Protein AF-A0A212KGJ6-F1 (afdb_monomer_lite)

Structure (mmCIF, N/CA/C/O backbone):
data_AF-A0A212KGJ6-F1
#
_entry.id   AF-A0A212KGJ6-F1
#
loop_
_atom_site.group_PDB
_atom_site.id
_atom_site.type_symbol
_atom_site.label_atom_id
_atom_site.label_alt_id
_atom_site.label_comp_id
_atom_site.label_asym_id
_atom_site.label_entity_id
_atom_site.label_seq_id
_atom_site.pdbx_PDB_ins_code
_atom_site.Cartn_x
_atom_site.Cartn_y
_atom_site.Cartn_z
_atom_site.occupancy
_atom_site.B_iso_or_equiv
_atom_site.auth_seq_id
_atom_site.auth_comp_id
_atom_site.auth_asym_id
_atom_site.auth_atom_id
_atom_site.pdbx_PDB_model_num
ATOM 1 N N . MET A 1 1 ? 4.578 -22.010 63.919 1.00 72.44 1 MET A N 1
ATOM 2 C CA . MET A 1 1 ? 5.027 -20.712 63.367 1.00 72.44 1 MET A CA 1
ATOM 3 C C . MET A 1 1 ? 4.227 -20.322 62.121 1.00 72.44 1 MET A C 1
ATOM 5 O O . MET A 1 1 ? 3.592 -19.282 62.159 1.00 72.44 1 MET A O 1
ATOM 9 N N . ALA A 1 2 ? 4.134 -21.179 61.093 1.00 79.31 2 ALA A N 1
ATOM 10 C CA . ALA A 1 2 ? 3.374 -20.897 59.861 1.00 79.31 2 ALA A CA 1
ATOM 11 C C . ALA A 1 2 ? 1.880 -20.549 60.066 1.00 79.31 2 ALA A C 1
ATOM 13 O O . ALA A 1 2 ? 1.383 -19.627 59.434 1.00 79.31 2 ALA A O 1
ATOM 14 N N . LYS A 1 3 ? 1.172 -21.231 60.982 1.00 86.31 3 LYS A N 1
ATOM 15 C CA . LYS A 1 3 ? -0.253 -20.956 61.263 1.00 86.31 3 LYS A CA 1
ATOM 16 C C . LYS A 1 3 ? -0.496 -19.544 61.818 1.00 86.31 3 LYS A C 1
ATOM 18 O O . LYS A 1 3 ? -1.375 -18.852 61.332 1.00 86.31 3 LYS A O 1
ATOM 23 N N . LYS A 1 4 ? 0.332 -19.110 62.775 1.00 87.81 4 LYS A N 1
ATOM 24 C CA . LYS A 1 4 ? 0.257 -17.764 63.360 1.00 87.81 4 LYS A CA 1
ATOM 25 C C . LYS A 1 4 ? 0.563 -16.685 62.316 1.00 87.81 4 LYS A C 1
ATOM 27 O O . LYS A 1 4 ? -0.165 -15.714 62.218 1.00 87.81 4 LYS A O 1
ATOM 32 N N . TRP A 1 5 ? 1.585 -16.901 61.485 1.00 88.50 5 TRP A N 1
ATOM 33 C CA . TRP A 1 5 ? 1.921 -15.972 60.402 1.00 88.50 5 TRP A CA 1
ATOM 34 C C . TRP A 1 5 ? 0.786 -15.827 59.372 1.00 88.50 5 TRP A C 1
ATOM 36 O O . TRP A 1 5 ? 0.492 -14.720 58.939 1.00 88.50 5 TRP A O 1
ATOM 46 N N . LEU A 1 6 ? 0.100 -16.925 59.029 1.00 85.38 6 LEU A N 1
ATOM 47 C CA . LEU A 1 6 ? -1.084 -16.892 58.160 1.00 85.38 6 LEU A CA 1
ATOM 48 C C . LEU A 1 6 ? -2.267 -16.137 58.790 1.00 85.38 6 LEU A C 1
ATOM 50 O O . LEU A 1 6 ? -2.989 -15.442 58.079 1.00 85.38 6 LEU A O 1
ATOM 54 N N . GLU A 1 7 ? -2.476 -16.273 60.101 1.00 89.19 7 GLU A N 1
ATOM 55 C CA . GLU A 1 7 ? -3.525 -15.556 60.841 1.00 89.19 7 GLU A CA 1
ATOM 56 C C . GLU A 1 7 ? -3.228 -14.049 60.936 1.00 89.19 7 GLU A C 1
ATOM 58 O O . GLU A 1 7 ? -4.113 -13.228 60.672 1.00 89.19 7 GLU A O 1
ATOM 63 N N . ASP A 1 8 ? -1.977 -13.689 61.240 1.00 90.56 8 ASP A N 1
ATOM 64 C CA . ASP A 1 8 ? -1.516 -12.299 61.316 1.00 90.56 8 ASP A CA 1
ATOM 65 C C . ASP A 1 8 ? -1.645 -11.616 59.940 1.00 90.56 8 ASP A C 1
ATOM 67 O O . ASP A 1 8 ? -2.279 -10.565 59.820 1.00 90.56 8 ASP A O 1
ATOM 71 N N . TRP A 1 9 ? -1.154 -12.265 58.875 1.00 93.88 9 TRP A N 1
ATOM 72 C CA . TRP A 1 9 ? -1.258 -11.753 57.504 1.00 93.88 9 TRP A CA 1
ATOM 73 C C . TRP A 1 9 ? -2.711 -11.649 57.025 1.00 93.88 9 TRP A C 1
ATOM 75 O O . TRP A 1 9 ? -3.093 -10.673 56.384 1.00 93.88 9 TRP A O 1
ATOM 85 N N . GLY A 1 10 ? -3.556 -12.627 57.369 1.00 94.38 10 GLY A N 1
ATOM 86 C CA . GLY A 1 10 ? -4.976 -12.593 57.023 1.00 94.38 10 GLY A CA 1
ATOM 87 C C . GLY A 1 10 ? -5.728 -11.433 57.683 1.00 94.38 10 GLY A C 1
ATOM 88 O O . GLY A 1 10 ? -6.619 -10.848 57.067 1.00 94.38 10 GLY A O 1
ATOM 89 N N . THR A 1 11 ? -5.350 -11.073 58.912 1.00 96.06 11 THR A N 1
ATOM 90 C CA . THR A 1 11 ? -5.931 -9.932 59.634 1.00 96.06 11 THR A CA 1
ATOM 91 C C . THR A 1 11 ? -5.501 -8.609 59.012 1.00 96.06 11 THR A C 1
ATOM 93 O O . THR A 1 11 ? -6.347 -7.756 58.749 1.00 96.06 11 THR A O 1
ATOM 96 N N . GLU A 1 12 ? -4.207 -8.448 58.729 1.00 96.69 12 GLU A N 1
ATOM 97 C CA . GLU A 1 12 ? -3.682 -7.259 58.053 1.00 96.69 12 GLU A CA 1
ATOM 98 C C . GLU A 1 12 ? -4.347 -7.064 56.685 1.00 96.69 12 GLU A C 1
ATOM 100 O O . GLU A 1 12 ? -4.893 -5.996 56.408 1.00 96.69 12 GLU A O 1
ATOM 105 N N . PHE A 1 13 ? -4.407 -8.123 55.874 1.00 96.56 13 PHE A N 1
ATOM 106 C CA . PHE A 1 13 ? -5.030 -8.077 54.556 1.00 96.56 13 PHE A CA 1
ATOM 107 C C . PHE A 1 13 ? -6.529 -7.745 54.624 1.00 96.56 13 PHE A C 1
ATOM 109 O O . PHE A 1 13 ? -7.025 -6.951 53.825 1.00 96.56 13 PHE A O 1
ATOM 116 N N . ALA A 1 14 ? -7.260 -8.300 55.599 1.00 97.75 14 ALA A N 1
ATOM 117 C CA . ALA A 1 14 ? -8.664 -7.954 55.820 1.00 97.75 14 ALA A CA 1
ATOM 118 C C . ALA A 1 14 ? -8.845 -6.468 56.171 1.00 97.75 14 ALA A C 1
ATOM 120 O O . ALA A 1 14 ? -9.732 -5.825 55.612 1.00 97.75 14 ALA A O 1
ATOM 121 N N . ASN A 1 15 ? -7.985 -5.912 57.032 1.00 97.88 15 ASN A N 1
ATOM 122 C CA . ASN A 1 15 ? -8.014 -4.490 57.383 1.00 97.88 15 ASN A CA 1
ATOM 123 C C . ASN A 1 15 ? -7.715 -3.604 56.161 1.00 97.88 15 ASN A C 1
ATOM 125 O O . ASN A 1 15 ? -8.337 -2.558 55.986 1.00 97.88 15 ASN A O 1
ATOM 129 N N . THR A 1 16 ? -6.801 -4.021 55.278 1.00 97.69 16 THR A N 1
ATOM 130 C CA . THR A 1 16 ? -6.549 -3.315 54.013 1.00 97.69 16 THR A CA 1
ATOM 131 C C . THR A 1 16 ? -7.785 -3.318 53.112 1.00 97.69 16 THR A C 1
ATOM 133 O O . THR A 1 16 ? -8.146 -2.273 52.573 1.00 97.69 16 THR A O 1
ATOM 136 N N . LEU A 1 17 ? -8.474 -4.456 52.968 1.00 97.81 17 LEU A N 1
ATOM 137 C CA . LEU A 1 17 ? -9.710 -4.526 52.180 1.00 97.81 17 LEU A CA 1
ATOM 138 C C . LEU A 1 17 ? -10.834 -3.673 52.781 1.00 97.81 17 LEU A C 1
ATOM 140 O O . LEU A 1 17 ? -11.559 -3.020 52.036 1.00 97.81 17 LEU A O 1
ATOM 144 N N . GLU A 1 18 ? -10.954 -3.616 54.106 1.00 98.25 18 GLU A N 1
ATOM 145 C CA . GLU A 1 18 ? -11.905 -2.735 54.794 1.00 98.25 18 GLU A CA 1
ATOM 146 C C . GLU A 1 18 ? -11.631 -1.250 54.502 1.00 98.25 18 GLU A C 1
ATOM 148 O O . GLU A 1 18 ? -12.553 -0.477 54.218 1.00 98.25 18 GLU A O 1
ATOM 153 N N . GLN A 1 19 ? -10.358 -0.845 54.512 1.00 97.81 19 GLN A N 1
ATOM 154 C CA . GLN A 1 19 ? -9.954 0.519 54.160 1.00 97.81 19 GLN A CA 1
ATOM 155 C C . GLN A 1 19 ? -10.243 0.834 52.690 1.00 97.81 19 GLN A C 1
ATOM 157 O O . GLN A 1 19 ? -10.782 1.898 52.388 1.00 97.81 19 GLN A O 1
ATOM 162 N N . ILE A 1 20 ? -9.938 -0.096 51.780 1.00 96.94 20 ILE A N 1
ATOM 163 C CA . ILE A 1 20 ? -10.257 0.040 50.354 1.00 96.94 20 ILE A CA 1
ATOM 164 C C . ILE A 1 20 ? -11.770 0.175 50.155 1.00 96.94 20 ILE A C 1
ATOM 166 O O . ILE A 1 20 ? -12.216 1.068 49.435 1.00 96.94 20 ILE A O 1
ATOM 170 N N . TYR A 1 21 ? -12.565 -0.661 50.824 1.00 96.81 21 TYR A N 1
ATOM 171 C CA . TYR A 1 21 ? -14.020 -0.584 50.772 1.00 96.81 21 TYR A CA 1
ATOM 172 C C . TYR A 1 21 ? -14.527 0.774 51.278 1.00 96.81 21 TYR A C 1
ATOM 174 O O . TYR A 1 21 ? -15.307 1.438 50.595 1.00 96.81 21 TYR A O 1
ATOM 182 N N . SER A 1 22 ? -14.008 1.256 52.406 1.00 96.88 22 SER A N 1
ATOM 183 C CA . SER A 1 22 ? -14.347 2.578 52.950 1.00 96.88 22 SER A CA 1
ATOM 184 C C . SER A 1 22 ? -13.990 3.720 51.987 1.00 96.88 22 SER A C 1
ATOM 186 O O . SER A 1 22 ? -14.776 4.652 51.797 1.00 96.88 22 SER A O 1
ATOM 188 N N . LEU A 1 23 ? -12.827 3.643 51.329 1.00 96.75 23 LEU A N 1
ATOM 189 C CA . LEU A 1 23 ? -12.420 4.607 50.304 1.00 96.75 23 LEU A CA 1
ATOM 190 C C . LEU A 1 23 ? -13.341 4.558 49.080 1.00 96.75 23 LEU A C 1
ATOM 192 O O . LEU A 1 23 ? -13.681 5.618 48.549 1.00 96.75 23 LEU A O 1
ATOM 196 N N . SER A 1 24 ? -13.790 3.366 48.680 1.00 94.31 24 SER A N 1
ATOM 197 C CA . SER A 1 24 ? -14.739 3.200 47.577 1.00 94.31 24 SER A CA 1
ATOM 198 C C . SER A 1 24 ? -16.082 3.874 47.867 1.00 94.31 24 SER A C 1
ATOM 200 O O . SER A 1 24 ? -16.524 4.704 47.076 1.00 94.31 24 SER A O 1
ATOM 202 N N . LEU A 1 25 ? -16.646 3.661 49.064 1.00 94.38 25 LEU A N 1
ATOM 203 C CA . LEU A 1 25 ? -17.890 4.305 49.499 1.00 94.38 25 LEU A CA 1
ATOM 204 C C . LEU A 1 25 ? -17.788 5.834 49.552 1.00 94.38 25 LEU A C 1
ATOM 206 O O . LEU A 1 25 ? -18.778 6.529 49.341 1.00 94.38 25 LEU A O 1
ATOM 210 N N . SER A 1 26 ? -16.594 6.370 49.824 1.00 95.44 26 SER A N 1
ATOM 211 C CA . SER A 1 26 ? -16.363 7.818 49.855 1.00 95.44 26 SER A CA 1
ATOM 212 C C . SER A 1 26 ? -16.281 8.474 48.470 1.00 95.44 26 SER A C 1
ATOM 214 O O . SER A 1 26 ? -16.174 9.696 48.392 1.00 95.44 26 SER A O 1
ATOM 216 N N . GLY A 1 27 ? -16.281 7.689 47.383 1.00 92.25 27 GLY A N 1
ATOM 217 C CA . GLY A 1 27 ? -16.140 8.192 46.012 1.00 92.25 27 GLY A CA 1
ATOM 218 C C . GLY A 1 27 ? -14.756 8.769 45.690 1.00 92.25 27 GLY A C 1
ATOM 219 O O . GLY A 1 27 ? -14.593 9.446 44.681 1.00 92.25 27 GLY A O 1
ATOM 220 N N . LYS A 1 28 ? -13.751 8.530 46.546 1.00 94.88 28 LYS A N 1
ATOM 221 C CA . LYS A 1 28 ? -12.374 9.029 46.361 1.00 94.88 28 LYS A CA 1
ATOM 222 C C . LYS A 1 28 ? -11.557 8.216 45.357 1.00 94.88 28 LYS A C 1
ATOM 224 O O . LYS A 1 28 ? -10.499 8.672 44.932 1.00 94.88 28 LYS A O 1
ATOM 229 N N . LEU A 1 29 ? -12.005 7.010 45.019 1.00 95.19 29 LEU A N 1
ATOM 230 C CA . LEU A 1 29 ? -11.352 6.143 44.042 1.00 95.19 29 LEU A CA 1
ATOM 231 C C . LEU A 1 29 ? -11.985 6.367 42.666 1.00 95.19 29 LEU A C 1
ATOM 233 O O . LEU A 1 29 ? -13.208 6.334 42.542 1.00 95.19 29 LEU A O 1
ATOM 237 N N . SER A 1 30 ? -11.161 6.577 41.636 1.00 96.12 30 SER A N 1
ATOM 238 C CA . SER A 1 30 ? -11.650 6.668 40.255 1.00 96.12 30 SER A CA 1
ATOM 239 C C . SER A 1 30 ? -12.266 5.342 39.805 1.00 96.12 30 SER A C 1
ATOM 241 O O . SER A 1 30 ? -11.939 4.273 40.331 1.00 96.12 30 SER A O 1
ATOM 243 N N . SER A 1 31 ? -13.130 5.387 38.790 1.00 95.69 31 SER A N 1
ATOM 244 C CA . SER A 1 31 ? -13.738 4.187 38.203 1.00 95.69 31 SER A CA 1
ATOM 245 C C . SER A 1 31 ? -12.692 3.209 37.668 1.00 95.69 31 SER A C 1
ATOM 247 O O . SER A 1 31 ? -12.862 1.991 37.772 1.00 95.69 31 SER A O 1
ATOM 249 N N . VAL A 1 32 ? -11.589 3.741 37.134 1.00 95.38 32 VAL A N 1
ATOM 250 C CA . VAL A 1 32 ? -10.441 2.958 36.668 1.00 95.38 32 VAL A CA 1
ATOM 251 C C . VAL A 1 32 ? -9.743 2.249 37.833 1.00 95.38 32 VAL A C 1
ATOM 253 O O . VAL A 1 32 ? -9.533 1.038 37.780 1.00 95.38 32 VAL A O 1
ATOM 256 N N . THR A 1 33 ? -9.464 2.959 38.931 1.00 95.06 33 THR A N 1
ATOM 257 C CA . THR A 1 33 ? -8.862 2.360 40.132 1.00 95.06 33 THR A CA 1
ATOM 258 C C . THR A 1 33 ? -9.782 1.313 40.753 1.00 95.06 33 THR A C 1
ATOM 260 O O . THR A 1 33 ? -9.333 0.223 41.101 1.00 95.06 33 THR A O 1
ATOM 263 N N . MET A 1 34 ? -11.085 1.597 40.836 1.00 95.19 34 MET A N 1
ATOM 264 C CA . MET A 1 34 ? -12.087 0.639 41.309 1.00 95.19 34 MET A CA 1
ATOM 265 C C . MET A 1 34 ? -12.120 -0.623 40.447 1.00 95.19 34 MET A C 1
ATOM 267 O O . MET A 1 34 ? -12.190 -1.729 40.976 1.00 95.19 34 MET A O 1
ATOM 271 N N . THR A 1 35 ? -12.008 -0.469 39.130 1.00 93.00 35 THR A N 1
ATOM 272 C CA . THR A 1 35 ? -11.911 -1.591 38.193 1.00 93.00 35 THR A CA 1
ATOM 273 C C . THR A 1 35 ? -10.681 -2.455 38.473 1.00 93.00 35 THR A C 1
ATOM 275 O O . THR A 1 35 ? -10.811 -3.674 38.598 1.00 93.00 35 THR A O 1
ATOM 278 N N . ALA A 1 36 ? -9.503 -1.843 38.610 1.00 92.38 36 ALA A N 1
ATOM 279 C CA . ALA A 1 36 ? -8.259 -2.558 38.891 1.00 92.38 36 ALA A CA 1
ATOM 280 C C . ALA A 1 36 ? -8.317 -3.294 40.242 1.00 92.38 36 ALA A C 1
ATOM 282 O O . ALA A 1 36 ? -7.990 -4.478 40.327 1.00 92.38 36 ALA A O 1
ATOM 283 N N . ILE A 1 37 ? -8.826 -2.632 41.288 1.00 93.44 37 ILE A N 1
ATOM 284 C CA . ILE A 1 37 ? -9.068 -3.250 42.599 1.00 93.44 37 ILE A CA 1
ATOM 285 C C . ILE A 1 37 ? -10.005 -4.448 42.452 1.00 93.44 37 ILE A C 1
ATOM 287 O O . ILE A 1 37 ? -9.700 -5.521 42.971 1.00 93.44 37 ILE A O 1
ATOM 291 N N . GLY A 1 38 ? -11.109 -4.292 41.717 1.00 92.19 38 GLY A N 1
ATOM 292 C CA . GLY A 1 38 ? -12.071 -5.358 41.450 1.00 92.19 38 GLY A CA 1
ATOM 293 C C . GLY A 1 38 ? -11.417 -6.610 40.871 1.00 92.19 38 GLY A C 1
ATOM 294 O O . GLY A 1 38 ? -11.684 -7.716 41.341 1.00 92.19 38 GLY A O 1
ATOM 295 N N . GLN A 1 39 ? -10.502 -6.450 39.910 1.00 90.00 39 GLN A N 1
ATOM 296 C CA . GLN A 1 39 ? -9.758 -7.570 39.326 1.00 90.00 39 GLN A CA 1
ATOM 297 C C . GLN A 1 39 ? -8.910 -8.315 40.368 1.00 90.00 39 GLN A C 1
ATOM 299 O O . GLN A 1 39 ? -8.906 -9.548 40.388 1.00 90.00 39 GLN A O 1
ATOM 304 N N . ILE A 1 40 ? -8.240 -7.579 41.259 1.00 91.69 40 ILE A N 1
ATOM 305 C CA . ILE A 1 40 ? -7.380 -8.141 42.310 1.00 91.69 40 ILE A CA 1
ATOM 306 C C . ILE A 1 40 ? -8.220 -8.873 43.365 1.00 91.69 40 ILE A C 1
ATOM 308 O O . ILE A 1 40 ? -7.944 -10.027 43.706 1.00 91.69 40 ILE A O 1
ATOM 312 N N . VAL A 1 41 ? -9.282 -8.237 43.871 1.00 93.81 41 VAL A N 1
ATOM 313 C CA . VAL A 1 41 ? -10.084 -8.793 44.975 1.00 93.81 41 VAL A CA 1
ATOM 314 C C . VAL A 1 41 ? -11.010 -9.925 44.532 1.00 93.81 41 VAL A C 1
ATOM 316 O O . VAL A 1 41 ? -11.480 -10.698 45.369 1.00 93.81 41 VAL A O 1
ATOM 319 N N . ARG A 1 42 ? -11.230 -10.100 43.221 1.00 90.38 42 ARG A N 1
ATOM 320 C CA . ARG A 1 42 ? -12.123 -11.128 42.662 1.00 90.38 42 ARG A CA 1
ATOM 321 C C . ARG A 1 42 ? -11.827 -12.535 43.172 1.00 90.38 42 ARG A C 1
ATOM 323 O O . ARG A 1 42 ? -12.736 -13.258 43.579 1.00 90.38 42 ARG A O 1
ATOM 330 N N . ARG A 1 43 ? -10.552 -12.940 43.169 1.00 90.50 43 ARG A N 1
ATOM 331 C CA . ARG A 1 43 ? -10.142 -14.275 43.641 1.00 90.50 43 ARG A CA 1
ATOM 332 C C . ARG A 1 43 ? -10.441 -14.450 45.132 1.00 90.50 43 ARG A C 1
ATOM 334 O O . ARG A 1 43 ? -10.849 -15.532 45.552 1.00 90.50 43 ARG A O 1
ATOM 341 N N . HIS A 1 44 ? -10.288 -13.384 45.912 1.00 93.62 44 HIS A N 1
ATOM 342 C CA . HIS A 1 44 ? -10.534 -13.383 47.350 1.00 93.62 44 HIS A CA 1
ATOM 343 C C . HIS A 1 44 ? -12.022 -13.481 47.690 1.00 93.62 44 HIS A C 1
ATOM 345 O O . HIS A 1 44 ? -12.395 -14.288 48.541 1.00 93.62 44 HIS A O 1
ATOM 351 N N . ALA A 1 45 ? -12.881 -12.768 46.960 1.00 93.38 45 ALA A N 1
ATOM 352 C CA . ALA A 1 45 ? -14.332 -12.877 47.114 1.00 93.38 45 ALA A CA 1
ATOM 353 C C . ALA A 1 45 ? -14.844 -14.309 46.874 1.00 93.38 45 ALA A C 1
ATOM 355 O O . ALA A 1 45 ? -15.833 -14.736 47.466 1.00 93.38 45 ALA A O 1
ATOM 356 N N . ARG A 1 46 ? -14.159 -15.090 46.028 1.00 89.56 46 ARG A N 1
ATOM 357 C CA . ARG A 1 46 ? -14.548 -16.473 45.725 1.00 89.56 46 ARG A CA 1
ATOM 358 C C . ARG A 1 46 ? -13.929 -17.499 46.674 1.00 89.56 46 ARG A C 1
ATOM 360 O O . ARG A 1 46 ? -14.645 -18.363 47.179 1.00 89.56 46 ARG A O 1
ATOM 367 N N . TYR A 1 47 ? -12.618 -17.410 46.894 1.00 91.75 47 TYR A N 1
ATOM 368 C CA . TYR A 1 47 ? -11.822 -18.497 47.477 1.00 91.75 47 TYR A CA 1
ATOM 369 C C . TYR A 1 47 ? -11.294 -18.234 48.886 1.00 91.75 47 TYR A C 1
ATOM 371 O O . TYR A 1 47 ? -10.804 -19.162 49.527 1.00 91.75 47 TYR A O 1
ATOM 379 N N . SER A 1 48 ? -11.347 -16.996 49.379 1.00 94.12 48 SER A N 1
ATOM 380 C CA . SER A 1 48 ? -10.979 -16.709 50.769 1.00 94.12 48 SER A CA 1
ATOM 381 C C . SER A 1 48 ? -12.130 -17.039 51.725 1.00 94.12 48 SER A C 1
ATOM 383 O O . SER A 1 48 ? -13.212 -17.438 51.303 1.00 94.12 48 SER A O 1
ATOM 385 N N . ASN A 1 49 ? -11.898 -16.875 53.026 1.00 94.50 49 ASN A N 1
ATOM 386 C CA . ASN A 1 49 ? -12.888 -17.094 54.081 1.00 94.50 49 ASN A CA 1
ATOM 387 C C . ASN A 1 49 ? -12.929 -15.889 55.033 1.00 94.50 49 ASN A C 1
ATOM 389 O O . ASN A 1 49 ? -12.033 -15.042 55.009 1.00 94.50 49 ASN A O 1
ATOM 393 N N . GLY A 1 50 ? -13.959 -15.825 55.882 1.00 95.88 50 GLY A N 1
ATOM 394 C CA . GLY A 1 50 ? -14.109 -14.777 56.898 1.00 95.88 50 GLY A CA 1
ATOM 395 C C . GLY A 1 50 ? -14.127 -13.362 56.307 1.00 95.88 50 GLY A C 1
ATOM 396 O O . GLY A 1 50 ? -14.632 -13.150 55.204 1.00 95.88 50 GLY A O 1
ATOM 397 N N . LYS A 1 51 ? -13.526 -12.409 57.031 1.00 97.25 51 LYS A N 1
ATOM 398 C CA . LYS A 1 51 ? -13.531 -10.977 56.684 1.00 97.25 51 LYS A CA 1
ATOM 399 C C . LYS A 1 51 ? -12.928 -10.657 55.315 1.00 97.25 51 LYS A C 1
ATOM 401 O O . LYS A 1 51 ? -13.395 -9.748 54.642 1.00 97.25 51 LYS A O 1
ATOM 406 N N . ILE A 1 52 ? -11.916 -11.410 54.873 1.00 97.25 52 ILE A N 1
ATOM 407 C CA . ILE A 1 52 ? -11.307 -11.203 53.548 1.00 97.25 52 ILE A CA 1
ATOM 408 C C . ILE A 1 52 ? -12.352 -11.425 52.450 1.00 97.25 52 ILE A C 1
ATOM 410 O O . ILE A 1 52 ? -12.485 -10.605 51.545 1.00 97.25 52 ILE A O 1
ATOM 414 N N . LYS A 1 53 ? -13.109 -12.529 52.539 1.00 96.44 53 LYS A N 1
ATOM 415 C CA . LYS A 1 53 ? -14.171 -12.847 51.578 1.00 96.44 53 LYS A CA 1
ATOM 416 C C . LYS A 1 53 ? -15.285 -11.807 51.629 1.00 96.44 53 LYS A C 1
ATOM 418 O O . LYS A 1 53 ? -15.749 -11.369 50.582 1.00 96.44 53 LYS A O 1
ATOM 423 N N . GLU A 1 54 ? -15.692 -11.430 52.837 1.00 97.19 54 GLU A N 1
ATOM 424 C CA . GLU A 1 54 ? -16.734 -10.435 53.086 1.00 97.19 54 GLU A CA 1
ATOM 425 C C . GLU A 1 54 ? -16.398 -9.094 52.423 1.00 97.19 54 GLU A C 1
ATOM 427 O O . GLU A 1 54 ? -17.120 -8.667 51.524 1.00 97.19 54 GLU A O 1
ATOM 432 N N . PHE A 1 55 ? -15.262 -8.478 52.764 1.00 97.81 55 PHE A N 1
ATOM 433 C CA . PHE A 1 55 ? -14.889 -7.179 52.199 1.00 97.81 55 PHE A CA 1
ATOM 434 C C . PHE A 1 55 ? -14.588 -7.244 50.702 1.00 97.81 55 PHE A C 1
ATOM 436 O O . PHE A 1 55 ? -14.981 -6.342 49.967 1.00 97.81 55 PHE A O 1
ATOM 443 N N . ALA A 1 56 ? -13.958 -8.318 50.217 1.00 96.06 56 ALA A N 1
ATOM 444 C CA . ALA A 1 56 ? -13.773 -8.503 48.780 1.00 96.06 56 ALA A CA 1
ATOM 445 C C . ALA A 1 56 ? -15.119 -8.578 48.035 1.00 96.06 56 ALA A C 1
ATOM 447 O O . ALA A 1 56 ? -15.248 -8.002 46.958 1.00 96.06 56 ALA A O 1
ATOM 448 N N . THR A 1 57 ? -16.129 -9.241 48.612 1.00 95.06 57 THR A N 1
ATOM 449 C CA . THR A 1 57 ? -17.485 -9.317 48.039 1.00 95.06 57 THR A CA 1
ATOM 450 C C . THR A 1 57 ? -18.154 -7.946 48.035 1.00 95.06 57 THR A C 1
ATOM 452 O O . THR A 1 57 ? -18.638 -7.521 46.991 1.00 95.06 57 THR A O 1
ATOM 455 N N . LEU A 1 58 ? -18.095 -7.214 49.152 1.00 95.75 58 LEU A N 1
ATOM 456 C CA . LEU A 1 58 ? -18.664 -5.866 49.265 1.00 95.75 58 LEU A CA 1
ATOM 457 C C . LEU A 1 58 ? -18.048 -4.880 48.262 1.00 95.75 58 LEU A C 1
ATOM 459 O O . LEU A 1 58 ? -18.763 -4.084 47.655 1.00 95.75 58 LEU A O 1
ATOM 463 N N . ILE A 1 59 ? -16.731 -4.950 48.039 1.00 94.25 59 ILE A N 1
ATOM 464 C CA . ILE A 1 59 ? -16.054 -4.140 47.016 1.00 94.25 59 ILE A CA 1
ATOM 465 C C . ILE A 1 59 ? -16.608 -4.465 45.622 1.00 94.25 59 ILE A C 1
ATOM 467 O O . ILE A 1 59 ? -16.938 -3.546 44.875 1.00 94.25 59 ILE A O 1
ATOM 471 N N . LEU A 1 60 ? -16.740 -5.748 45.265 1.00 92.50 60 LEU A N 1
ATOM 472 C CA . LEU A 1 60 ? -17.287 -6.150 43.962 1.00 92.50 60 LEU A CA 1
ATOM 473 C C . LEU A 1 60 ? -18.747 -5.724 43.785 1.00 92.50 60 LEU A C 1
ATOM 475 O O . LEU A 1 60 ? -19.110 -5.219 42.726 1.00 92.50 60 LEU A O 1
ATOM 479 N N . GLU A 1 61 ? -19.578 -5.891 44.813 1.00 92.25 61 GLU A N 1
ATOM 480 C CA . GLU A 1 61 ? -20.972 -5.443 44.791 1.00 92.25 61 GLU A CA 1
ATOM 481 C C . GLU A 1 61 ? -21.060 -3.931 44.590 1.00 92.25 61 GLU A C 1
ATOM 483 O O . GLU A 1 61 ? -21.848 -3.464 43.769 1.00 92.25 61 GLU A O 1
ATOM 488 N N . HIS A 1 62 ? -20.209 -3.161 45.274 1.00 90.75 62 HIS A N 1
ATOM 489 C CA . HIS A 1 62 ? -20.172 -1.714 45.116 1.00 90.75 62 HIS A CA 1
ATOM 490 C C . HIS A 1 62 ? -19.803 -1.302 43.685 1.00 90.75 62 HIS A C 1
ATOM 492 O O . HIS A 1 62 ? -20.477 -0.451 43.098 1.00 90.75 62 HIS A O 1
ATOM 498 N N . ILE A 1 63 ? -18.800 -1.952 43.086 1.00 88.00 63 ILE A N 1
ATOM 499 C CA . ILE A 1 63 ? -18.418 -1.748 41.682 1.00 88.00 63 ILE A CA 1
ATOM 500 C C . ILE A 1 63 ? -19.624 -1.972 40.744 1.00 88.00 63 ILE A C 1
ATOM 502 O O . ILE A 1 63 ? -19.827 -1.194 39.810 1.00 88.00 63 ILE A O 1
ATOM 506 N N . GLU A 1 64 ? -20.459 -2.982 41.009 1.00 88.94 64 GLU A N 1
ATOM 507 C CA . GLU A 1 64 ? -21.646 -3.305 40.199 1.00 88.94 64 GLU A CA 1
ATOM 508 C C . GLU A 1 64 ? -22.799 -2.284 40.339 1.00 88.94 64 GLU A C 1
ATOM 510 O O . GLU A 1 64 ? -23.691 -2.229 39.484 1.00 88.94 64 GLU A O 1
ATOM 515 N N . THR A 1 65 ? -22.798 -1.428 41.370 1.00 91.19 65 THR A N 1
ATOM 516 C CA . THR A 1 65 ? -23.858 -0.413 41.553 1.00 91.19 65 THR A CA 1
ATOM 517 C C . THR A 1 65 ? -23.723 0.791 40.617 1.00 91.19 65 THR A C 1
ATOM 519 O O . THR A 1 65 ? -24.725 1.406 40.238 1.00 91.19 65 THR A O 1
ATOM 522 N N . SER A 1 66 ? -22.499 1.126 40.205 1.00 93.81 66 SER A N 1
ATOM 523 C CA . SER A 1 66 ? -22.216 2.297 39.377 1.00 93.81 66 SER A CA 1
ATOM 524 C C . SER A 1 66 ? -22.216 1.928 37.896 1.00 93.81 66 SER A C 1
ATOM 526 O O . SER A 1 66 ? -21.377 1.162 37.426 1.00 93.81 66 SER A O 1
ATOM 528 N N . VAL A 1 67 ? -23.133 2.520 37.122 1.00 96.00 67 VAL A N 1
ATOM 529 C CA . VAL A 1 67 ? -23.176 2.334 35.657 1.00 96.00 67 VAL A CA 1
ATOM 530 C C . VAL A 1 67 ? -21.876 2.802 35.007 1.00 96.00 67 VAL A C 1
ATOM 532 O O . VAL A 1 67 ? -21.401 2.182 34.057 1.00 96.00 67 VAL A O 1
ATOM 535 N N . HIS A 1 68 ? -21.286 3.877 35.530 1.00 96.69 68 HIS A N 1
ATOM 536 C CA . HIS A 1 68 ? -20.049 4.416 34.993 1.00 96.69 68 HIS A CA 1
ATOM 537 C C . HIS A 1 68 ? -18.858 3.511 35.293 1.00 96.69 68 HIS A C 1
ATOM 539 O O . HIS A 1 68 ? -18.146 3.135 34.364 1.00 96.69 68 HIS A O 1
ATOM 545 N N . THR A 1 69 ? -18.737 3.026 36.532 1.00 94.62 69 THR A N 1
ATOM 546 C CA . THR A 1 69 ? -17.723 2.028 36.880 1.00 94.62 69 THR A CA 1
ATOM 547 C C . THR A 1 69 ? -17.891 0.794 36.004 1.00 94.62 69 THR A C 1
ATOM 549 O O . THR A 1 69 ? -16.931 0.431 35.342 1.00 94.62 69 THR A O 1
ATOM 552 N N . ARG A 1 70 ? -19.116 0.255 35.866 1.00 94.56 70 ARG A N 1
ATOM 553 C CA . ARG A 1 70 ? -19.462 -0.861 34.957 1.00 94.56 70 ARG A CA 1
ATOM 554 C C . ARG A 1 70 ? -19.115 -0.624 33.489 1.00 94.56 70 ARG A C 1
ATOM 556 O O . ARG A 1 70 ? -18.793 -1.561 32.768 1.00 94.56 70 ARG A O 1
ATOM 563 N N . THR A 1 71 ? -19.191 0.616 33.022 1.00 96.44 71 THR A N 1
ATOM 564 C CA . THR A 1 71 ? -18.753 0.966 31.665 1.00 96.44 71 THR A CA 1
ATOM 565 C C . THR A 1 71 ? -17.236 0.875 31.567 1.00 96.44 71 THR A C 1
ATOM 567 O O . THR A 1 71 ? -16.718 0.281 30.627 1.00 96.44 71 THR A O 1
ATOM 570 N N . ILE A 1 72 ? -16.521 1.416 32.555 1.00 95.75 72 ILE A N 1
ATOM 571 C CA . ILE A 1 72 ? -15.061 1.504 32.535 1.00 95.75 72 ILE A CA 1
ATOM 572 C C . ILE A 1 72 ? -14.405 0.123 32.478 1.00 95.75 72 ILE A C 1
ATOM 574 O O . ILE A 1 72 ? -13.615 -0.095 31.567 1.00 95.75 72 ILE A O 1
ATOM 578 N N . ALA A 1 73 ? -14.761 -0.861 33.311 1.00 92.88 73 ALA A N 1
ATOM 579 C CA . ALA A 1 73 ? -14.191 -2.205 33.093 1.00 92.88 73 ALA A CA 1
ATOM 580 C C . ALA A 1 73 ? -14.745 -2.928 31.864 1.00 92.88 73 ALA A C 1
ATOM 582 O O . ALA A 1 73 ? -14.063 -3.803 31.349 1.00 92.88 73 ALA A O 1
ATOM 583 N N . ALA A 1 74 ? -15.908 -2.556 31.320 1.00 93.81 74 ALA A N 1
ATOM 584 C CA . ALA A 1 74 ? -16.410 -3.154 30.090 1.00 93.81 74 ALA A CA 1
ATOM 585 C C . ALA A 1 74 ? -15.520 -2.722 28.926 1.00 93.81 74 ALA A C 1
ATOM 587 O O . ALA A 1 74 ? -15.283 -3.505 28.015 1.00 93.81 74 ALA A O 1
ATOM 588 N N . LEU A 1 75 ? -14.966 -1.512 29.019 1.00 94.56 75 LEU A N 1
ATOM 589 C CA . LEU A 1 75 ? -13.956 -0.993 28.112 1.00 94.56 75 LEU A CA 1
ATOM 590 C C . LEU A 1 75 ? -12.538 -1.493 28.437 1.00 94.56 75 LEU A C 1
ATOM 592 O O . LEU A 1 75 ? -11.782 -1.764 27.512 1.00 94.56 75 LEU A O 1
ATOM 596 N N . ILE A 1 76 ? -12.170 -1.652 29.716 1.00 93.06 76 ILE A N 1
ATOM 597 C CA . ILE A 1 76 ? -10.848 -2.174 30.097 1.00 93.06 76 ILE A CA 1
ATOM 598 C C . ILE A 1 76 ? -10.766 -3.659 29.777 1.00 93.06 76 ILE A C 1
ATOM 600 O O . ILE A 1 76 ? -10.099 -4.023 28.837 1.00 93.06 76 ILE A O 1
ATOM 604 N N . ASN A 1 77 ? -11.466 -4.538 30.479 1.00 87.12 77 ASN A N 1
ATOM 605 C CA . ASN A 1 77 ? -11.224 -5.979 30.380 1.00 87.12 77 ASN A CA 1
ATOM 606 C C . ASN A 1 77 ? -12.394 -6.745 29.744 1.00 87.12 77 ASN A C 1
ATOM 608 O O . ASN A 1 77 ? -12.564 -7.937 30.015 1.00 87.12 77 ASN A O 1
ATOM 612 N N . GLY A 1 78 ? -13.246 -6.065 28.964 1.00 84.00 78 GLY A N 1
ATOM 613 C CA . GLY A 1 78 ? -14.506 -6.639 28.490 1.00 84.00 78 GLY A CA 1
ATOM 614 C C . GLY A 1 78 ? -15.415 -7.035 29.658 1.00 84.00 78 GLY A C 1
ATOM 615 O O . GLY A 1 78 ? -16.051 -8.072 29.597 1.00 84.00 78 GLY A O 1
ATOM 616 N N . TRP A 1 79 ? -15.359 -6.312 30.786 1.00 64.94 79 TRP A N 1
ATOM 617 C CA . TRP A 1 79 ? -15.935 -6.637 32.106 1.00 64.94 79 TRP A CA 1
ATOM 618 C C . TRP A 1 79 ? -15.677 -8.094 32.539 1.00 64.94 79 TRP A C 1
ATOM 620 O O . TRP A 1 79 ? -16.531 -8.754 33.128 1.00 64.94 79 TRP A O 1
ATOM 630 N N . SER A 1 80 ? -14.492 -8.614 32.198 1.00 59.91 80 SER A N 1
ATOM 631 C CA . SER A 1 80 ? -13.947 -9.938 32.519 1.00 59.91 80 SER A CA 1
ATOM 632 C C . SER A 1 80 ? -14.970 -11.083 32.541 1.00 59.91 80 SER A C 1
ATOM 634 O O . SER A 1 80 ? -15.217 -11.714 33.568 1.00 59.91 80 SER A O 1
ATOM 636 N N . VAL A 1 81 ? -15.567 -11.333 31.376 1.00 50.59 81 VAL A N 1
ATOM 637 C CA . VAL A 1 81 ? -15.486 -12.614 30.652 1.00 50.59 81 VAL A CA 1
ATOM 638 C C . VAL A 1 81 ? -15.104 -13.813 31.540 1.00 50.59 81 VAL A C 1
ATOM 640 O O . VAL A 1 81 ? -13.942 -14.008 31.895 1.00 50.59 81 VAL A O 1
ATOM 643 N N . VAL A 1 82 ? -16.128 -14.619 31.839 1.00 47.78 82 VAL A N 1
ATOM 644 C CA . VAL A 1 82 ? -16.070 -15.998 32.342 1.00 47.78 82 VAL A CA 1
ATOM 645 C C . VAL A 1 82 ? -15.425 -16.129 33.727 1.00 47.78 82 VAL A C 1
ATOM 647 O O . VAL A 1 82 ? -14.237 -16.405 33.891 1.00 47.78 82 VAL A O 1
ATOM 650 N N . TRP A 1 83 ? -16.264 -16.016 34.765 1.00 51.41 83 TRP A N 1
ATOM 651 C CA . TRP A 1 83 ? -16.095 -16.785 36.005 1.00 51.41 83 TRP A CA 1
ATOM 652 C C . TRP A 1 83 ? -15.527 -18.156 35.657 1.00 51.41 83 TRP A C 1
ATOM 654 O O . TRP A 1 83 ? -15.981 -18.702 34.664 1.00 51.41 83 TRP A O 1
ATOM 664 N N . GLU A 1 84 ? -14.592 -18.706 36.440 1.00 56.09 84 GLU A N 1
ATOM 665 C CA . GLU A 1 84 ? -14.096 -20.090 36.317 1.00 56.09 84 GLU A CA 1
ATOM 666 C C . GLU A 1 84 ? -15.268 -21.092 36.382 1.00 56.09 84 GLU A C 1
ATOM 668 O O . GLU A 1 84 ? -15.561 -21.701 37.412 1.00 56.09 84 GLU A O 1
ATOM 673 N N . MET A 1 85 ? -16.027 -21.142 35.303 1.00 56.34 85 MET A N 1
ATOM 674 C CA . MET A 1 85 ? -17.099 -22.032 34.965 1.00 56.34 85 MET A CA 1
ATOM 675 C C . MET A 1 85 ? -16.411 -23.018 34.053 1.00 56.34 85 MET A C 1
ATOM 677 O O . MET A 1 85 ? -15.750 -22.646 33.083 1.00 56.34 85 MET A O 1
ATOM 681 N N . SER A 1 86 ? -16.552 -24.289 34.384 1.00 71.12 86 SER A N 1
ATOM 682 C CA . SER A 1 86 ? -16.095 -25.374 33.529 1.00 71.12 86 SER A CA 1
ATOM 683 C C . SER A 1 86 ? -16.758 -25.340 32.142 1.00 71.12 86 SER A C 1
ATOM 685 O O . SER A 1 86 ? -16.236 -25.957 31.219 1.00 71.12 86 SER A O 1
ATOM 687 N N . ASP A 1 87 ? -17.868 -24.605 31.978 1.00 86.88 87 ASP A N 1
ATOM 688 C CA . ASP A 1 87 ? -18.590 -24.431 30.718 1.00 86.88 87 ASP A CA 1
ATOM 689 C C . ASP A 1 87 ? -18.409 -23.021 30.122 1.00 86.88 87 ASP A C 1
ATOM 691 O O . ASP A 1 87 ? -19.036 -22.045 30.542 1.00 86.88 87 ASP A O 1
ATOM 695 N N . HIS A 1 88 ? -17.576 -22.940 29.081 1.00 83.62 88 HIS A N 1
ATOM 696 C CA . HIS A 1 88 ? -17.327 -21.722 28.309 1.00 83.62 88 HIS A CA 1
ATOM 697 C C . HIS A 1 88 ? -18.601 -21.142 27.673 1.00 83.62 88 HIS A C 1
ATOM 699 O O . HIS A 1 88 ? -18.770 -19.925 27.645 1.00 83.62 88 HIS A O 1
ATOM 705 N N . LYS A 1 89 ? -19.516 -21.984 27.169 1.00 86.56 89 LYS A N 1
ATOM 706 C CA . LYS A 1 89 ? -20.714 -21.513 26.451 1.00 86.56 89 LYS A CA 1
ATOM 707 C C . LYS A 1 89 ? -21.703 -20.845 27.395 1.00 86.56 89 LYS A C 1
ATOM 709 O O . LYS A 1 89 ? -22.257 -19.797 27.068 1.00 86.56 89 LYS A O 1
ATOM 714 N N . ALA A 1 90 ? -21.923 -21.444 28.565 1.00 86.94 90 ALA A N 1
ATOM 715 C CA . ALA A 1 90 ? -22.790 -20.862 29.585 1.00 86.94 90 ALA A CA 1
ATOM 716 C C . ALA A 1 90 ? -22.271 -19.486 30.025 1.00 86.94 90 ALA A C 1
ATOM 718 O O . ALA A 1 90 ? -23.039 -18.526 30.121 1.00 86.94 90 ALA A O 1
ATOM 719 N N . ALA A 1 91 ? -20.958 -19.380 30.217 1.00 83.31 91 ALA A N 1
ATOM 720 C CA . ALA A 1 91 ? -20.328 -18.148 30.645 1.00 83.31 91 ALA A CA 1
ATOM 721 C C . ALA A 1 91 ? -20.338 -17.055 29.562 1.00 83.31 91 ALA A C 1
ATOM 723 O O . ALA A 1 91 ? -20.580 -15.890 29.875 1.00 83.31 91 ALA A O 1
ATOM 724 N N . GLU A 1 92 ? -20.150 -17.418 28.292 1.00 85.38 92 GLU A N 1
ATOM 725 C CA . GLU A 1 92 ? -20.309 -16.509 27.151 1.00 85.38 92 GLU A CA 1
ATOM 726 C C . GLU A 1 92 ? -21.752 -15.980 27.040 1.00 85.38 92 GLU A C 1
ATOM 728 O O . GLU A 1 92 ? -21.969 -14.779 26.866 1.00 85.38 92 GLU A O 1
ATOM 733 N N . ALA A 1 93 ? -22.755 -16.847 27.222 1.00 88.75 93 ALA A N 1
ATOM 734 C CA . ALA A 1 93 ? -24.162 -16.451 27.194 1.00 88.75 93 ALA A CA 1
ATOM 735 C C . ALA A 1 93 ? -24.543 -15.527 28.365 1.00 88.75 93 ALA A C 1
ATOM 737 O O . ALA A 1 93 ? -25.276 -14.552 28.177 1.00 88.75 93 ALA A O 1
ATOM 738 N N . GLU A 1 94 ? -24.063 -15.811 29.580 1.00 87.50 94 GLU A N 1
ATOM 739 C CA . GLU A 1 94 ? -24.274 -14.938 30.740 1.00 87.50 94 GLU A CA 1
ATOM 740 C C . GLU A 1 94 ? -23.597 -13.579 30.540 1.00 87.50 94 GLU A C 1
ATOM 742 O O . GLU A 1 94 ? -24.198 -12.533 30.799 1.00 87.50 94 GLU A O 1
ATOM 747 N N . TYR A 1 95 ? -22.369 -13.590 30.027 1.00 87.00 95 TYR A N 1
ATOM 748 C CA . TYR A 1 95 ? -21.629 -12.384 29.697 1.00 87.00 95 TYR A CA 1
ATOM 749 C C . TYR A 1 95 ? -22.388 -11.504 28.693 1.00 87.00 95 TYR A C 1
ATOM 751 O O . TYR A 1 95 ? -22.618 -10.322 28.963 1.00 87.00 95 TYR A O 1
ATOM 759 N N . GLY A 1 96 ? -22.872 -12.092 27.594 1.00 90.56 96 GLY A N 1
ATOM 760 C CA . GLY A 1 96 ? -23.682 -11.387 26.599 1.00 90.56 96 GLY A CA 1
ATOM 761 C C . GLY A 1 96 ? -24.911 -10.710 27.215 1.00 90.56 96 GLY A C 1
ATOM 762 O O . GLY A 1 96 ? -25.151 -9.531 26.964 1.00 90.56 96 GLY A O 1
ATOM 763 N N . LYS A 1 97 ? -25.630 -11.402 28.114 1.00 92.81 97 LYS A N 1
ATOM 764 C CA . LYS A 1 97 ? -26.779 -10.826 28.840 1.00 92.81 97 LYS A CA 1
ATOM 765 C C . LYS A 1 97 ? -26.392 -9.619 29.696 1.00 92.81 97 LYS A C 1
ATOM 767 O O . LYS A 1 97 ? -27.138 -8.642 29.741 1.00 92.81 97 LYS A O 1
ATOM 772 N N . ARG A 1 98 ? -25.247 -9.670 30.385 1.00 91.69 98 ARG A N 1
ATOM 773 C CA . ARG A 1 98 ? -24.772 -8.568 31.241 1.00 91.69 98 ARG A CA 1
ATOM 774 C C . ARG A 1 98 ? -24.387 -7.337 30.425 1.00 91.69 98 ARG A C 1
ATOM 776 O O . ARG A 1 98 ? -24.766 -6.229 30.809 1.00 91.69 98 ARG A O 1
ATOM 783 N N . ILE A 1 99 ? -23.678 -7.527 29.309 1.00 94.56 99 ILE A N 1
ATOM 784 C CA . ILE A 1 99 ? -23.349 -6.435 28.383 1.00 94.56 99 ILE A CA 1
ATOM 785 C C . ILE A 1 99 ? -24.626 -5.858 27.777 1.00 94.56 99 ILE A C 1
ATOM 787 O O . ILE A 1 99 ? -24.800 -4.644 27.785 1.00 94.56 99 ILE A O 1
ATOM 791 N N . ASP A 1 100 ? -25.562 -6.700 27.335 1.00 95.88 100 ASP A N 1
ATOM 792 C CA . ASP A 1 100 ? -26.832 -6.226 26.787 1.00 95.88 100 ASP A CA 1
ATOM 793 C C . ASP A 1 100 ? -27.612 -5.392 27.810 1.00 95.88 100 ASP A C 1
ATOM 795 O O . ASP A 1 100 ? -28.074 -4.305 27.470 1.00 95.88 100 ASP A O 1
ATOM 799 N N . ALA A 1 101 ? -27.689 -5.838 29.068 1.00 95.81 101 ALA A N 1
ATOM 800 C CA . ALA A 1 101 ? -28.327 -5.087 30.147 1.00 95.81 101 ALA A CA 1
ATOM 801 C C . ALA A 1 101 ? -27.612 -3.758 30.456 1.00 95.81 101 ALA A C 1
ATOM 803 O O . ALA A 1 101 ? -28.270 -2.753 30.734 1.00 95.81 101 ALA A O 1
ATOM 804 N N . LEU A 1 102 ? -26.274 -3.730 30.403 1.00 96.31 102 LEU A N 1
ATOM 805 C CA . LEU A 1 102 ? -25.504 -2.492 30.535 1.00 96.31 102 LEU A CA 1
ATOM 806 C C . LEU A 1 102 ? -25.828 -1.525 29.390 1.00 96.31 102 LEU A C 1
ATOM 808 O O . LEU A 1 102 ? -26.064 -0.349 29.649 1.00 96.31 102 LEU A O 1
ATOM 812 N N . ILE A 1 103 ? -25.906 -2.014 28.151 1.00 97.75 103 ILE A N 1
ATOM 813 C CA . ILE A 1 103 ? -26.251 -1.198 26.982 1.00 97.75 103 ILE A CA 1
ATOM 814 C C . ILE A 1 103 ? -27.658 -0.605 27.119 1.00 97.75 103 ILE A C 1
ATOM 816 O O . ILE A 1 103 ? -27.818 0.600 26.934 1.00 97.75 103 ILE A O 1
ATOM 820 N N . GLU A 1 104 ? -28.662 -1.394 27.518 1.00 97.94 104 GLU A N 1
ATOM 821 C CA . GLU A 1 104 ? -30.016 -0.869 27.766 1.00 97.94 104 GLU A CA 1
ATOM 822 C C . GLU A 1 104 ? -30.001 0.231 28.836 1.00 97.94 104 GLU A C 1
ATOM 824 O O . GLU A 1 104 ? -30.635 1.282 28.695 1.00 97.94 104 GLU A O 1
ATOM 829 N N . ARG A 1 105 ? -29.218 0.033 29.905 1.00 97.69 105 ARG A N 1
ATOM 830 C CA . ARG A 1 105 ? -29.063 1.039 30.956 1.00 97.69 105 ARG A CA 1
ATOM 831 C C . ARG A 1 105 ? -28.388 2.305 30.431 1.00 97.69 105 ARG A C 1
ATOM 833 O O . ARG A 1 105 ? -28.864 3.398 30.741 1.00 97.69 105 ARG A O 1
ATOM 840 N N . LEU A 1 106 ? -27.343 2.179 29.618 1.00 98.06 106 LEU A N 1
ATOM 841 C CA . LEU A 1 106 ? -26.662 3.305 28.982 1.00 98.06 106 LEU A CA 1
ATOM 842 C C . LEU A 1 106 ? -27.609 4.085 28.063 1.00 98.06 106 LEU A C 1
ATOM 844 O O . LEU A 1 106 ? -27.692 5.307 28.184 1.00 98.06 106 LEU A O 1
ATOM 848 N N . TYR A 1 107 ? -28.409 3.413 27.233 1.00 98.19 107 TYR A N 1
ATOM 849 C CA . TYR A 1 107 ? -29.429 4.080 26.416 1.00 98.19 107 TYR A CA 1
ATOM 850 C C . TYR A 1 107 ? -30.511 4.756 27.258 1.00 98.19 107 TYR A C 1
ATOM 852 O O . TYR A 1 107 ? -30.946 5.866 26.939 1.00 98.19 107 TYR A O 1
ATOM 860 N N . SER A 1 108 ? -30.897 4.156 28.387 1.00 97.69 108 SER A N 1
ATOM 861 C CA . SER A 1 108 ? -31.843 4.781 29.313 1.00 97.69 108 SER A CA 1
ATOM 862 C C . SER A 1 108 ? -31.310 6.090 29.916 1.00 97.69 108 SER A C 1
ATOM 864 O O . SER A 1 108 ? -32.115 6.964 30.235 1.00 97.69 108 SER A O 1
ATOM 866 N N . ILE A 1 109 ? -29.987 6.255 30.036 1.00 98.25 109 ILE A N 1
ATOM 867 C CA . ILE A 1 109 ? -29.335 7.451 30.591 1.00 98.25 109 ILE A CA 1
ATOM 868 C C . ILE A 1 109 ? -29.030 8.468 29.486 1.00 98.25 109 ILE A C 1
ATOM 870 O O . ILE A 1 109 ? -29.449 9.621 29.577 1.00 98.25 109 ILE A O 1
ATOM 874 N N . HIS A 1 110 ? -28.345 8.047 28.421 1.00 97.50 110 HIS A N 1
ATOM 875 C CA . HIS A 1 110 ? -27.830 8.944 27.385 1.00 97.50 110 HIS A CA 1
ATOM 876 C C . HIS A 1 110 ? -28.848 9.267 26.284 1.00 97.50 110 HIS A C 1
ATOM 878 O O . HIS A 1 110 ? -28.649 10.240 25.564 1.00 97.50 110 HIS A O 1
ATOM 884 N N . LYS A 1 111 ? -29.975 8.544 26.202 1.00 97.50 111 LYS A N 1
ATOM 885 C CA . LYS A 1 111 ? -31.156 8.773 25.334 1.00 97.50 111 LYS A CA 1
ATOM 886 C C . LYS A 1 111 ? -30.925 8.781 23.815 1.00 97.50 111 LYS A C 1
ATOM 888 O O . LYS A 1 111 ? -31.866 8.498 23.085 1.00 97.50 111 LYS A O 1
ATOM 893 N N . THR A 1 112 ? -29.734 9.119 23.328 1.00 98.12 112 THR A N 1
ATOM 894 C CA . THR A 1 112 ? -29.383 9.197 21.906 1.00 98.12 112 THR A CA 1
ATOM 895 C C . THR A 1 112 ? -27.999 8.604 21.658 1.00 98.12 112 THR A C 1
ATOM 897 O O . THR A 1 112 ? -27.123 8.674 22.523 1.00 98.12 112 THR A O 1
ATOM 900 N N . ASP A 1 113 ? -27.774 8.075 20.452 1.00 98.31 113 ASP A N 1
ATOM 901 C CA . ASP A 1 113 ? -26.475 7.509 20.062 1.00 98.31 113 ASP A CA 1
ATOM 902 C C . ASP A 1 113 ? -25.344 8.540 20.118 1.00 98.31 113 ASP A C 1
ATOM 904 O O . ASP A 1 113 ? -24.229 8.204 20.498 1.00 98.31 113 ASP A O 1
ATOM 908 N N . LYS A 1 114 ? -25.632 9.810 19.800 1.00 98.25 114 LYS A N 1
ATOM 909 C CA . LYS A 1 114 ? -24.643 10.895 19.876 1.00 98.25 114 LYS A CA 1
ATOM 910 C C . LYS A 1 114 ? -24.138 11.105 21.305 1.00 98.25 114 LYS A C 1
ATOM 912 O O . LYS A 1 114 ? -22.934 11.115 21.528 1.00 98.25 114 LYS A O 1
ATOM 917 N N . LYS A 1 115 ? -25.054 11.229 22.271 1.00 98.19 115 LYS A N 1
ATOM 918 C CA . LYS A 1 115 ? -24.693 11.399 23.687 1.00 98.19 115 LYS A CA 1
ATOM 919 C C . LYS A 1 115 ? -24.000 10.159 24.243 1.00 98.19 115 LYS A C 1
ATOM 921 O O . LYS A 1 115 ? -23.109 10.283 25.078 1.00 98.19 115 LYS A O 1
ATOM 926 N N . LEU A 1 116 ? -24.411 8.971 23.792 1.00 98.44 116 LEU A N 1
ATOM 927 C CA . LEU A 1 116 ? -23.745 7.727 24.162 1.00 98.44 116 LEU A CA 1
ATOM 928 C C . LEU A 1 116 ? -22.313 7.686 23.615 1.00 98.44 116 LEU A C 1
ATOM 930 O O . LEU A 1 116 ? -21.399 7.356 24.360 1.00 98.44 116 LEU A O 1
ATOM 934 N N . LEU A 1 117 ? -22.098 8.067 22.353 1.00 98.44 117 LEU A N 1
ATOM 935 C CA . LEU A 1 117 ? -20.766 8.130 21.747 1.00 98.44 117 LEU A CA 1
ATOM 936 C C . LEU A 1 117 ? -19.859 9.121 22.487 1.00 98.44 117 LEU A C 1
ATOM 938 O O . LEU A 1 117 ? -18.738 8.763 22.833 1.00 98.44 117 LEU A O 1
ATOM 942 N N . GLU A 1 118 ? -20.349 10.328 22.784 1.00 98.38 118 GLU A N 1
ATOM 943 C CA . GLU A 1 118 ? -19.619 11.334 23.574 1.00 98.38 118 GLU A CA 1
ATOM 944 C C . GLU A 1 118 ? -19.209 10.783 24.949 1.00 98.38 118 GLU A C 1
ATOM 946 O O . GLU A 1 118 ? -18.063 10.933 25.371 1.00 98.38 118 GLU A O 1
ATOM 951 N N . TYR A 1 119 ? -20.120 10.076 25.621 1.00 98.44 119 TYR A N 1
ATOM 952 C CA . TYR A 1 119 ? -19.842 9.439 26.904 1.00 98.44 119 TYR A CA 1
ATOM 953 C C . TYR A 1 119 ? -18.800 8.310 26.807 1.00 98.44 119 TYR A C 1
ATOM 955 O O . TYR A 1 119 ? -17.899 8.228 27.647 1.00 98.44 119 TYR A O 1
ATOM 963 N N . ILE A 1 120 ? -18.875 7.463 25.775 1.00 98.38 120 ILE A N 1
ATOM 964 C CA . ILE A 1 120 ? -17.869 6.421 25.530 1.00 98.38 120 ILE A CA 1
ATOM 965 C C . ILE A 1 120 ? -16.503 7.058 25.253 1.00 98.38 120 ILE A C 1
ATOM 967 O O . ILE A 1 120 ? -15.526 6.652 25.874 1.00 98.38 120 ILE A O 1
ATOM 971 N N . LYS A 1 121 ? -16.425 8.102 24.415 1.00 98.00 121 LYS A N 1
ATOM 972 C CA . LYS A 1 121 ? -15.176 8.844 24.163 1.00 98.00 121 LYS A CA 1
ATOM 973 C C . LYS A 1 121 ? -14.564 9.369 25.460 1.00 98.00 121 LYS A C 1
ATOM 975 O O . LYS A 1 121 ? -13.379 9.157 25.697 1.00 98.00 121 LYS A O 1
ATOM 980 N N . GLN A 1 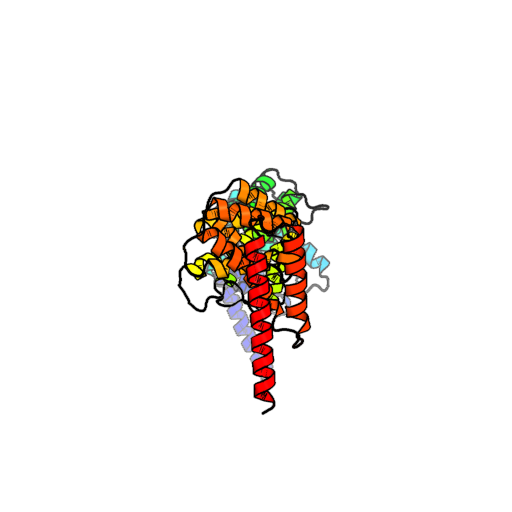122 ? -15.369 9.991 26.321 1.00 98.06 122 GLN A N 1
ATOM 981 C CA . GLN A 1 122 ? -14.893 10.500 27.608 1.00 98.06 122 GLN A CA 1
ATOM 982 C C . GLN A 1 122 ? -14.383 9.381 28.528 1.00 98.06 122 GLN A C 1
ATOM 984 O O . GLN A 1 122 ? -13.368 9.555 29.199 1.00 98.06 122 GLN A O 1
ATOM 989 N N . SER A 1 123 ? -15.054 8.227 28.522 1.00 97.38 123 SER A N 1
ATOM 990 C CA . SER A 1 123 ? -14.643 7.052 29.297 1.00 97.38 123 SER A CA 1
ATOM 991 C C . SER A 1 123 ? -13.309 6.479 28.799 1.00 97.38 123 SER A C 1
ATOM 993 O O . SER A 1 123 ? -12.457 6.113 29.601 1.00 97.38 123 SER A O 1
ATOM 995 N N . LEU A 1 124 ? -13.091 6.439 27.480 1.00 96.56 124 LEU A N 1
ATOM 996 C CA . LEU A 1 124 ? -11.817 6.009 26.890 1.00 96.56 124 LEU A CA 1
ATOM 997 C C . LEU A 1 124 ? -10.682 6.988 27.236 1.00 96.56 124 LEU A C 1
ATOM 999 O O . LEU A 1 124 ? -9.591 6.543 27.570 1.00 96.56 124 LEU A O 1
ATOM 1003 N N . ILE A 1 125 ? -10.948 8.302 27.235 1.00 96.19 125 ILE A N 1
ATOM 1004 C CA . ILE A 1 125 ? -9.978 9.328 27.662 1.00 96.19 125 ILE A CA 1
ATOM 1005 C C . ILE A 1 125 ? -9.576 9.130 29.129 1.00 96.19 125 ILE A C 1
ATOM 1007 O O . ILE A 1 125 ? -8.390 9.194 29.449 1.00 96.19 125 ILE A O 1
ATOM 1011 N N . GLU A 1 126 ? -10.539 8.862 30.016 1.00 96.06 126 GLU A N 1
ATOM 1012 C CA . GLU A 1 126 ? -10.262 8.566 31.429 1.00 96.06 126 GLU A CA 1
ATOM 1013 C C . GLU A 1 126 ? -9.369 7.326 31.584 1.00 96.06 126 GLU A C 1
ATOM 1015 O O . GLU A 1 126 ? -8.407 7.353 32.350 1.00 96.06 126 GLU A O 1
ATOM 1020 N N . ILE A 1 127 ? -9.648 6.260 30.827 1.00 95.06 127 ILE A N 1
ATOM 1021 C CA . ILE A 1 127 ? -8.844 5.031 30.838 1.00 95.06 127 ILE A CA 1
ATOM 1022 C C . ILE A 1 127 ? -7.423 5.302 30.336 1.00 95.06 127 ILE A C 1
ATOM 1024 O O . ILE A 1 127 ? -6.460 4.882 30.977 1.00 95.06 127 ILE A O 1
ATOM 1028 N N . SER A 1 128 ? -7.272 6.027 29.224 1.00 93.69 128 SER A N 1
ATOM 1029 C CA . SER A 1 128 ? -5.957 6.379 28.679 1.00 93.69 128 SER A CA 1
ATOM 1030 C C . SER A 1 128 ? -5.137 7.237 29.645 1.00 93.69 128 SER A C 1
ATOM 1032 O O . SER A 1 128 ? -3.930 7.042 29.749 1.00 93.69 128 SER A O 1
ATOM 1034 N N . ALA A 1 129 ? -5.778 8.141 30.394 1.00 95.69 129 ALA A N 1
ATOM 1035 C CA . ALA A 1 129 ? -5.110 8.976 31.394 1.00 95.69 129 ALA A CA 1
ATOM 1036 C C . ALA A 1 129 ? -4.567 8.182 32.598 1.00 95.69 129 ALA A C 1
ATOM 1038 O O . ALA A 1 129 ? -3.719 8.689 33.327 1.00 95.69 129 ALA A O 1
ATOM 1039 N N . ALA A 1 130 ? -5.041 6.952 32.811 1.00 94.94 130 ALA A N 1
ATOM 1040 C CA . ALA A 1 130 ? -4.568 6.068 33.871 1.00 94.94 130 ALA A CA 1
ATOM 1041 C C . ALA A 1 130 ? -3.374 5.186 33.458 1.00 94.94 130 ALA A C 1
ATOM 1043 O O . ALA A 1 130 ? -2.958 4.341 34.247 1.00 94.94 130 ALA A O 1
ATOM 1044 N N . GLU A 1 131 ? -2.849 5.353 32.236 1.00 93.44 131 GLU A N 1
ATOM 1045 C CA . GLU A 1 131 ? -1.671 4.637 31.716 1.00 93.44 131 GLU A CA 1
ATOM 1046 C C . GLU A 1 131 ? -1.782 3.101 31.790 1.00 93.44 131 GLU A C 1
ATOM 1048 O O . GLU A 1 131 ? -0.788 2.389 31.945 1.00 93.44 131 GLU A O 1
ATOM 1053 N N . ILE A 1 132 ? -3.002 2.565 31.660 1.00 87.81 132 ILE A N 1
ATOM 1054 C CA . ILE A 1 132 ? -3.219 1.114 31.639 1.00 87.81 132 ILE A CA 1
ATOM 1055 C C . ILE A 1 132 ? -2.518 0.512 30.407 1.00 87.81 132 ILE A C 1
ATOM 1057 O O . ILE A 1 132 ? -2.702 1.023 29.296 1.00 87.81 132 ILE A O 1
ATOM 1061 N N . PRO A 1 133 ? -1.755 -0.589 30.560 1.00 85.44 133 PRO A N 1
ATOM 1062 C CA . PRO A 1 133 ? -1.139 -1.289 29.439 1.00 85.44 133 PRO A CA 1
ATOM 1063 C C . PRO A 1 133 ? -2.150 -1.651 28.343 1.00 85.44 133 PRO A C 1
ATOM 1065 O O . PRO A 1 133 ? -3.215 -2.212 28.601 1.00 85.44 133 PRO A O 1
ATOM 1068 N N . SER A 1 134 ? -1.803 -1.376 27.085 1.00 80.06 134 SER A N 1
ATOM 1069 C CA . SER A 1 134 ? -2.714 -1.558 25.945 1.00 80.06 134 SER A CA 1
ATOM 1070 C C . SER A 1 134 ? -3.162 -3.007 25.718 1.00 80.06 134 SER A C 1
ATOM 1072 O O . SER A 1 134 ? -4.205 -3.237 25.115 1.00 80.06 134 SER A O 1
ATOM 1074 N N . ASN A 1 135 ? -2.410 -3.997 26.207 1.00 79.75 135 ASN A N 1
ATOM 1075 C CA . ASN A 1 135 ? -2.763 -5.417 26.123 1.00 79.75 135 ASN A CA 1
ATOM 1076 C C . ASN A 1 135 ? -3.883 -5.830 27.093 1.00 79.75 135 ASN A C 1
ATOM 1078 O O . ASN A 1 135 ? -4.492 -6.882 26.895 1.00 79.75 135 ASN A O 1
ATOM 1082 N N . GLU A 1 136 ? -4.157 -5.031 28.122 1.00 78.94 136 GLU A N 1
ATOM 1083 C CA . GLU A 1 136 ? -5.266 -5.260 29.051 1.00 78.94 136 GLU A CA 1
ATOM 1084 C C . GLU A 1 136 ? -6.564 -4.606 28.583 1.00 78.94 136 GLU A C 1
ATOM 1086 O O . GLU A 1 136 ? -7.611 -4.914 29.139 1.00 78.94 136 GLU A O 1
ATOM 1091 N N . PHE A 1 137 ? -6.494 -3.751 27.558 1.00 86.12 137 PHE A N 1
ATOM 1092 C CA . PHE A 1 137 ? -7.587 -2.935 27.048 1.00 86.12 137 PHE A CA 1
ATOM 1093 C C . PHE A 1 137 ? -8.385 -3.664 25.954 1.00 86.12 137 PHE A C 1
ATOM 1095 O O . PHE A 1 137 ? -7.850 -4.040 24.911 1.00 86.12 137 PHE A O 1
ATOM 1102 N N . ARG A 1 138 ? -9.681 -3.877 26.196 1.00 88.50 138 ARG A N 1
ATOM 1103 C CA . ARG A 1 138 ? -10.622 -4.659 25.375 1.00 88.50 138 ARG A CA 1
ATOM 1104 C C . ARG A 1 138 ? -11.939 -3.907 25.121 1.00 88.50 138 ARG A C 1
ATOM 1106 O O . ARG A 1 138 ? -13.023 -4.446 25.375 1.00 88.50 138 ARG A O 1
ATOM 1113 N N . PRO A 1 139 ? -11.882 -2.664 24.605 1.00 93.56 139 PRO A N 1
ATOM 1114 C CA . PRO A 1 139 ? -13.076 -1.865 24.327 1.00 93.56 139 PRO A CA 1
ATOM 1115 C C . PRO A 1 139 ? -13.939 -2.452 23.205 1.00 93.56 139 PRO A C 1
ATOM 1117 O O . PRO A 1 139 ? -15.125 -2.131 23.101 1.00 93.56 139 PRO A O 1
ATOM 1120 N N . ASP A 1 140 ? -13.367 -3.348 22.394 1.00 93.69 140 ASP A N 1
ATOM 1121 C CA . ASP A 1 140 ? -14.012 -4.025 21.271 1.00 93.69 140 ASP A CA 1
ATOM 1122 C C . ASP A 1 140 ? -15.299 -4.751 21.672 1.00 93.69 140 ASP A C 1
ATOM 1124 O O . ASP A 1 140 ? -16.264 -4.755 20.909 1.00 93.69 140 ASP A O 1
ATOM 1128 N N . MET A 1 141 ? -15.351 -5.290 22.890 1.00 92.56 141 MET A N 1
ATOM 1129 C CA . MET A 1 141 ? -16.499 -6.055 23.368 1.00 92.56 141 MET A CA 1
ATOM 1130 C C . MET A 1 141 ? -17.751 -5.190 23.554 1.00 92.56 141 MET A C 1
ATOM 1132 O O . MET A 1 141 ? -18.807 -5.488 22.993 1.00 92.56 141 MET A O 1
ATOM 1136 N N . LEU A 1 142 ? -17.648 -4.112 24.340 1.00 96.25 142 LEU A N 1
ATOM 1137 C CA . LEU A 1 142 ? -18.785 -3.227 24.590 1.00 96.25 142 LEU A CA 1
ATOM 1138 C C . LEU A 1 142 ? -19.122 -2.411 23.339 1.00 96.25 142 LEU A C 1
ATOM 1140 O O . LEU A 1 142 ? -20.285 -2.355 22.943 1.00 96.25 142 LEU A O 1
ATOM 1144 N N . ILE A 1 143 ? -18.116 -1.799 22.705 1.00 97.88 143 ILE A N 1
ATOM 1145 C CA . ILE A 1 143 ? -18.330 -0.926 21.545 1.00 97.88 143 ILE A CA 1
ATOM 1146 C C . ILE A 1 143 ? -18.894 -1.727 20.372 1.00 97.88 143 ILE A C 1
ATOM 1148 O O . ILE A 1 143 ? -19.878 -1.296 19.772 1.00 97.88 143 ILE A O 1
ATOM 1152 N N . GLY A 1 144 ? -18.350 -2.916 20.098 1.00 96.56 144 GLY A N 1
ATOM 1153 C CA . GLY A 1 144 ? -18.856 -3.800 19.051 1.00 96.56 144 GLY A CA 1
ATOM 1154 C C . GLY A 1 144 ? -20.316 -4.188 19.266 1.00 96.56 144 GLY A C 1
ATOM 1155 O O . GLY A 1 144 ? -21.131 -4.084 18.352 1.00 96.56 144 GLY A O 1
ATOM 1156 N N . ARG A 1 145 ? -20.690 -4.530 20.505 1.00 96.50 145 ARG A N 1
ATOM 1157 C CA . ARG A 1 145 ? -22.077 -4.879 20.838 1.00 96.50 145 ARG A CA 1
ATOM 1158 C C . ARG A 1 145 ? -23.039 -3.693 20.695 1.00 96.50 145 ARG A C 1
ATOM 1160 O O . ARG A 1 145 ? -24.183 -3.886 20.284 1.00 96.50 145 ARG A O 1
ATOM 1167 N N . ILE A 1 146 ? -22.594 -2.468 20.995 1.00 98.31 146 ILE A N 1
ATOM 1168 C CA . ILE A 1 146 ? -23.380 -1.247 20.738 1.00 98.31 146 ILE A CA 1
ATOM 1169 C C . ILE A 1 146 ? -23.537 -1.024 19.224 1.00 98.31 146 ILE A C 1
ATOM 1171 O O . ILE A 1 146 ? -24.649 -0.762 18.761 1.00 98.31 146 ILE A O 1
ATOM 1175 N N . GLN A 1 147 ? -22.460 -1.171 18.445 1.00 98.19 147 GLN A N 1
ATOM 1176 C CA . GLN A 1 147 ? -22.483 -1.035 16.982 1.00 98.19 147 GLN A CA 1
ATOM 1177 C C . GLN A 1 147 ? -23.454 -2.032 16.321 1.00 98.19 147 GLN A C 1
ATOM 1179 O O . GLN A 1 147 ? -24.229 -1.658 15.435 1.00 98.19 147 GLN A O 1
ATOM 1184 N N . ASP A 1 148 ? -23.479 -3.282 16.789 1.00 96.56 148 ASP A N 1
ATOM 1185 C CA . ASP A 1 148 ? -24.403 -4.309 16.296 1.00 96.56 148 ASP A CA 1
ATOM 1186 C C . ASP A 1 148 ? -25.872 -3.921 16.515 1.00 96.56 148 ASP A C 1
ATOM 1188 O O . ASP A 1 148 ? -26.705 -4.122 15.621 1.00 96.56 148 ASP A O 1
ATOM 1192 N N . LYS A 1 149 ? -26.180 -3.321 17.674 1.00 97.19 149 LYS A N 1
ATOM 1193 C CA . LYS A 1 149 ? -27.531 -2.877 18.049 1.00 97.19 149 LYS A CA 1
ATOM 1194 C C . LYS A 1 149 ? -27.975 -1.588 17.352 1.00 97.19 149 LYS A C 1
ATOM 1196 O O . LYS A 1 149 ? -29.168 -1.432 17.103 1.00 97.19 149 LYS A O 1
ATOM 1201 N N . SER A 1 150 ? -27.057 -0.672 17.030 1.00 97.94 150 SER A N 1
ATOM 1202 C CA . SER A 1 150 ? -27.395 0.646 16.474 1.00 97.94 150 SER A CA 1
ATOM 1203 C C . SER A 1 150 ? -26.546 1.017 15.253 1.00 97.94 150 SER A C 1
ATOM 1205 O O . SER A 1 150 ? -25.356 1.335 15.342 1.00 97.94 150 SER A O 1
ATOM 1207 N N . ASN A 1 151 ? -27.196 1.060 14.084 1.00 98.00 151 ASN A N 1
ATOM 1208 C CA . ASN A 1 151 ? -26.578 1.559 12.849 1.00 98.00 151 ASN A CA 1
ATOM 1209 C C . ASN A 1 151 ? -26.219 3.044 12.970 1.00 98.00 151 ASN A C 1
ATOM 1211 O O . ASN A 1 151 ? -25.164 3.458 12.502 1.00 98.00 151 ASN A O 1
ATOM 1215 N N . THR A 1 152 ? -27.066 3.832 13.636 1.00 98.12 152 THR A N 1
ATOM 1216 C CA . THR A 1 152 ? -26.826 5.259 13.875 1.00 98.12 152 THR A CA 1
ATOM 1217 C C . THR A 1 152 ? -25.577 5.469 14.726 1.00 98.12 152 THR A C 1
ATOM 1219 O O . THR A 1 152 ? -24.753 6.315 14.386 1.00 98.12 152 THR A O 1
ATOM 1222 N N . PHE A 1 153 ? -25.380 4.671 15.784 1.00 98.50 153 PHE A N 1
ATOM 1223 C CA . PHE A 1 153 ? -24.147 4.707 16.575 1.00 98.50 153 PHE A CA 1
ATOM 1224 C C . PHE A 1 153 ? -22.922 4.361 15.725 1.00 98.50 153 PHE A C 1
ATOM 1226 O O . PHE A 1 153 ? -21.939 5.100 15.737 1.00 98.50 153 PHE A O 1
ATOM 1233 N N . SER A 1 154 ? -23.000 3.280 14.941 1.00 98.44 154 SER A N 1
ATOM 1234 C CA . SER A 1 154 ? -21.920 2.871 14.032 1.00 98.44 154 SER A CA 1
ATOM 1235 C C . SER A 1 154 ? -21.560 3.976 13.037 1.00 98.44 154 SER A C 1
ATOM 1237 O O . SER A 1 154 ? -20.383 4.254 12.822 1.00 98.44 154 SER A O 1
ATOM 1239 N N . TRP A 1 155 ? -22.562 4.644 12.461 1.00 98.38 155 TRP A N 1
ATOM 1240 C CA . TRP A 1 155 ? -22.357 5.748 11.527 1.00 98.38 155 TRP A CA 1
ATOM 1241 C C . TRP A 1 155 ? -21.711 6.966 12.191 1.00 98.38 155 TRP A C 1
ATOM 1243 O O . TRP A 1 155 ? -20.753 7.515 11.654 1.00 98.38 155 TRP A O 1
ATOM 1253 N N . LEU A 1 156 ? -22.195 7.371 13.370 1.00 98.44 156 LEU A N 1
ATOM 1254 C CA . LEU A 1 156 ? -21.618 8.491 14.116 1.00 98.44 156 LEU A CA 1
ATOM 1255 C C . LEU A 1 156 ? -20.164 8.217 14.513 1.00 98.44 156 LEU A C 1
ATOM 1257 O O . LEU A 1 156 ? -19.331 9.106 14.374 1.00 98.44 156 LEU A O 1
ATOM 1261 N N . LEU A 1 157 ? -19.858 6.993 14.950 1.00 98.50 157 LEU A N 1
ATOM 1262 C CA . LEU A 1 157 ? -18.501 6.561 15.286 1.00 98.50 157 LEU A CA 1
ATOM 1263 C C . LEU A 1 157 ? -17.587 6.611 14.056 1.00 98.50 157 LEU A C 1
ATOM 1265 O O . LEU A 1 157 ? -16.505 7.189 14.113 1.00 98.50 157 LEU A O 1
ATOM 1269 N N . LEU A 1 158 ? -18.030 6.042 12.93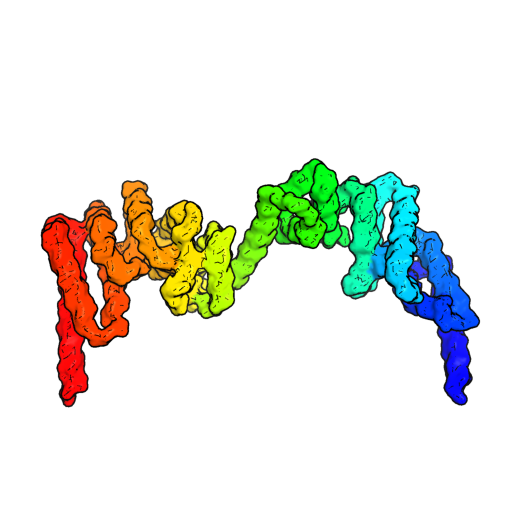2 1.00 98.50 158 LEU A N 1
ATOM 1270 C CA . LEU A 1 158 ? -17.274 6.060 11.680 1.00 98.50 158 LEU A CA 1
ATOM 1271 C C . LEU A 1 158 ? -17.014 7.492 11.196 1.00 98.50 158 LEU A C 1
ATOM 1273 O O . LEU A 1 158 ? -15.903 7.801 10.775 1.00 98.50 158 LEU A O 1
ATOM 1277 N N . LYS A 1 159 ? -18.024 8.363 11.276 1.00 98.31 159 LYS A N 1
ATOM 1278 C CA . LYS A 1 159 ? -17.895 9.769 10.895 1.00 98.31 159 LYS A CA 1
ATOM 1279 C C . LYS A 1 159 ? -16.915 10.514 11.803 1.00 98.31 159 LYS A C 1
ATOM 1281 O O . LYS A 1 159 ? -16.052 11.213 11.294 1.00 98.31 159 LYS A O 1
ATOM 1286 N N . ASP A 1 160 ? -17.014 10.330 13.116 1.00 98.38 160 ASP A N 1
ATOM 1287 C CA . ASP A 1 160 ? -16.105 10.955 14.083 1.00 98.38 160 ASP A CA 1
ATOM 1288 C C . ASP A 1 160 ? -14.644 10.546 13.834 1.00 98.38 160 ASP A C 1
ATOM 1290 O O . ASP A 1 160 ? -13.773 11.404 13.789 1.00 98.38 160 ASP A O 1
ATOM 1294 N N . ALA A 1 161 ? -14.387 9.263 13.560 1.00 97.50 161 ALA A N 1
ATOM 1295 C CA . ALA A 1 161 ? -13.049 8.769 13.228 1.00 97.50 161 ALA A CA 1
ATOM 1296 C C . ALA A 1 161 ? -12.538 9.220 11.846 1.00 97.50 161 ALA A C 1
ATOM 1298 O O . ALA A 1 161 ? -11.329 9.303 11.627 1.00 97.50 161 ALA A O 1
ATOM 1299 N N . TYR A 1 162 ? -13.442 9.474 10.896 1.00 97.38 162 TYR A N 1
ATOM 1300 C CA . TYR A 1 162 ? -13.095 10.052 9.597 1.00 97.38 162 TYR A CA 1
ATOM 1301 C C . TYR A 1 162 ? -12.701 11.529 9.733 1.00 97.38 162 TYR A C 1
ATOM 1303 O O . TYR A 1 162 ? -11.678 11.951 9.181 1.00 97.38 162 TYR A O 1
ATOM 1311 N N . ASP A 1 163 ? -13.494 12.291 10.489 1.00 97.62 163 ASP A N 1
ATOM 1312 C CA . ASP A 1 163 ? -13.291 13.720 10.730 1.00 97.62 163 ASP A CA 1
ATOM 1313 C C . ASP A 1 163 ? -12.048 13.967 11.614 1.00 97.62 163 ASP A C 1
ATOM 1315 O O . ASP A 1 163 ? -11.296 14.907 11.352 1.00 97.62 163 ASP A O 1
ATOM 1319 N N . ASP A 1 164 ? -11.782 13.098 12.597 1.00 97.94 164 ASP A N 1
ATOM 1320 C CA . ASP A 1 164 ? -10.645 13.177 13.522 1.00 97.94 164 ASP A CA 1
ATOM 1321 C C . ASP A 1 164 ? -9.982 11.805 13.751 1.00 97.94 164 ASP A C 1
ATOM 1323 O O . ASP A 1 164 ? -10.437 10.971 14.540 1.00 97.94 164 ASP A O 1
ATOM 1327 N N . THR A 1 165 ? -8.832 11.587 13.107 1.00 97.19 165 THR A N 1
ATOM 1328 C CA . THR A 1 165 ? -8.051 10.348 13.246 1.00 97.19 165 THR A CA 1
ATOM 1329 C C . THR A 1 165 ? -7.349 10.208 14.601 1.00 97.19 165 THR A C 1
ATOM 1331 O O . THR A 1 165 ? -6.765 9.161 14.865 1.00 97.19 165 THR A O 1
ATOM 1334 N N . SER A 1 166 ? -7.359 11.245 15.449 1.00 96.88 166 SER A N 1
ATOM 1335 C CA . SER A 1 166 ? -6.843 11.194 16.826 1.00 96.88 166 SER A CA 1
ATOM 1336 C C . SER A 1 166 ? -7.914 10.829 17.857 1.00 96.88 166 SER A C 1
ATOM 1338 O O . SER A 1 166 ? -7.607 10.657 19.038 1.00 96.88 166 SER A O 1
ATOM 1340 N N . SER A 1 167 ? -9.168 10.680 17.420 1.00 97.56 167 SER A N 1
ATOM 1341 C CA . SER A 1 167 ? -10.283 10.348 18.297 1.00 97.56 167 SER A CA 1
ATOM 1342 C C . SER A 1 167 ? -10.051 9.014 19.026 1.00 97.56 167 SER A C 1
ATOM 1344 O O . SER A 1 167 ? -9.644 8.034 18.395 1.00 97.56 167 SER A O 1
ATOM 1346 N N . PRO A 1 168 ? -10.380 8.902 20.330 1.00 97.06 168 PRO A N 1
ATOM 1347 C CA . PRO A 1 168 ? -10.153 7.681 21.115 1.00 97.06 168 PRO A CA 1
ATOM 1348 C C . PRO A 1 168 ? -10.946 6.457 20.622 1.00 97.06 168 PRO A C 1
ATOM 1350 O O . PRO A 1 168 ? -10.687 5.335 21.039 1.00 97.06 168 PRO A O 1
ATOM 1353 N N . ILE A 1 169 ? -11.927 6.659 19.741 1.00 97.44 169 ILE A N 1
ATOM 1354 C CA . ILE A 1 169 ? -12.749 5.608 19.118 1.00 97.44 169 ILE A CA 1
ATOM 1355 C C . ILE A 1 169 ? -12.236 5.162 17.739 1.00 97.44 169 ILE A C 1
ATOM 1357 O O . ILE A 1 169 ? -12.842 4.277 17.132 1.00 97.44 169 ILE A O 1
ATOM 1361 N N . TYR A 1 170 ? -11.162 5.769 17.221 1.00 97.62 170 TYR A N 1
ATOM 1362 C CA . TYR A 1 170 ? -10.683 5.560 15.851 1.00 97.62 170 TYR A CA 1
ATOM 1363 C C . TYR A 1 170 ? -10.442 4.076 15.518 1.00 97.62 170 TYR A C 1
ATOM 1365 O O . TYR A 1 170 ? -10.872 3.600 14.463 1.00 97.62 170 TYR A O 1
ATOM 1373 N N . ASP A 1 171 ? -9.863 3.306 16.443 1.00 96.06 171 ASP A N 1
ATOM 1374 C CA . ASP A 1 171 ? -9.560 1.882 16.234 1.00 96.06 171 ASP A CA 1
ATOM 1375 C C . ASP A 1 171 ? -10.813 1.012 15.996 1.00 96.06 171 ASP A C 1
ATOM 1377 O O . ASP A 1 171 ? -10.729 -0.081 15.424 1.00 96.06 171 ASP A O 1
ATOM 1381 N N . HIS A 1 172 ? -12.002 1.517 16.346 1.00 97.56 172 HIS A N 1
ATOM 1382 C CA . HIS A 1 172 ? -13.292 0.847 16.154 1.00 97.56 172 HIS A CA 1
ATOM 1383 C C . HIS A 1 172 ? -14.006 1.228 14.850 1.00 97.56 172 HIS A C 1
ATOM 1385 O O . HIS A 1 172 ? -15.042 0.640 14.515 1.00 97.56 172 HIS A O 1
ATOM 1391 N N . ALA A 1 173 ? -13.468 2.180 14.083 1.00 98.19 173 ALA A N 1
ATOM 1392 C CA . ALA A 1 173 ? -14.092 2.673 12.856 1.00 98.19 173 ALA A CA 1
ATOM 1393 C C . ALA A 1 173 ? -14.166 1.603 11.757 1.00 98.19 173 ALA A C 1
ATOM 1395 O O . ALA A 1 173 ? -15.159 1.518 11.035 1.00 98.19 173 ALA A O 1
ATOM 1396 N N . GLY A 1 174 ? -13.153 0.735 11.659 1.00 97.94 174 GLY A N 1
ATOM 1397 C CA . GLY A 1 174 ? -13.170 -0.382 10.711 1.00 97.94 174 GLY A CA 1
ATOM 1398 C C . GLY A 1 174 ? -14.320 -1.355 10.980 1.00 97.94 174 GLY A C 1
ATOM 1399 O O . GLY A 1 174 ? -15.024 -1.759 10.057 1.00 97.94 174 GLY A O 1
ATOM 1400 N N . GLN A 1 175 ? -14.567 -1.680 12.252 1.00 98.12 175 GLN A N 1
ATOM 1401 C CA . GLN A 1 175 ? -15.697 -2.523 12.648 1.00 98.12 175 GLN A CA 1
ATOM 1402 C C . GLN A 1 175 ? -17.042 -1.850 12.340 1.00 98.12 175 GLN A C 1
ATOM 1404 O O . GLN A 1 175 ? -17.916 -2.502 11.769 1.00 98.12 175 GLN A O 1
ATOM 1409 N N . ALA A 1 176 ? -17.187 -0.548 12.625 1.00 98.50 176 ALA A N 1
ATOM 1410 C CA . ALA A 1 176 ? -18.385 0.209 12.251 1.00 98.50 176 ALA A CA 1
ATOM 1411 C C . ALA A 1 176 ? -18.659 0.130 10.745 1.00 98.50 176 ALA A C 1
ATOM 1413 O O . ALA A 1 176 ? -19.779 -0.180 10.341 1.00 98.50 176 ALA A O 1
ATOM 1414 N N . LEU A 1 177 ? -17.643 0.373 9.911 1.00 98.56 177 LEU A N 1
ATOM 1415 C CA . LEU A 1 177 ? -17.789 0.296 8.459 1.00 98.56 177 LEU A CA 1
ATOM 1416 C C . LEU A 1 177 ? -18.185 -1.119 8.009 1.00 98.56 177 LEU A C 1
ATOM 1418 O O . LEU A 1 177 ? -19.108 -1.256 7.212 1.00 98.56 177 LEU A O 1
ATOM 1422 N N . ALA A 1 178 ? -17.560 -2.169 8.552 1.00 98.25 178 ALA A N 1
ATOM 1423 C CA . ALA A 1 178 ? -17.905 -3.556 8.230 1.00 98.25 178 ALA A CA 1
ATOM 1424 C C . ALA A 1 178 ? -19.369 -3.900 8.563 1.00 98.25 178 ALA A C 1
ATOM 1426 O O . ALA A 1 178 ? -20.070 -4.501 7.743 1.00 98.25 178 ALA A O 1
ATOM 1427 N N . ILE A 1 179 ? -19.850 -3.491 9.743 1.00 97.94 179 ILE A N 1
ATOM 1428 C CA . ILE A 1 179 ? -21.245 -3.684 10.167 1.00 97.94 179 ILE A CA 1
ATOM 1429 C C . ILE A 1 179 ? -22.199 -2.940 9.227 1.00 97.94 179 ILE A C 1
ATOM 1431 O O . ILE A 1 179 ? -23.197 -3.506 8.775 1.00 97.94 179 ILE A O 1
ATOM 1435 N N . LEU A 1 180 ? -21.896 -1.681 8.906 1.00 98.25 180 LEU A N 1
ATOM 1436 C CA . LEU A 1 180 ? -22.743 -0.859 8.045 1.00 98.25 180 LEU A CA 1
ATOM 1437 C C . LEU A 1 180 ? -22.797 -1.376 6.599 1.00 98.25 180 LEU A C 1
ATOM 1439 O O . LEU A 1 180 ? -23.878 -1.380 6.008 1.00 98.25 180 LEU A O 1
ATOM 1443 N N . LEU A 1 181 ? -21.675 -1.858 6.050 1.00 97.69 181 LEU A N 1
ATOM 1444 C CA . LEU A 1 181 ? -21.627 -2.505 4.732 1.00 97.69 181 LEU A CA 1
ATOM 1445 C C . LEU A 1 181 ? -22.446 -3.800 4.720 1.00 97.69 181 LEU A C 1
ATOM 1447 O O . LEU A 1 181 ? -23.277 -3.993 3.834 1.00 97.69 181 LEU A O 1
ATOM 1451 N N . SER A 1 182 ? -22.304 -4.638 5.752 1.00 97.00 182 SER A N 1
ATOM 1452 C CA . SER A 1 182 ? -23.077 -5.886 5.895 1.00 97.00 182 SER A CA 1
ATOM 1453 C C . SER A 1 182 ? -24.587 -5.637 5.927 1.00 97.00 182 SER A C 1
ATOM 1455 O O . SER A 1 182 ? -25.374 -6.437 5.426 1.00 97.00 182 SER A O 1
ATOM 1457 N N . LYS A 1 183 ? -24.999 -4.497 6.489 1.00 96.75 183 LYS A N 1
ATOM 1458 C CA . LYS A 1 183 ? -26.398 -4.059 6.568 1.00 96.75 183 LYS A CA 1
ATOM 1459 C C . LYS A 1 183 ? -26.846 -3.210 5.368 1.00 96.75 183 LYS A C 1
ATOM 1461 O O . LYS A 1 183 ? -27.966 -2.704 5.390 1.00 96.75 183 LYS A O 1
ATOM 1466 N N . LYS A 1 184 ? -26.003 -3.044 4.339 1.00 95.56 184 LYS A N 1
ATOM 1467 C CA . LYS A 1 184 ? -26.268 -2.232 3.134 1.00 95.56 184 LYS A CA 1
ATOM 1468 C C . LYS A 1 184 ? -26.708 -0.799 3.466 1.00 95.56 184 LYS A C 1
ATOM 1470 O O . LYS A 1 184 ? -27.636 -0.255 2.868 1.00 95.56 184 LYS A O 1
ATOM 1475 N N . HIS A 1 185 ? -26.074 -0.189 4.467 1.00 95.19 185 HIS A N 1
ATOM 1476 C CA . HIS A 1 185 ? -26.371 1.187 4.848 1.00 95.19 185 HIS A CA 1
ATOM 1477 C C . HIS A 1 185 ? -25.913 2.147 3.743 1.00 95.19 185 HIS A C 1
ATOM 1479 O O . HIS A 1 185 ? -24.724 2.207 3.434 1.00 95.19 185 HIS A O 1
ATOM 1485 N N . LYS A 1 186 ? -26.835 2.944 3.190 1.00 92.62 186 LYS A N 1
ATOM 1486 C CA . LYS A 1 186 ? -26.581 3.814 2.026 1.00 92.62 186 LYS A CA 1
ATOM 1487 C C . LYS A 1 186 ? -25.342 4.704 2.188 1.00 92.62 186 LYS A C 1
ATOM 1489 O O . LYS A 1 186 ? -24.516 4.796 1.288 1.00 92.62 186 LYS A O 1
ATOM 1494 N N . ASP A 1 187 ? -25.179 5.330 3.352 1.00 96.19 187 ASP A N 1
ATOM 1495 C CA . ASP A 1 187 ? -24.055 6.250 3.567 1.00 96.19 187 ASP A CA 1
ATOM 1496 C C . ASP A 1 187 ? -22.705 5.541 3.756 1.00 96.19 187 ASP A C 1
ATOM 1498 O O . ASP A 1 187 ? -21.653 6.162 3.607 1.00 96.19 187 ASP A O 1
ATOM 1502 N N . ALA A 1 188 ? -22.709 4.235 4.040 1.00 96.75 188 ALA A N 1
ATOM 1503 C CA . ALA A 1 188 ? -21.480 3.469 4.207 1.00 96.75 188 ALA A CA 1
ATOM 1504 C C . ALA A 1 188 ? -20.759 3.248 2.878 1.00 96.75 188 ALA A C 1
ATOM 1506 O O . ALA A 1 188 ? -19.533 3.278 2.846 1.00 96.75 188 ALA A O 1
ATOM 1507 N N . GLU A 1 189 ? -21.499 3.102 1.777 1.00 96.00 189 GLU A N 1
ATOM 1508 C CA . GLU A 1 189 ? -20.915 3.029 0.434 1.00 96.00 189 GLU A CA 1
ATOM 1509 C C . GLU A 1 189 ? -20.238 4.352 0.058 1.00 96.00 189 GLU A C 1
ATOM 1511 O O . GLU A 1 189 ? -19.096 4.359 -0.404 1.00 96.00 189 GLU A O 1
ATOM 1516 N N . ASN A 1 190 ? -20.899 5.480 0.343 1.00 96.44 190 ASN A N 1
ATOM 1517 C CA . ASN A 1 190 ? -20.326 6.812 0.138 1.00 96.44 190 ASN A CA 1
ATOM 1518 C C . ASN A 1 190 ? -19.053 7.003 0.969 1.00 96.44 190 ASN A C 1
ATOM 1520 O O . ASN A 1 190 ? -18.041 7.472 0.450 1.00 96.44 190 ASN A O 1
ATOM 1524 N N . MET A 1 191 ? -19.078 6.595 2.241 1.00 97.88 191 MET A N 1
ATOM 1525 C CA . MET A 1 191 ? -17.916 6.681 3.122 1.00 97.88 191 MET A CA 1
ATOM 1526 C C . MET A 1 191 ? -16.782 5.753 2.674 1.00 97.88 191 MET A C 1
ATOM 1528 O O . MET A 1 191 ? -15.633 6.179 2.636 1.00 97.88 191 MET A O 1
ATOM 1532 N N . ARG A 1 192 ? -17.077 4.512 2.263 1.00 97.50 192 ARG A N 1
ATOM 1533 C CA . ARG A 1 192 ? -16.086 3.596 1.674 1.00 97.50 192 ARG A CA 1
ATOM 1534 C C . ARG A 1 192 ? -15.411 4.247 0.468 1.00 97.50 192 ARG A C 1
ATOM 1536 O O . ARG A 1 192 ? -14.186 4.216 0.365 1.00 97.50 192 ARG A O 1
ATOM 1543 N N . ASN A 1 193 ? -16.190 4.850 -0.427 1.00 96.06 193 ASN A N 1
ATOM 1544 C CA . ASN A 1 193 ? -15.661 5.509 -1.618 1.00 96.06 193 ASN A CA 1
ATOM 1545 C C . ASN A 1 193 ? -14.807 6.733 -1.249 1.00 96.06 193 ASN A C 1
ATOM 1547 O O . ASN A 1 193 ? -13.726 6.903 -1.811 1.00 96.06 193 ASN A O 1
ATOM 1551 N N . ALA A 1 194 ? -15.236 7.540 -0.273 1.00 96.88 194 ALA A N 1
ATOM 1552 C CA . ALA A 1 194 ? -14.452 8.661 0.244 1.00 96.88 194 ALA A CA 1
ATOM 1553 C C . ALA A 1 194 ? -13.111 8.185 0.827 1.00 96.88 194 ALA A C 1
ATOM 1555 O O . ALA A 1 194 ? -12.057 8.617 0.372 1.00 96.88 194 ALA A O 1
ATOM 1556 N N . LEU A 1 195 ? -13.139 7.204 1.734 1.00 96.81 195 LEU A N 1
ATOM 1557 C CA . LEU A 1 195 ? -11.951 6.595 2.341 1.00 96.81 195 LEU A CA 1
ATOM 1558 C C . LEU A 1 195 ? -11.004 5.956 1.310 1.00 96.81 195 LEU A C 1
ATOM 1560 O O . LEU A 1 195 ? -9.793 5.932 1.513 1.00 96.81 195 LEU A O 1
ATOM 1564 N N . SER A 1 196 ? -11.544 5.412 0.213 1.00 95.31 196 SER A N 1
ATOM 1565 C CA . SER A 1 196 ? -10.744 4.754 -0.832 1.00 95.31 196 SER A CA 1
ATOM 1566 C C . SER A 1 196 ? -9.934 5.761 -1.638 1.00 95.31 196 SER A C 1
ATOM 1568 O O . SER A 1 196 ? -8.824 5.451 -2.068 1.00 95.31 196 SER A O 1
ATOM 1570 N N . ASN A 1 197 ? -10.503 6.949 -1.839 1.00 94.81 197 ASN A N 1
ATOM 1571 C CA . ASN A 1 197 ? -9.903 8.034 -2.606 1.00 94.81 197 ASN A CA 1
ATOM 1572 C C . ASN A 1 197 ? -9.152 9.047 -1.728 1.00 94.81 197 ASN A C 1
ATOM 1574 O O . ASN A 1 197 ? -8.452 9.900 -2.267 1.00 94.81 197 ASN A O 1
ATOM 1578 N N . ASP A 1 198 ? -9.279 8.961 -0.403 1.00 94.88 198 ASP A N 1
ATOM 1579 C CA . ASP A 1 198 ? -8.449 9.725 0.527 1.00 94.88 198 ASP A CA 1
ATOM 1580 C C . ASP A 1 198 ? -6.973 9.329 0.345 1.00 94.88 198 ASP A C 1
ATOM 1582 O O . ASP A 1 198 ? -6.674 8.213 -0.073 1.00 94.88 198 ASP A O 1
ATOM 1586 N N . GLU A 1 199 ? -6.026 10.218 0.626 1.00 91.94 199 GLU A N 1
ATOM 1587 C CA . GLU A 1 199 ? -4.592 9.896 0.604 1.00 91.94 199 GLU A CA 1
ATOM 1588 C C . GLU A 1 199 ? -4.020 9.657 2.006 1.00 91.94 199 GLU A C 1
ATOM 1590 O O . GLU A 1 199 ? -2.944 9.065 2.139 1.00 91.94 199 GLU A O 1
ATOM 1595 N N . ASP A 1 200 ? -4.762 10.021 3.055 1.00 94.00 200 ASP A N 1
ATOM 1596 C CA . ASP A 1 200 ? -4.391 9.779 4.439 1.00 94.00 200 ASP A CA 1
ATOM 1597 C C . ASP A 1 200 ? -4.323 8.271 4.737 1.00 94.00 200 ASP A C 1
ATOM 1599 O O . ASP A 1 200 ? -5.256 7.482 4.528 1.00 94.00 200 ASP A O 1
ATOM 1603 N N . ARG A 1 201 ? -3.164 7.849 5.249 1.00 92.94 201 ARG A N 1
ATOM 1604 C CA . ARG A 1 201 ? -2.878 6.449 5.560 1.00 92.94 201 ARG A CA 1
ATOM 1605 C C . ARG A 1 201 ? -3.752 5.906 6.691 1.00 92.94 201 ARG A C 1
ATOM 1607 O O . ARG A 1 201 ? -4.109 4.728 6.631 1.00 92.94 201 ARG A O 1
ATOM 1614 N N . LEU A 1 202 ? -4.035 6.704 7.718 1.00 93.69 202 LEU A N 1
ATOM 1615 C CA . LEU A 1 202 ? -4.886 6.306 8.837 1.00 93.69 202 LEU A CA 1
ATOM 1616 C C . LEU A 1 202 ? -6.299 6.052 8.311 1.00 93.69 202 LEU A C 1
ATOM 1618 O O . LEU A 1 202 ? -6.820 4.947 8.441 1.00 93.69 202 LEU A O 1
ATOM 1622 N N . ARG A 1 203 ? -6.858 6.979 7.534 1.00 95.56 203 ARG A N 1
ATOM 1623 C CA . ARG A 1 203 ? -8.175 6.768 6.911 1.00 95.56 203 ARG A CA 1
ATOM 1624 C C . ARG A 1 203 ? -8.223 5.518 6.022 1.00 95.56 203 ARG A C 1
ATOM 1626 O O . ARG A 1 203 ? -9.140 4.710 6.159 1.00 95.56 203 ARG A O 1
ATOM 1633 N N . LYS A 1 204 ? -7.191 5.231 5.218 1.00 94.38 204 LYS A N 1
ATOM 1634 C CA . LYS A 1 204 ? -7.092 3.937 4.493 1.00 94.38 204 LYS A CA 1
ATOM 1635 C C . LYS A 1 204 ? -7.030 2.717 5.421 1.00 94.38 204 LYS A C 1
ATOM 1637 O O . LYS A 1 204 ? -7.477 1.629 5.051 1.00 94.38 204 LYS A O 1
ATOM 1642 N N . GLY A 1 205 ? -6.486 2.878 6.624 1.00 94.44 205 GLY A N 1
ATOM 1643 C CA . GLY A 1 205 ? -6.491 1.871 7.683 1.00 94.44 205 GLY A CA 1
ATOM 1644 C C . GLY A 1 205 ? -7.899 1.441 8.104 1.00 94.44 205 GLY A C 1
ATOM 1645 O O . GLY A 1 205 ? -8.100 0.257 8.377 1.00 94.44 205 GLY A O 1
ATOM 1646 N N . ILE A 1 206 ? -8.884 2.348 8.058 1.00 97.81 206 ILE A N 1
ATOM 1647 C CA .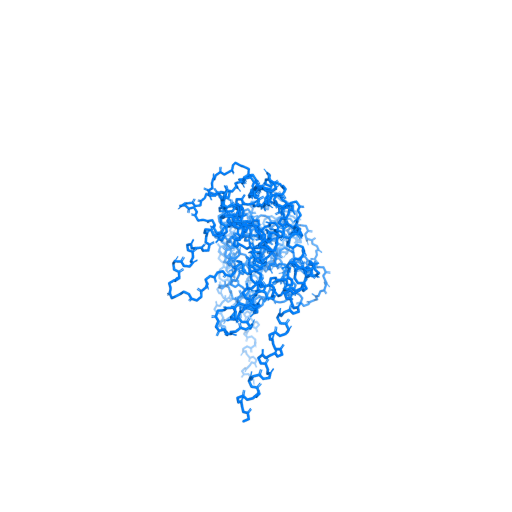 ILE A 1 206 ? -10.295 2.035 8.336 1.00 97.81 206 ILE A CA 1
ATOM 1648 C C . ILE A 1 206 ? -10.817 0.993 7.340 1.00 97.81 206 ILE A C 1
ATOM 1650 O O . ILE A 1 206 ? -11.381 -0.014 7.764 1.00 97.81 206 ILE A O 1
ATOM 1654 N N . ILE A 1 207 ? -10.562 1.169 6.035 1.00 97.69 207 ILE A N 1
ATOM 1655 C CA . ILE A 1 207 ? -10.939 0.189 4.997 1.00 97.69 207 ILE A CA 1
ATOM 1656 C C . ILE A 1 207 ? -10.273 -1.157 5.273 1.00 97.69 207 ILE A C 1
ATOM 1658 O O . ILE A 1 207 ? -10.947 -2.183 5.304 1.00 97.69 207 ILE A O 1
ATOM 1662 N N . ALA A 1 208 ? -8.959 -1.167 5.508 1.00 95.00 208 ALA A N 1
ATOM 1663 C CA . ALA A 1 208 ? -8.230 -2.407 5.771 1.00 95.00 208 ALA A CA 1
ATOM 1664 C C . ALA A 1 208 ? -8.822 -3.176 6.967 1.00 95.00 208 ALA A C 1
ATOM 1666 O O . ALA A 1 208 ? -9.033 -4.385 6.894 1.00 95.00 208 ALA A O 1
ATOM 1667 N N . SER A 1 209 ? -9.119 -2.457 8.052 1.00 96.31 209 SER A N 1
ATOM 1668 C CA . SER A 1 209 ? -9.722 -3.005 9.268 1.00 96.31 209 SER A CA 1
ATOM 1669 C C . SER A 1 209 ? -11.165 -3.482 9.038 1.00 96.31 209 SER A C 1
ATOM 1671 O O . SER A 1 209 ? -11.567 -4.504 9.599 1.00 96.31 209 SER A O 1
ATOM 1673 N N . ALA A 1 210 ? -11.930 -2.799 8.180 1.00 97.88 210 ALA A N 1
ATOM 1674 C CA . ALA A 1 210 ? -13.287 -3.194 7.811 1.00 97.88 210 ALA A CA 1
ATOM 1675 C C . ALA A 1 210 ? -13.314 -4.498 7.008 1.00 97.88 210 ALA A C 1
ATOM 1677 O O . ALA A 1 210 ? -13.997 -5.441 7.398 1.00 97.88 210 ALA A O 1
ATOM 1678 N N . TYR A 1 211 ? -12.520 -4.608 5.940 1.00 96.69 211 TYR A N 1
ATOM 1679 C CA . TYR A 1 211 ? -12.476 -5.821 5.110 1.00 96.69 211 TYR A CA 1
ATOM 1680 C C . TYR A 1 211 ? -11.826 -7.023 5.801 1.00 96.69 211 TYR A C 1
ATOM 1682 O O . TYR A 1 211 ? -12.049 -8.154 5.384 1.00 96.69 211 TYR A O 1
ATOM 1690 N N . ALA A 1 212 ? -11.087 -6.812 6.892 1.00 93.12 212 ALA A N 1
ATOM 1691 C CA . ALA A 1 212 ? -10.656 -7.902 7.766 1.00 93.12 212 ALA A CA 1
ATOM 1692 C C . ALA A 1 212 ? -11.814 -8.537 8.564 1.00 93.12 212 ALA A C 1
ATOM 1694 O O . ALA A 1 212 ? -11.626 -9.597 9.148 1.00 93.12 212 ALA A O 1
ATOM 1695 N N . ARG A 1 213 ? -12.983 -7.882 8.625 1.00 95.44 213 ARG A N 1
ATOM 1696 C CA . ARG A 1 213 ? -14.176 -8.321 9.375 1.00 95.44 213 ARG A CA 1
ATOM 1697 C C . ARG A 1 213 ? -15.422 -8.481 8.498 1.00 95.44 213 ARG A C 1
ATOM 1699 O O . ARG A 1 213 ? -16.396 -9.088 8.931 1.00 95.44 213 ARG A O 1
ATOM 1706 N N . TYR A 1 214 ? -15.415 -7.910 7.297 1.00 96.25 214 TYR A N 1
ATOM 1707 C CA . TYR A 1 214 ? -16.519 -7.947 6.345 1.00 96.25 214 TYR A CA 1
ATOM 1708 C C . TYR A 1 214 ? -16.378 -9.139 5.388 1.00 96.25 214 TYR A C 1
ATOM 1710 O O . TYR A 1 214 ? -15.460 -9.186 4.564 1.00 96.25 214 TYR A O 1
ATOM 1718 N N . TYR A 1 215 ? -17.322 -10.079 5.492 1.00 94.19 215 TYR A N 1
ATOM 1719 C CA . TYR A 1 215 ? -17.366 -11.323 4.718 1.00 94.19 215 TYR A CA 1
ATOM 1720 C C . TYR A 1 215 ? -18.681 -11.426 3.928 1.00 94.19 215 TYR A C 1
ATOM 1722 O O . TYR A 1 215 ? -19.578 -12.175 4.323 1.00 94.19 215 TYR A O 1
ATOM 1730 N N . PRO A 1 216 ? -18.849 -10.650 2.843 1.00 95.69 216 PRO A N 1
ATOM 1731 C CA . PRO A 1 216 ? -19.994 -10.832 1.964 1.00 95.69 216 PRO A CA 1
ATOM 1732 C C . PRO A 1 216 ? -19.905 -12.181 1.244 1.00 95.69 216 PRO A C 1
ATOM 1734 O O . PRO A 1 216 ? -18.817 -12.715 1.039 1.00 95.69 216 PRO A O 1
ATOM 1737 N N . GLU A 1 217 ? -21.043 -12.699 0.778 1.00 95.06 217 GLU A N 1
ATOM 1738 C CA . GLU A 1 217 ? -21.070 -13.891 -0.088 1.00 95.06 217 GLU A CA 1
ATOM 1739 C C . GLU A 1 217 ? -20.231 -13.691 -1.360 1.00 95.06 217 GLU A C 1
ATOM 1741 O O . GLU A 1 217 ? -19.593 -14.619 -1.855 1.00 95.06 217 GLU A O 1
ATOM 1746 N N . LYS A 1 218 ? -20.220 -12.458 -1.881 1.00 94.81 218 LYS A N 1
ATOM 1747 C CA . LYS A 1 218 ? -19.418 -12.046 -3.028 1.00 94.81 218 LYS A CA 1
ATOM 1748 C C . LYS A 1 218 ? -18.964 -10.600 -2.854 1.00 94.81 218 LYS A C 1
ATOM 1750 O O . LYS A 1 218 ? -19.788 -9.724 -2.604 1.00 94.81 218 LYS A O 1
ATOM 1755 N N . TYR A 1 219 ? -17.669 -10.358 -3.036 1.00 92.94 219 TYR A N 1
ATOM 1756 C CA . TYR A 1 219 ? -17.117 -9.005 -3.116 1.00 92.94 219 TYR A CA 1
ATOM 1757 C C . TYR A 1 219 ? -17.549 -8.321 -4.419 1.00 92.94 219 TYR A C 1
ATOM 1759 O O . TYR A 1 219 ? -17.510 -8.944 -5.485 1.00 92.94 219 TYR A O 1
ATOM 1767 N N . THR A 1 220 ? -17.964 -7.056 -4.331 1.00 95.50 220 THR A N 1
ATOM 1768 C CA . THR A 1 220 ? -18.304 -6.235 -5.504 1.00 95.50 220 THR A CA 1
ATOM 1769 C C . THR A 1 220 ? -17.053 -5.635 -6.151 1.00 95.50 220 THR A C 1
ATOM 1771 O O . THR A 1 220 ? -15.963 -5.662 -5.574 1.00 95.50 220 THR A O 1
ATOM 1774 N N . ASP A 1 221 ? -17.191 -5.058 -7.345 1.00 94.12 221 ASP A N 1
ATOM 1775 C CA . ASP A 1 221 ? -16.074 -4.380 -8.013 1.00 94.12 221 ASP A CA 1
ATOM 1776 C C . ASP A 1 221 ? -15.583 -3.171 -7.205 1.00 94.12 221 ASP A C 1
ATOM 1778 O O . ASP A 1 221 ? -14.384 -2.901 -7.144 1.00 94.12 221 ASP A O 1
ATOM 1782 N N . GLU A 1 222 ? -16.484 -2.480 -6.505 1.00 94.50 222 GLU A N 1
ATOM 1783 C CA . GLU A 1 222 ? -16.127 -1.394 -5.597 1.00 94.50 222 GLU A CA 1
ATOM 1784 C C . GLU A 1 222 ? -15.373 -1.899 -4.362 1.00 94.50 222 GLU A C 1
ATOM 1786 O O . GLU A 1 222 ? -14.449 -1.230 -3.904 1.00 94.50 222 GLU A O 1
ATOM 1791 N N . ASP A 1 223 ? -15.712 -3.084 -3.841 1.00 92.75 223 ASP A N 1
ATOM 1792 C CA . ASP A 1 223 ? -14.955 -3.704 -2.750 1.00 92.75 223 ASP A CA 1
ATOM 1793 C C . ASP A 1 223 ? -13.519 -4.016 -3.184 1.00 92.75 223 ASP A C 1
ATOM 1795 O O . ASP A 1 223 ? -12.551 -3.690 -2.487 1.00 92.75 223 ASP A O 1
ATOM 1799 N N . ILE A 1 224 ? -13.378 -4.611 -4.373 1.00 92.38 224 ILE A N 1
ATOM 1800 C CA . ILE A 1 224 ? -12.081 -4.909 -4.985 1.00 92.38 224 ILE A CA 1
ATOM 1801 C C . ILE A 1 224 ? -11.307 -3.608 -5.223 1.00 92.38 224 ILE A C 1
ATOM 1803 O O . ILE A 1 224 ? -10.114 -3.541 -4.916 1.00 92.38 224 ILE A O 1
ATOM 1807 N N . TYR A 1 225 ? -11.974 -2.555 -5.701 1.00 93.56 225 TYR A N 1
ATOM 1808 C CA . TYR A 1 225 ? -11.376 -1.236 -5.874 1.00 93.56 225 TYR A CA 1
ATOM 1809 C C . TYR A 1 225 ? -10.858 -0.675 -4.543 1.00 93.56 225 TYR A C 1
ATOM 1811 O O . TYR A 1 225 ? -9.683 -0.316 -4.459 1.00 93.56 225 TYR A O 1
ATOM 1819 N N . SER A 1 226 ? -11.667 -0.654 -3.483 1.00 92.50 226 SER A N 1
ATOM 1820 C CA . SER A 1 226 ? -11.264 -0.161 -2.159 1.00 92.50 226 SER A CA 1
ATOM 1821 C C . SER A 1 226 ? -10.057 -0.913 -1.599 1.00 92.50 226 SER A C 1
ATOM 1823 O O . SER A 1 226 ? -9.080 -0.297 -1.161 1.00 92.50 226 SER A O 1
ATOM 1825 N N . LEU A 1 227 ? -10.074 -2.247 -1.676 1.00 91.69 227 LEU A N 1
ATOM 1826 C CA . LEU A 1 227 ? -8.936 -3.082 -1.290 1.00 91.69 227 LEU A CA 1
ATOM 1827 C C . LEU A 1 227 ? -7.697 -2.784 -2.140 1.00 91.69 227 LEU A C 1
ATOM 1829 O O . LEU A 1 227 ? -6.587 -2.684 -1.606 1.00 91.69 227 LEU A O 1
ATOM 1833 N N . SER A 1 228 ? -7.875 -2.570 -3.446 1.00 90.38 228 SER A N 1
ATOM 1834 C CA . SER A 1 228 ? -6.781 -2.196 -4.339 1.00 90.38 228 SER A CA 1
ATOM 1835 C C . SER A 1 228 ? -6.156 -0.859 -3.939 1.00 90.38 228 SER A C 1
ATOM 1837 O O . SER A 1 228 ? -4.934 -0.767 -3.953 1.00 90.38 228 SER A O 1
ATOM 1839 N N . GLN A 1 229 ? -6.933 0.138 -3.486 1.00 92.25 229 GLN A N 1
ATOM 1840 C CA . GLN A 1 229 ? -6.402 1.432 -3.030 1.00 92.25 229 GLN A CA 1
ATOM 1841 C C . GLN A 1 229 ? -5.607 1.321 -1.722 1.00 92.25 229 GLN A C 1
ATOM 1843 O O . GLN A 1 229 ? -4.570 1.975 -1.560 1.00 92.25 229 GLN A O 1
ATOM 1848 N N . VAL A 1 230 ? -6.036 0.455 -0.799 1.00 91.25 230 VAL A N 1
ATOM 1849 C CA . VAL A 1 230 ? -5.268 0.143 0.418 1.00 91.25 230 VAL A CA 1
ATOM 1850 C C . VAL A 1 230 ? -3.939 -0.522 0.066 1.00 91.25 230 VAL A C 1
ATOM 1852 O O . VAL A 1 230 ? -2.893 -0.161 0.608 1.00 91.25 230 VAL A O 1
ATOM 1855 N N . LEU A 1 231 ? -3.951 -1.486 -0.856 1.00 90.31 231 LEU A N 1
ATOM 1856 C CA . LEU A 1 231 ? -2.722 -2.126 -1.324 1.00 90.31 231 LEU A CA 1
ATOM 1857 C C . LEU A 1 231 ? -1.832 -1.126 -2.072 1.00 90.31 231 LEU A C 1
ATOM 1859 O O . LEU A 1 231 ? -0.631 -1.076 -1.815 1.00 90.31 231 LEU A O 1
ATOM 1863 N N . LYS A 1 232 ? -2.426 -0.271 -2.910 1.00 91.31 232 LYS A N 1
ATOM 1864 C CA . LYS A 1 232 ? -1.765 0.798 -3.664 1.00 91.31 232 LYS A CA 1
ATOM 1865 C C . LYS A 1 232 ? -0.970 1.727 -2.747 1.00 91.31 232 LYS A C 1
ATOM 1867 O O . LYS A 1 232 ? 0.198 2.005 -3.015 1.00 91.31 232 LYS A O 1
ATOM 1872 N N . SER A 1 233 ? -1.572 2.191 -1.650 1.00 89.31 233 SER A N 1
ATOM 1873 C CA . SER A 1 233 ? -0.906 3.091 -0.698 1.00 89.31 233 SER A CA 1
ATOM 1874 C C . SER A 1 233 ? 0.230 2.402 0.062 1.00 89.31 233 SER A C 1
ATOM 1876 O O . SER A 1 233 ? 1.304 2.985 0.228 1.00 89.31 233 SER A O 1
ATOM 1878 N N . LYS A 1 234 ? 0.042 1.137 0.465 1.00 90.00 234 LYS A N 1
ATOM 1879 C CA . LYS A 1 234 ? 1.098 0.330 1.095 1.00 90.00 234 LYS A CA 1
ATOM 1880 C C . LYS A 1 234 ? 2.268 0.101 0.145 1.00 90.00 234 LYS A C 1
ATOM 1882 O O . LYS A 1 234 ? 3.413 0.275 0.551 1.00 90.00 234 LYS A O 1
ATOM 1887 N N . VAL A 1 235 ? 1.983 -0.231 -1.111 1.00 92.88 235 VAL A N 1
ATOM 1888 C CA . VAL A 1 235 ? 2.986 -0.385 -2.168 1.00 92.88 235 VAL A CA 1
ATOM 1889 C C . VAL A 1 235 ? 3.763 0.913 -2.368 1.00 92.88 235 VAL A C 1
ATOM 1891 O O . VAL A 1 235 ? 4.987 0.879 -2.296 1.00 92.88 235 VAL A O 1
ATOM 1894 N N . LYS A 1 236 ? 3.087 2.062 -2.524 1.00 93.25 236 LYS A N 1
ATOM 1895 C CA . LYS A 1 236 ? 3.751 3.376 -2.618 1.00 93.25 236 LYS A CA 1
ATOM 1896 C C . LYS A 1 236 ? 4.671 3.635 -1.421 1.00 93.25 236 LYS A C 1
ATOM 1898 O O . LYS A 1 236 ? 5.800 4.078 -1.604 1.00 93.25 236 LYS A O 1
ATOM 1903 N N . ASN A 1 237 ? 4.221 3.319 -0.204 1.00 90.75 237 ASN A N 1
ATOM 1904 C CA . ASN A 1 237 ? 5.030 3.484 1.004 1.00 90.75 237 ASN A CA 1
ATOM 1905 C C . ASN A 1 237 ? 6.285 2.598 0.979 1.00 90.75 237 ASN A C 1
ATOM 1907 O O . ASN A 1 237 ? 7.386 3.098 1.195 1.00 90.75 237 ASN A O 1
ATOM 1911 N N . ILE A 1 238 ? 6.138 1.306 0.677 1.00 91.88 238 ILE A N 1
ATOM 1912 C CA . ILE A 1 238 ? 7.274 0.382 0.576 1.00 91.88 238 ILE A CA 1
ATOM 1913 C C . ILE A 1 238 ? 8.249 0.861 -0.505 1.00 91.88 238 ILE A C 1
ATOM 1915 O O . ILE A 1 238 ? 9.440 0.983 -0.229 1.00 91.88 238 ILE A O 1
ATOM 1919 N N . LEU A 1 239 ? 7.751 1.217 -1.692 1.00 94.88 239 LEU A N 1
ATOM 1920 C CA . LEU A 1 239 ? 8.578 1.731 -2.782 1.00 94.88 239 LEU A CA 1
ATOM 1921 C C . LEU A 1 239 ? 9.318 3.011 -2.386 1.00 94.88 239 LEU A C 1
ATOM 1923 O O . LEU A 1 239 ? 10.510 3.085 -2.634 1.00 94.88 239 LEU A O 1
ATOM 1927 N N . SER A 1 240 ? 8.686 3.954 -1.679 1.00 93.94 240 SER A N 1
ATOM 1928 C CA . SER A 1 240 ? 9.358 5.173 -1.185 1.00 93.94 240 SER A CA 1
ATOM 1929 C C . SER A 1 240 ? 10.496 4.898 -0.192 1.00 93.94 240 SER A C 1
ATOM 1931 O O . SER A 1 240 ? 11.423 5.694 -0.060 1.00 93.94 240 SER A O 1
ATOM 1933 N N . LYS A 1 241 ? 10.451 3.764 0.520 1.00 94.12 241 LYS A N 1
ATOM 1934 C CA . LYS A 1 241 ? 11.545 3.319 1.394 1.00 94.12 241 LYS A CA 1
ATOM 1935 C C . LYS A 1 241 ? 12.664 2.667 0.588 1.00 94.12 241 LYS A C 1
ATOM 1937 O O . LYS A 1 241 ? 13.826 2.971 0.832 1.00 94.12 241 LYS A O 1
ATOM 1942 N N . ILE A 1 242 ? 12.314 1.822 -0.386 1.00 92.62 242 ILE A N 1
ATOM 1943 C CA . ILE A 1 242 ? 13.277 1.202 -1.312 1.00 92.62 242 ILE A CA 1
ATOM 1944 C C . ILE A 1 242 ? 13.951 2.275 -2.181 1.00 92.62 242 ILE A C 1
ATOM 1946 O O . ILE A 1 242 ? 15.125 2.157 -2.503 1.00 92.62 242 ILE A O 1
ATOM 1950 N N . GLU A 1 243 ? 13.247 3.357 -2.517 1.00 92.69 243 GLU A N 1
ATOM 1951 C CA . GLU A 1 243 ? 13.750 4.493 -3.301 1.00 92.69 243 GLU A CA 1
ATOM 1952 C C . GLU A 1 243 ? 15.026 5.095 -2.699 1.00 92.69 243 GLU A C 1
ATOM 1954 O O . GLU A 1 243 ? 15.907 5.508 -3.444 1.00 92.69 243 GLU A O 1
ATOM 1959 N N . LYS A 1 244 ? 15.168 5.041 -1.370 1.00 91.19 244 LYS A N 1
ATOM 1960 C CA . LYS A 1 244 ? 16.331 5.543 -0.623 1.00 91.19 244 LYS A CA 1
ATOM 1961 C C . LYS A 1 244 ? 17.522 4.582 -0.605 1.00 91.19 244 LYS A C 1
ATOM 1963 O O . LYS A 1 244 ? 18.596 4.950 -0.139 1.00 91.19 244 LYS A O 1
ATOM 1968 N N . ILE A 1 245 ? 17.343 3.344 -1.063 1.00 91.12 245 ILE A N 1
ATOM 1969 C CA . ILE A 1 245 ? 18.417 2.352 -1.130 1.00 91.12 245 ILE A CA 1
ATOM 1970 C C . ILE A 1 245 ? 19.281 2.670 -2.355 1.00 91.12 245 ILE A C 1
ATOM 1972 O O . ILE A 1 245 ? 18.768 2.759 -3.475 1.00 91.12 245 ILE A O 1
ATOM 1976 N N . LYS A 1 246 ? 20.590 2.842 -2.137 1.00 90.81 246 LYS A N 1
ATOM 1977 C CA . LYS A 1 246 ? 21.558 3.236 -3.176 1.00 90.81 246 LYS A CA 1
ATOM 1978 C C . LYS A 1 246 ? 21.693 2.203 -4.289 1.00 90.81 246 LYS A C 1
ATOM 1980 O O . LYS A 1 246 ? 21.817 2.573 -5.448 1.00 90.81 246 LYS A O 1
ATOM 1985 N N . GLU A 1 247 ? 21.630 0.927 -3.931 1.00 88.94 247 GLU A N 1
ATOM 1986 C CA . GLU A 1 247 ? 21.825 -0.196 -4.840 1.00 88.94 247 GLU A CA 1
ATOM 1987 C C . GLU A 1 247 ? 20.783 -1.281 -4.569 1.00 88.94 247 GLU A C 1
ATOM 1989 O O . GLU A 1 247 ? 20.550 -1.670 -3.424 1.00 88.94 247 GLU A O 1
ATOM 1994 N N . ILE A 1 248 ? 20.129 -1.753 -5.629 1.00 85.94 248 ILE A N 1
ATOM 1995 C CA . ILE A 1 248 ? 19.108 -2.800 -5.551 1.00 85.94 248 ILE A CA 1
ATOM 1996 C C . ILE A 1 248 ? 19.699 -4.073 -6.153 1.00 85.94 248 ILE A C 1
ATOM 1998 O O . ILE A 1 248 ? 19.511 -4.334 -7.337 1.00 85.94 248 ILE A O 1
ATOM 2002 N N . ALA A 1 249 ? 20.405 -4.844 -5.328 1.00 83.06 249 ALA A N 1
ATOM 2003 C CA . ALA A 1 249 ? 20.946 -6.160 -5.689 1.00 83.06 249 ALA A CA 1
ATOM 2004 C C . ALA A 1 249 ? 20.239 -7.323 -4.955 1.00 83.06 249 ALA A C 1
ATOM 2006 O O . ALA A 1 249 ? 20.503 -8.496 -5.211 1.00 83.06 249 ALA A O 1
ATOM 2007 N N . ASP A 1 250 ? 19.307 -7.020 -4.043 1.00 87.44 250 ASP A N 1
ATOM 2008 C CA . ASP A 1 250 ? 18.627 -8.031 -3.233 1.00 87.44 250 ASP A CA 1
ATOM 2009 C C . ASP A 1 250 ? 17.565 -8.819 -4.031 1.00 87.44 250 ASP A C 1
ATOM 2011 O O . ASP A 1 250 ? 16.701 -8.262 -4.728 1.00 87.44 250 ASP A O 1
ATOM 2015 N N . TYR A 1 251 ? 17.602 -10.146 -3.888 1.00 85.44 251 TYR A N 1
ATOM 2016 C CA . TYR A 1 251 ? 16.695 -11.073 -4.568 1.00 85.44 251 TYR A CA 1
ATOM 2017 C C . TYR A 1 251 ? 15.222 -10.871 -4.175 1.00 85.44 251 TYR A C 1
ATOM 2019 O O . TYR A 1 251 ? 14.336 -10.910 -5.036 1.00 85.44 251 TYR A O 1
ATOM 2027 N N . HIS A 1 252 ? 14.934 -10.631 -2.894 1.00 87.44 252 HIS A N 1
ATOM 2028 C CA . HIS A 1 252 ? 13.568 -10.454 -2.408 1.00 87.44 252 HIS A CA 1
ATOM 2029 C C . HIS A 1 252 ? 12.981 -9.115 -2.848 1.00 87.44 252 HIS A C 1
ATOM 2031 O O . HIS A 1 252 ? 11.815 -9.077 -3.250 1.00 87.44 252 HIS A O 1
ATOM 2037 N N . ILE A 1 253 ? 13.781 -8.043 -2.849 1.00 88.94 253 ILE A N 1
ATOM 2038 C CA . ILE A 1 253 ? 13.366 -6.743 -3.393 1.00 88.94 253 ILE A CA 1
ATOM 2039 C C . ILE A 1 253 ? 13.041 -6.878 -4.881 1.00 88.94 253 ILE A C 1
ATOM 2041 O O . ILE A 1 253 ? 11.979 -6.437 -5.315 1.00 88.94 253 ILE A O 1
ATOM 2045 N N . THR A 1 254 ? 13.887 -7.557 -5.653 1.00 87.06 254 THR A N 1
ATOM 2046 C CA . THR A 1 254 ? 13.643 -7.805 -7.082 1.00 87.06 254 THR A CA 1
ATOM 2047 C C . THR A 1 254 ? 12.345 -8.581 -7.314 1.00 87.06 254 THR A C 1
ATOM 2049 O O . THR A 1 254 ? 11.510 -8.188 -8.131 1.00 87.06 254 THR A O 1
ATOM 2052 N N . LYS A 1 255 ? 12.131 -9.670 -6.562 1.00 86.94 255 LYS A N 1
ATOM 2053 C CA . LYS A 1 255 ? 10.907 -10.478 -6.651 1.00 86.94 255 LYS A CA 1
ATOM 2054 C C . LYS A 1 255 ? 9.661 -9.660 -6.295 1.00 86.94 255 LYS A C 1
ATOM 2056 O O . LYS A 1 255 ? 8.636 -9.778 -6.967 1.00 86.94 255 LYS A O 1
ATOM 2061 N N . PHE A 1 256 ? 9.752 -8.812 -5.270 1.00 90.19 256 PHE A N 1
ATOM 2062 C CA . PHE A 1 256 ? 8.696 -7.871 -4.904 1.00 90.19 256 PHE A CA 1
ATOM 2063 C C . PHE A 1 256 ? 8.423 -6.862 -6.027 1.00 90.19 256 PHE A C 1
ATOM 2065 O O . PHE A 1 256 ? 7.269 -6.693 -6.412 1.00 90.19 256 PHE A O 1
ATOM 2072 N N . LEU A 1 257 ? 9.460 -6.245 -6.602 1.00 91.69 257 LEU A N 1
ATOM 2073 C CA . LEU A 1 257 ? 9.322 -5.284 -7.699 1.00 91.69 257 LEU A CA 1
ATOM 2074 C C . LEU A 1 257 ? 8.653 -5.909 -8.925 1.00 91.69 257 LEU A C 1
ATOM 2076 O O . LEU A 1 257 ? 7.789 -5.263 -9.506 1.00 91.69 257 LEU A O 1
ATOM 2080 N N . ARG A 1 258 ? 8.952 -7.169 -9.271 1.00 89.75 258 ARG A N 1
ATOM 2081 C CA . ARG A 1 258 ? 8.247 -7.886 -10.351 1.00 89.75 258 ARG A CA 1
ATOM 2082 C C . ARG A 1 258 ? 6.769 -8.094 -10.038 1.00 89.75 258 ARG A C 1
ATOM 2084 O O . ARG A 1 258 ? 5.910 -7.803 -10.866 1.00 89.75 258 ARG A O 1
ATOM 2091 N N . TYR A 1 259 ? 6.449 -8.549 -8.828 1.00 90.94 259 TYR A N 1
ATOM 2092 C CA . TYR A 1 259 ? 5.053 -8.707 -8.415 1.00 90.94 259 TYR A CA 1
ATOM 2093 C C . TYR A 1 259 ? 4.283 -7.379 -8.506 1.00 90.94 259 TYR A C 1
ATOM 2095 O O . TYR A 1 259 ? 3.178 -7.322 -9.048 1.00 90.94 259 TYR A O 1
ATOM 2103 N N . VAL A 1 260 ? 4.883 -6.296 -8.008 1.00 93.00 260 VAL A N 1
ATOM 2104 C CA . VAL A 1 260 ? 4.274 -4.964 -8.031 1.00 93.00 260 VAL A CA 1
ATOM 2105 C C . VAL A 1 260 ? 4.208 -4.402 -9.449 1.00 93.00 260 VAL A C 1
ATOM 2107 O O . VAL A 1 260 ? 3.207 -3.786 -9.789 1.00 93.00 260 VAL A O 1
ATOM 2110 N N . ALA A 1 261 ? 5.204 -4.646 -10.299 1.00 93.06 261 ALA A N 1
ATOM 2111 C CA . ALA A 1 261 ? 5.199 -4.277 -11.712 1.00 93.06 261 ALA A CA 1
ATOM 2112 C C . ALA A 1 261 ? 3.967 -4.816 -12.447 1.00 93.06 261 ALA A C 1
ATOM 2114 O O . ALA A 1 261 ? 3.327 -4.056 -13.157 1.00 93.06 261 ALA A O 1
ATOM 2115 N N . HIS A 1 262 ? 3.569 -6.070 -12.213 1.00 91.25 262 HIS A N 1
ATOM 2116 C CA . HIS A 1 262 ? 2.379 -6.636 -12.858 1.00 91.25 262 HIS A CA 1
ATOM 2117 C C . HIS A 1 262 ? 1.049 -6.163 -12.260 1.00 91.25 262 HIS A C 1
ATOM 2119 O O . HIS A 1 262 ? 0.034 -6.162 -12.954 1.00 91.25 262 HIS A O 1
ATOM 2125 N N . LYS A 1 263 ? 1.012 -5.825 -10.965 1.00 91.69 263 LYS A N 1
ATOM 2126 C CA . LYS A 1 263 ? -0.236 -5.465 -10.262 1.00 91.69 263 LYS A CA 1
ATOM 2127 C C . LYS A 1 263 ? -0.484 -3.960 -10.172 1.00 91.69 263 LYS A C 1
ATOM 2129 O O . LYS A 1 263 ? -1.630 -3.534 -10.089 1.00 91.69 263 LYS A O 1
ATOM 2134 N N . PHE A 1 264 ? 0.579 -3.166 -10.170 1.00 94.38 264 PHE A N 1
ATOM 2135 C CA . PHE A 1 264 ? 0.579 -1.722 -9.949 1.00 94.38 264 PHE A CA 1
ATOM 2136 C C . PHE A 1 264 ? 1.544 -1.023 -10.919 1.00 94.38 264 PHE A C 1
ATOM 2138 O O . PHE A 1 264 ? 2.314 -0.150 -10.515 1.00 94.38 264 PHE A O 1
ATOM 2145 N N . THR A 1 265 ? 1.479 -1.393 -12.202 1.00 94.88 265 THR A N 1
ATOM 2146 C CA . THR A 1 265 ? 2.378 -0.969 -13.290 1.00 94.88 265 THR A CA 1
ATOM 2147 C C . THR A 1 265 ? 2.723 0.516 -13.263 1.00 94.88 265 THR A C 1
ATOM 2149 O O . THR A 1 265 ? 3.899 0.870 -13.224 1.00 94.88 265 THR A O 1
ATOM 2152 N N . GLN A 1 266 ? 1.707 1.385 -13.197 1.00 95.44 266 GLN A N 1
ATOM 2153 C CA . GLN A 1 266 ? 1.895 2.838 -13.136 1.00 95.44 266 GLN A CA 1
ATOM 2154 C C . GLN A 1 266 ? 2.831 3.256 -11.997 1.00 95.44 266 GLN A C 1
ATOM 2156 O O . GLN A 1 266 ? 3.771 4.011 -12.206 1.00 95.44 266 GLN A O 1
ATOM 2161 N N . ILE A 1 267 ? 2.587 2.748 -10.787 1.00 95.75 267 ILE A N 1
ATOM 2162 C CA . ILE A 1 267 ? 3.336 3.145 -9.591 1.00 95.75 267 ILE A CA 1
ATOM 2163 C C . ILE A 1 267 ? 4.771 2.657 -9.681 1.00 95.75 267 ILE A C 1
ATOM 2165 O O . ILE A 1 267 ? 5.681 3.368 -9.264 1.00 95.75 267 ILE A O 1
ATOM 2169 N N . THR A 1 268 ? 4.973 1.449 -10.208 1.00 95.62 268 THR A N 1
ATOM 2170 C CA . THR A 1 268 ? 6.310 0.902 -10.421 1.00 95.62 268 THR A CA 1
ATOM 2171 C C . THR A 1 268 ? 7.095 1.757 -11.408 1.00 95.62 268 THR A C 1
ATOM 2173 O O . THR A 1 268 ? 8.245 2.087 -11.138 1.00 95.62 268 THR A O 1
ATOM 2176 N N . ILE A 1 269 ? 6.475 2.175 -12.511 1.00 96.00 269 ILE A N 1
ATOM 2177 C CA . ILE A 1 269 ? 7.114 3.049 -13.501 1.00 96.00 269 ILE A CA 1
ATOM 2178 C C . ILE A 1 269 ? 7.440 4.414 -12.898 1.00 96.00 269 ILE A C 1
ATOM 2180 O O . ILE A 1 269 ? 8.590 4.835 -12.964 1.00 96.00 269 ILE A O 1
ATOM 2184 N N . GLU A 1 270 ? 6.476 5.060 -12.236 1.00 96.44 270 GLU A N 1
ATOM 2185 C CA . GLU A 1 270 ? 6.688 6.337 -11.541 1.00 96.44 270 GLU A CA 1
ATOM 2186 C C . GLU A 1 270 ? 7.791 6.231 -10.474 1.00 96.44 270 GLU A C 1
ATOM 2188 O O . GLU A 1 270 ? 8.554 7.169 -10.261 1.00 96.44 270 GLU A O 1
ATOM 2193 N N . TYR A 1 271 ? 7.893 5.089 -9.789 1.00 95.75 271 TYR A N 1
ATOM 2194 C CA . TYR A 1 271 ? 8.972 4.812 -8.842 1.00 95.75 271 TYR A CA 1
ATOM 2195 C C . TYR A 1 271 ? 10.346 4.799 -9.516 1.00 95.75 271 TYR A C 1
ATOM 2197 O O . TYR A 1 271 ? 11.277 5.429 -9.017 1.00 95.75 271 TYR A O 1
ATOM 2205 N N . PHE A 1 272 ? 10.485 4.131 -10.659 1.00 95.44 272 PHE A N 1
ATOM 2206 C CA . PHE A 1 272 ? 11.749 4.133 -11.390 1.00 95.44 272 PHE A CA 1
ATOM 2207 C C . PHE A 1 272 ? 12.057 5.487 -12.024 1.00 95.44 272 PHE A C 1
ATOM 2209 O O . PHE A 1 272 ? 13.216 5.889 -11.999 1.00 95.44 272 PHE A O 1
ATOM 2216 N N . HIS A 1 273 ? 11.049 6.221 -12.508 1.00 96.19 273 HIS A N 1
ATOM 2217 C CA . HIS A 1 273 ? 11.216 7.607 -12.958 1.00 96.19 273 HIS A CA 1
ATOM 2218 C C . HIS A 1 273 ? 11.827 8.469 -11.852 1.00 96.19 273 HIS A C 1
ATOM 2220 O O . HIS A 1 273 ? 12.877 9.072 -12.069 1.00 96.19 273 HIS A O 1
ATOM 2226 N N . ARG A 1 274 ? 11.262 8.427 -10.636 1.00 95.44 274 ARG A N 1
ATOM 2227 C CA . ARG A 1 274 ? 11.820 9.147 -9.480 1.00 95.44 274 ARG A CA 1
ATOM 2228 C C . ARG A 1 274 ? 13.244 8.717 -9.150 1.00 95.44 274 ARG A C 1
ATOM 2230 O O . ARG A 1 274 ? 14.094 9.568 -8.931 1.00 95.44 274 ARG A O 1
ATOM 2237 N N . ARG A 1 275 ? 13.554 7.415 -9.186 1.00 93.44 275 ARG A N 1
ATOM 2238 C CA . ARG A 1 275 ? 14.937 6.947 -8.971 1.00 93.44 275 ARG A CA 1
ATOM 2239 C C . ARG A 1 275 ? 15.911 7.490 -10.014 1.00 93.44 275 ARG A C 1
ATOM 2241 O O . ARG A 1 275 ? 17.027 7.859 -9.658 1.00 93.44 275 ARG A O 1
ATOM 2248 N N . VAL A 1 276 ? 15.520 7.541 -11.288 1.00 93.19 276 VAL A N 1
ATOM 2249 C CA . VAL A 1 276 ? 16.344 8.166 -12.334 1.00 93.19 276 VAL A CA 1
ATOM 2250 C C . VAL A 1 276 ? 16.547 9.647 -12.033 1.00 93.19 276 VAL A C 1
ATOM 2252 O O . VAL A 1 276 ? 17.675 10.123 -12.091 1.00 93.19 276 VAL A O 1
ATOM 2255 N N . GLU A 1 277 ? 15.487 10.366 -11.673 1.00 93.81 277 GLU A N 1
ATOM 2256 C CA . GLU A 1 277 ? 15.561 11.788 -11.330 1.00 93.81 277 GLU A CA 1
ATOM 2257 C C . GLU A 1 277 ? 16.484 12.049 -10.133 1.00 93.81 277 GLU A C 1
ATOM 2259 O O . GLU A 1 277 ? 17.343 12.925 -10.230 1.00 93.81 277 GLU A O 1
ATOM 2264 N N . SER A 1 278 ? 16.390 11.253 -9.062 1.00 91.75 278 SER A N 1
ATOM 2265 C CA . SER A 1 278 ? 17.295 11.329 -7.906 1.00 91.75 278 SER A CA 1
ATOM 2266 C C . SER A 1 278 ? 18.752 11.054 -8.285 1.00 91.75 278 SER A C 1
ATOM 2268 O O . SER A 1 278 ? 19.648 11.764 -7.838 1.00 91.75 278 SER A O 1
ATOM 2270 N N . SER A 1 279 ? 19.003 10.069 -9.157 1.00 90.62 279 SER A N 1
ATOM 2271 C CA . SER A 1 279 ? 20.352 9.781 -9.666 1.00 90.62 279 SER A CA 1
ATOM 2272 C C . SER A 1 279 ? 20.928 10.966 -10.449 1.00 90.62 279 SER A C 1
ATOM 2274 O O . SER A 1 279 ? 22.079 11.348 -10.254 1.00 90.62 279 SER A O 1
ATOM 2276 N N . LEU A 1 280 ? 20.109 11.595 -11.297 1.00 91.38 280 LEU A N 1
ATOM 2277 C CA . LEU A 1 280 ? 20.509 12.756 -12.095 1.00 91.38 280 LEU A CA 1
ATOM 2278 C C . LEU A 1 280 ? 20.671 14.037 -11.270 1.00 91.38 280 LEU A C 1
ATOM 2280 O O . LEU A 1 280 ? 21.388 14.936 -11.700 1.00 91.38 280 LEU A O 1
ATOM 2284 N N . ALA A 1 281 ? 20.012 14.140 -10.114 1.00 92.31 281 ALA A N 1
ATOM 2285 C CA . ALA A 1 281 ? 20.177 15.264 -9.195 1.00 92.31 281 ALA A CA 1
ATOM 2286 C C . ALA A 1 281 ? 21.563 15.282 -8.519 1.00 92.31 281 ALA A C 1
ATOM 2288 O O . ALA A 1 281 ? 21.927 16.286 -7.912 1.00 92.31 281 ALA A O 1
ATOM 2289 N N . GLY A 1 282 ? 22.356 14.211 -8.660 1.00 80.94 282 GLY A N 1
ATOM 2290 C CA . GLY A 1 282 ? 23.750 14.177 -8.219 1.00 80.94 282 GLY A CA 1
ATOM 2291 C C . GLY A 1 282 ? 23.924 14.101 -6.703 1.00 80.94 282 GLY A C 1
ATOM 2292 O O . GLY A 1 282 ? 25.000 14.420 -6.205 1.00 80.94 282 GLY A O 1
ATOM 2293 N N . GLU A 1 283 ? 22.893 13.679 -5.965 1.00 72.62 283 GLU A N 1
ATOM 2294 C CA . GLU A 1 283 ? 22.968 13.548 -4.504 1.00 72.62 283 GLU A CA 1
ATOM 2295 C C . GLU A 1 283 ? 23.999 12.490 -4.069 1.00 72.62 283 GLU A C 1
ATOM 2297 O O . GLU A 1 283 ? 24.571 12.595 -2.985 1.00 72.62 283 GLU A O 1
ATOM 2302 N N . ASP A 1 284 ? 24.271 11.490 -4.919 1.00 81.69 284 ASP A N 1
ATOM 2303 C CA . ASP A 1 284 ? 25.249 10.437 -4.649 1.00 81.69 284 ASP A CA 1
ATOM 2304 C C . ASP A 1 284 ? 25.772 9.787 -5.952 1.00 81.69 284 ASP A C 1
ATOM 2306 O O . ASP A 1 284 ? 24.985 9.185 -6.690 1.00 81.69 284 ASP A O 1
ATOM 2310 N N . PRO A 1 285 ? 27.089 9.840 -6.245 1.00 76.19 285 PRO A N 1
ATOM 2311 C CA . PRO A 1 285 ? 27.672 9.215 -7.438 1.00 76.19 285 PRO A CA 1
ATOM 2312 C C . PRO A 1 285 ? 27.571 7.680 -7.442 1.00 76.19 285 PRO A C 1
ATOM 2314 O O . PRO A 1 285 ? 27.727 7.061 -8.493 1.00 76.19 285 PRO A O 1
ATOM 2317 N N . TYR A 1 286 ? 27.297 7.059 -6.291 1.00 81.12 286 TYR A N 1
ATOM 2318 C CA . TYR A 1 286 ? 27.103 5.615 -6.153 1.00 81.12 286 TYR A CA 1
ATOM 2319 C C . TYR A 1 286 ? 25.632 5.192 -6.234 1.00 81.12 286 TYR A C 1
ATOM 2321 O O . TYR A 1 286 ? 25.336 4.003 -6.115 1.00 81.12 286 TYR A O 1
ATOM 2329 N N . PHE A 1 287 ? 24.695 6.127 -6.427 1.00 83.88 287 PHE A N 1
ATOM 2330 C CA . PHE A 1 287 ? 23.284 5.782 -6.566 1.00 83.88 287 PHE A CA 1
ATOM 2331 C C . PHE A 1 287 ? 23.041 5.058 -7.894 1.00 83.88 287 PHE A C 1
ATOM 2333 O O . PHE A 1 287 ? 22.952 5.666 -8.966 1.00 83.88 287 PHE A O 1
ATOM 2340 N N . ARG A 1 288 ? 22.902 3.733 -7.821 1.00 83.31 288 ARG A N 1
ATOM 2341 C CA . ARG A 1 288 ? 22.529 2.892 -8.953 1.00 83.31 288 ARG A CA 1
ATOM 2342 C C . ARG A 1 288 ? 21.014 2.829 -9.017 1.00 83.31 288 ARG A C 1
ATOM 2344 O O . ARG A 1 288 ? 20.355 2.239 -8.160 1.00 83.31 288 ARG A O 1
ATOM 2351 N N . VAL A 1 289 ? 20.448 3.422 -10.070 1.00 79.81 289 VAL A N 1
ATOM 2352 C CA . VAL A 1 289 ? 18.998 3.378 -10.317 1.00 79.81 289 VAL A CA 1
ATOM 2353 C C . VAL A 1 289 ? 18.500 1.938 -10.222 1.00 79.81 289 VAL A C 1
ATOM 2355 O O . VAL A 1 289 ? 17.511 1.703 -9.528 1.00 79.81 289 VAL A O 1
ATOM 2358 N N . ILE A 1 290 ? 19.225 0.989 -10.830 1.00 73.50 290 ILE A N 1
ATOM 2359 C CA . ILE A 1 290 ? 19.050 -0.462 -10.685 1.00 73.50 290 ILE A CA 1
ATOM 2360 C C . ILE A 1 290 ? 20.412 -1.127 -10.915 1.00 73.50 290 ILE A C 1
ATOM 2362 O O . ILE A 1 290 ? 21.147 -0.681 -11.802 1.00 73.50 290 ILE A O 1
ATOM 2366 N N . ASP A 1 291 ? 20.757 -2.154 -10.134 1.00 70.94 291 ASP A N 1
ATOM 2367 C CA . ASP A 1 291 ? 21.984 -2.914 -10.374 1.00 70.94 291 ASP A CA 1
ATOM 2368 C C . ASP A 1 291 ? 21.789 -3.933 -11.510 1.00 70.94 291 ASP A C 1
ATOM 2370 O O . ASP A 1 291 ? 20.760 -4.604 -11.611 1.00 70.94 291 ASP A O 1
ATOM 2374 N N . LEU A 1 292 ? 22.756 -3.978 -12.425 1.00 53.69 292 LEU A N 1
ATOM 2375 C CA . LEU A 1 292 ? 22.637 -4.611 -13.750 1.00 53.69 292 LEU A CA 1
ATOM 2376 C C . LEU A 1 292 ? 22.921 -6.105 -13.755 1.00 53.69 292 LEU A C 1
ATOM 2378 O O . LEU A 1 292 ? 22.734 -6.749 -14.783 1.00 53.69 292 LEU A O 1
ATOM 2382 N N . GLU A 1 293 ? 23.321 -6.662 -12.618 1.00 59.19 293 GLU A N 1
ATOM 2383 C CA . GLU A 1 293 ? 23.455 -8.110 -12.445 1.00 59.19 293 GLU A CA 1
ATOM 2384 C C . GLU A 1 293 ? 22.105 -8.801 -12.204 1.00 59.19 293 GLU A C 1
ATOM 2386 O O . GLU A 1 293 ? 22.010 -9.997 -11.899 1.00 59.19 293 GLU A O 1
ATOM 2391 N N . LEU A 1 294 ? 21.011 -8.066 -12.412 1.00 53.81 294 LEU A N 1
ATOM 2392 C CA . LEU A 1 294 ? 19.757 -8.674 -12.798 1.00 53.81 294 LEU A CA 1
ATOM 2393 C C . LEU A 1 294 ? 19.950 -9.373 -14.147 1.00 53.81 294 LEU A C 1
ATOM 2395 O O . LEU A 1 294 ? 19.739 -8.781 -15.201 1.00 53.81 294 LEU A O 1
ATOM 2399 N N . ASP A 1 295 ? 20.370 -10.640 -14.075 1.00 57.16 295 ASP A N 1
ATOM 2400 C CA . ASP A 1 295 ? 20.301 -11.645 -15.137 1.00 57.16 295 ASP A CA 1
ATOM 2401 C C . ASP A 1 295 ? 19.124 -11.341 -16.079 1.00 57.16 295 ASP A C 1
ATOM 2403 O O . ASP A 1 295 ? 18.039 -11.003 -15.612 1.00 57.16 295 ASP A O 1
ATOM 2407 N N . ARG A 1 296 ? 19.317 -11.453 -17.397 1.00 61.84 296 ARG A N 1
ATOM 2408 C CA . ARG A 1 296 ? 18.283 -11.245 -18.430 1.00 61.84 296 ARG A CA 1
ATOM 2409 C C . ARG A 1 296 ? 16.971 -11.984 -18.105 1.00 61.84 296 ARG A C 1
ATOM 2411 O O . ARG A 1 296 ? 15.899 -11.497 -18.458 1.00 61.84 296 ARG A O 1
ATOM 2418 N N . ALA A 1 297 ? 17.044 -13.084 -17.349 1.00 62.28 297 ALA A N 1
ATOM 2419 C CA . ALA A 1 297 ? 15.911 -13.805 -16.755 1.00 62.28 297 ALA A CA 1
ATOM 2420 C C . ALA A 1 297 ? 15.121 -13.034 -15.664 1.00 62.28 297 ALA A C 1
ATOM 2422 O O . ALA A 1 297 ? 14.170 -13.562 -15.076 1.00 62.28 297 ALA A O 1
ATOM 2423 N N . LYS A 1 298 ? 15.519 -11.801 -15.331 1.00 68.56 298 LYS A N 1
ATOM 2424 C CA . LYS A 1 298 ? 15.000 -11.013 -14.211 1.00 68.56 298 LYS A CA 1
ATOM 2425 C C . LYS A 1 298 ? 14.325 -9.696 -14.593 1.00 68.56 298 LYS A C 1
ATOM 2427 O O . LYS A 1 298 ? 14.090 -8.880 -13.699 1.00 68.56 298 LYS A O 1
ATOM 2432 N N . SER A 1 299 ? 13.952 -9.511 -15.861 1.00 84.56 299 SER A N 1
ATOM 2433 C CA . SER A 1 299 ? 13.131 -8.365 -16.268 1.00 84.56 299 SER A CA 1
ATOM 2434 C C . SER A 1 299 ? 11.801 -8.312 -15.491 1.00 84.56 299 SER A C 1
ATOM 2436 O O . SER A 1 299 ? 11.375 -9.270 -14.834 1.00 84.56 299 SER A O 1
ATOM 2438 N N . LEU A 1 300 ? 11.159 -7.143 -15.505 1.00 90.31 300 LEU A N 1
ATOM 2439 C CA . LEU A 1 300 ? 9.834 -6.939 -14.916 1.00 90.31 300 LEU A CA 1
ATOM 2440 C C . LEU A 1 300 ? 8.704 -7.379 -15.853 1.00 90.31 300 LEU A C 1
ATOM 2442 O O . LEU A 1 300 ? 7.543 -7.285 -15.465 1.00 90.31 300 LEU A O 1
ATOM 2446 N N . GLU A 1 301 ? 9.044 -7.819 -17.070 1.00 90.00 301 GLU A N 1
ATOM 2447 C CA . GLU A 1 301 ? 8.115 -8.361 -18.065 1.00 90.00 301 GLU A CA 1
ATOM 2448 C C . GLU A 1 301 ? 6.897 -7.451 -18.325 1.00 90.00 301 GLU A C 1
ATOM 2450 O O . GLU A 1 301 ? 5.790 -7.913 -18.609 1.00 90.00 301 GLU A O 1
ATOM 2455 N N . LEU A 1 302 ? 7.090 -6.126 -18.264 1.00 91.88 302 LEU A N 1
ATOM 2456 C CA . LEU A 1 302 ? 6.005 -5.155 -18.434 1.00 91.88 302 LEU A CA 1
ATOM 2457 C C . LEU A 1 302 ? 5.389 -5.207 -19.829 1.00 91.88 302 LEU A C 1
ATOM 2459 O O . LEU A 1 302 ? 4.243 -4.797 -19.989 1.00 91.88 302 LEU A O 1
ATOM 2463 N N . TYR A 1 303 ? 6.103 -5.745 -20.820 1.00 90.88 303 TYR A N 1
ATOM 2464 C CA . TYR A 1 303 ? 5.574 -5.955 -22.167 1.00 90.88 303 TYR A CA 1
ATOM 2465 C C . TYR A 1 303 ? 4.376 -6.918 -22.208 1.00 90.88 303 TYR A C 1
ATOM 2467 O O . TYR A 1 303 ? 3.578 -6.840 -23.136 1.00 90.88 303 TYR A O 1
ATOM 2475 N N . GLN A 1 304 ? 4.221 -7.794 -21.208 1.00 90.69 304 GLN A N 1
ATOM 2476 C CA . GLN A 1 304 ? 3.082 -8.714 -21.106 1.00 90.69 304 GLN A CA 1
ATOM 2477 C C . GLN A 1 304 ? 1.834 -8.053 -20.500 1.00 90.69 304 GLN A C 1
ATOM 2479 O O . GLN A 1 304 ? 0.753 -8.641 -20.493 1.00 90.69 304 GLN A O 1
ATOM 2484 N N . HIS A 1 305 ? 1.958 -6.843 -19.947 1.00 93.38 305 HIS A N 1
ATOM 2485 C CA . HIS A 1 305 ? 0.836 -6.157 -19.319 1.00 93.38 305 HIS A CA 1
ATOM 2486 C C . HIS A 1 305 ? -0.187 -5.691 -20.380 1.00 93.38 305 HIS A C 1
ATOM 2488 O O . HIS A 1 305 ? 0.220 -5.149 -21.407 1.00 93.38 305 HIS A O 1
ATOM 2494 N N . PRO A 1 306 ? -1.514 -5.783 -20.141 1.00 93.56 306 PRO A N 1
ATOM 2495 C CA . PRO A 1 306 ? -2.526 -5.356 -21.121 1.00 93.56 306 PRO A CA 1
ATOM 2496 C C . PRO A 1 306 ? -2.395 -3.891 -21.564 1.00 93.56 306 PRO A C 1
ATOM 2498 O O . PRO A 1 306 ? -2.697 -3.536 -22.697 1.00 93.56 306 PRO A O 1
ATOM 2501 N N . GLU A 1 307 ? -1.908 -3.031 -20.667 1.00 94.25 307 GLU A N 1
ATOM 2502 C CA . GLU A 1 307 ? -1.621 -1.619 -20.949 1.00 94.25 307 GLU A CA 1
ATOM 2503 C C . GLU A 1 307 ? -0.134 -1.331 -21.256 1.00 94.25 307 GLU A C 1
ATOM 2505 O O . GLU A 1 307 ? 0.292 -0.182 -21.149 1.00 94.25 307 GLU A O 1
ATOM 2510 N N . ALA A 1 308 ? 0.688 -2.332 -21.596 1.00 93.06 308 ALA A N 1
ATOM 2511 C CA . ALA A 1 308 ? 2.133 -2.162 -21.811 1.00 93.06 308 ALA A CA 1
ATOM 2512 C C . ALA A 1 308 ? 2.459 -0.998 -22.758 1.00 93.06 308 ALA A C 1
ATOM 2514 O O . ALA A 1 308 ? 3.294 -0.156 -22.446 1.00 93.06 308 ALA A O 1
ATOM 2515 N N . ARG A 1 309 ? 1.732 -0.899 -23.877 1.00 94.75 309 ARG A N 1
ATOM 2516 C CA . ARG A 1 309 ? 1.897 0.155 -24.888 1.00 94.75 309 ARG A CA 1
ATOM 2517 C C . ARG A 1 309 ? 1.700 1.568 -24.331 1.00 94.75 309 ARG A C 1
ATOM 2519 O O . ARG A 1 309 ? 2.502 2.459 -24.591 1.00 94.75 309 ARG A O 1
ATOM 2526 N N . LYS A 1 310 ? 0.650 1.771 -23.530 1.00 95.75 310 LYS A N 1
ATOM 2527 C CA . LYS A 1 310 ? 0.357 3.054 -22.865 1.00 95.75 310 LYS A CA 1
ATOM 2528 C C . LYS A 1 310 ? 1.516 3.460 -21.955 1.00 95.75 310 LYS A C 1
ATOM 2530 O O . LYS A 1 310 ? 1.977 4.596 -21.996 1.00 95.75 310 LYS A O 1
ATOM 2535 N N . TRP A 1 311 ? 1.996 2.516 -21.156 1.00 95.94 311 TRP A N 1
ATOM 2536 C CA . TRP A 1 311 ? 3.073 2.732 -20.195 1.00 95.94 311 TRP A CA 1
ATOM 2537 C C . TRP A 1 311 ? 4.458 2.879 -20.838 1.00 95.94 311 TRP A C 1
ATOM 2539 O O . TRP A 1 311 ? 5.323 3.587 -20.310 1.00 95.94 311 TRP A O 1
ATOM 2549 N N . PHE A 1 312 ? 4.648 2.263 -22.003 1.00 96.00 312 PHE A N 1
ATOM 2550 C CA . PHE A 1 312 ? 5.812 2.450 -22.854 1.00 96.00 312 PHE A CA 1
ATOM 2551 C C . PHE A 1 312 ? 5.880 3.898 -23.342 1.00 96.00 312 PHE A C 1
ATOM 2553 O O . PHE A 1 312 ? 6.844 4.588 -23.018 1.00 96.00 312 PHE A O 1
ATOM 2560 N N . PHE A 1 313 ? 4.824 4.404 -23.992 1.00 96.31 313 PHE A N 1
ATOM 2561 C CA . PHE A 1 313 ? 4.779 5.800 -24.448 1.00 96.31 313 PHE A CA 1
ATOM 2562 C C . PHE A 1 313 ? 4.872 6.808 -23.306 1.00 96.31 313 PHE A C 1
ATOM 2564 O O . PHE A 1 313 ? 5.618 7.774 -23.427 1.00 96.31 313 PHE A O 1
ATOM 2571 N N . TYR A 1 314 ? 4.224 6.544 -22.167 1.00 97.00 314 TYR A N 1
ATOM 2572 C CA . TYR A 1 314 ? 4.371 7.378 -20.972 1.00 97.00 314 TYR A CA 1
ATOM 2573 C C . TYR A 1 314 ? 5.842 7.533 -20.546 1.00 97.00 314 TYR A C 1
ATOM 2575 O O . TYR A 1 314 ? 6.295 8.642 -20.267 1.00 97.00 314 TYR A O 1
ATOM 2583 N N . SER A 1 315 ? 6.616 6.439 -20.556 1.00 97.00 315 SER A N 1
ATOM 2584 C CA . SER A 1 315 ? 8.056 6.486 -20.266 1.00 97.00 315 SER A CA 1
ATOM 2585 C C . SER A 1 315 ? 8.865 7.222 -21.342 1.00 97.00 315 SER A C 1
ATOM 2587 O O . SER A 1 315 ? 9.815 7.922 -20.997 1.00 97.00 315 SER A O 1
ATOM 2589 N N . LEU A 1 316 ? 8.510 7.090 -22.626 1.00 96.81 316 LEU A N 1
ATOM 2590 C CA . LEU A 1 316 ? 9.193 7.812 -23.707 1.00 96.81 316 LEU A CA 1
ATOM 2591 C C . LEU A 1 316 ? 8.941 9.322 -23.630 1.00 96.81 316 LEU A C 1
ATOM 2593 O O . LEU A 1 316 ? 9.881 10.105 -23.751 1.00 96.81 316 LEU A O 1
ATOM 2597 N N . ASP A 1 317 ? 7.694 9.731 -23.395 1.00 97.06 317 ASP A N 1
ATOM 2598 C CA . ASP A 1 317 ? 7.315 11.139 -23.280 1.00 97.06 317 ASP A CA 1
ATOM 2599 C C . ASP A 1 317 ? 7.989 11.786 -22.067 1.00 97.06 317 ASP A C 1
ATOM 2601 O O . ASP A 1 317 ? 8.603 12.846 -22.205 1.00 97.06 317 ASP A O 1
ATOM 2605 N N . TRP A 1 318 ? 7.982 11.120 -20.907 1.00 97.44 318 TRP A N 1
ATOM 2606 C CA . TRP A 1 318 ? 8.731 11.564 -19.725 1.00 97.44 318 TRP A CA 1
ATOM 2607 C C . TRP A 1 318 ? 10.230 11.754 -20.027 1.00 97.44 318 TRP A C 1
ATOM 2609 O O . TRP A 1 318 ? 10.809 12.788 -19.685 1.00 97.44 318 TRP A O 1
ATOM 2619 N N . ALA A 1 319 ? 10.849 10.818 -20.754 1.00 97.12 319 ALA A N 1
ATOM 2620 C CA . ALA A 1 319 ? 12.266 10.877 -21.108 1.00 97.12 319 ALA A CA 1
ATOM 2621 C C . ALA A 1 319 ? 12.641 12.091 -21.976 1.00 97.12 319 ALA A C 1
ATOM 2623 O O . ALA A 1 319 ? 13.777 12.570 -21.903 1.00 97.12 319 ALA A O 1
ATOM 2624 N N . THR A 1 320 ? 11.706 12.634 -22.767 1.00 96.88 320 THR A N 1
ATOM 2625 C CA . THR A 1 320 ? 11.968 13.835 -23.584 1.00 96.88 320 THR A CA 1
ATOM 2626 C C . THR A 1 320 ? 12.302 15.066 -22.735 1.00 96.88 320 THR A C 1
ATOM 2628 O O . THR A 1 320 ? 13.099 15.906 -23.161 1.00 96.88 320 THR A O 1
ATOM 2631 N N . GLY A 1 321 ? 11.758 15.147 -21.513 1.00 96.56 321 GLY A N 1
ATOM 2632 C CA . GLY A 1 321 ? 12.024 16.221 -20.551 1.00 96.56 321 GLY A CA 1
ATOM 2633 C C . GLY A 1 321 ? 13.408 16.150 -19.897 1.00 96.56 321 GLY A C 1
ATOM 2634 O O . GLY A 1 321 ? 13.831 17.105 -19.248 1.00 96.56 321 GLY A O 1
ATOM 2635 N N . LEU A 1 322 ? 14.130 15.041 -20.078 1.00 96.06 322 LEU A N 1
ATOM 2636 C CA . LEU A 1 322 ? 15.445 14.794 -19.480 1.00 96.06 322 LEU A CA 1
ATOM 2637 C C . LEU A 1 322 ? 16.589 14.808 -20.508 1.00 96.06 322 LEU A C 1
ATOM 2639 O O . LEU A 1 322 ? 17.752 14.617 -20.144 1.00 96.06 322 LEU A O 1
ATOM 2643 N N . ILE A 1 323 ? 16.291 15.065 -21.787 1.00 94.75 323 ILE A N 1
ATOM 2644 C CA . ILE A 1 323 ? 17.309 15.213 -22.833 1.00 94.75 323 ILE A CA 1
ATOM 2645 C C . ILE A 1 323 ? 18.272 16.357 -22.490 1.00 94.75 323 ILE A C 1
ATOM 2647 O O . ILE A 1 323 ? 17.859 17.447 -22.106 1.00 94.75 323 ILE A O 1
ATOM 2651 N N . GLY A 1 324 ? 19.570 16.097 -22.662 1.00 91.69 324 GLY A N 1
ATOM 2652 C CA . GLY A 1 324 ? 20.648 17.044 -22.366 1.00 91.69 324 GLY A CA 1
ATOM 2653 C C . GLY A 1 324 ? 21.249 16.892 -20.969 1.00 91.69 324 GLY A C 1
ATOM 2654 O O . GLY A 1 324 ? 22.302 17.463 -20.717 1.00 91.69 324 GLY A O 1
ATOM 2655 N N . LYS A 1 325 ? 20.639 16.095 -20.081 1.00 91.81 325 LYS A N 1
ATOM 2656 C CA . LYS A 1 325 ? 21.263 15.736 -18.803 1.00 91.81 325 LYS A CA 1
ATOM 2657 C C . LYS A 1 325 ? 22.348 14.684 -19.020 1.00 91.81 325 LYS A C 1
ATOM 2659 O O . LYS A 1 325 ? 22.108 13.652 -19.660 1.00 91.81 325 LYS A O 1
ATOM 2664 N N . ASP A 1 326 ? 23.527 14.934 -18.460 1.00 81.38 326 ASP A N 1
ATOM 2665 C CA . ASP A 1 326 ? 24.619 13.965 -18.454 1.00 81.38 326 ASP A CA 1
ATOM 2666 C C . ASP A 1 326 ? 24.184 12.667 -17.758 1.00 81.38 326 ASP A C 1
ATOM 2668 O O . ASP A 1 326 ? 23.289 12.658 -16.917 1.00 81.38 326 ASP A O 1
ATOM 2672 N N . PHE A 1 327 ? 24.768 11.537 -18.162 1.00 84.88 327 PHE A N 1
ATOM 2673 C CA . PHE A 1 327 ? 24.437 10.174 -17.702 1.00 84.88 327 PHE A CA 1
ATOM 2674 C C . PHE A 1 327 ? 23.028 9.642 -18.018 1.00 84.88 327 PHE A C 1
ATOM 2676 O O . PHE A 1 327 ? 22.873 8.420 -18.118 1.00 84.88 327 PHE A O 1
ATOM 2683 N N . PHE A 1 328 ? 22.033 10.495 -18.288 1.00 90.81 328 PHE A N 1
ATOM 2684 C CA . PHE A 1 328 ? 20.656 10.066 -18.574 1.00 90.81 328 PHE A CA 1
ATOM 2685 C C . PHE A 1 328 ? 20.584 9.035 -19.704 1.00 90.81 328 PHE A C 1
ATOM 2687 O O . PHE A 1 328 ? 19.919 8.010 -19.568 1.00 90.81 328 PHE A O 1
ATOM 2694 N N . LYS A 1 329 ? 21.357 9.244 -20.776 1.00 88.38 329 LYS A N 1
ATOM 2695 C CA . LYS A 1 329 ? 21.438 8.325 -21.923 1.00 88.38 329 LYS A CA 1
ATOM 2696 C C . LYS A 1 329 ? 21.778 6.880 -21.548 1.00 88.38 329 LYS A C 1
ATOM 2698 O O . LYS A 1 329 ? 21.301 5.954 -22.193 1.00 88.38 329 LYS A O 1
ATOM 2703 N N . HIS A 1 330 ? 22.599 6.680 -20.517 1.00 86.19 330 HIS A N 1
ATOM 2704 C CA . HIS A 1 330 ? 22.999 5.348 -20.061 1.00 86.19 330 HIS A CA 1
ATOM 2705 C C . HIS A 1 330 ? 21.968 4.749 -19.107 1.00 86.19 330 HIS A C 1
ATOM 2707 O O . HIS A 1 330 ? 21.683 3.556 -19.175 1.00 86.19 330 HIS A O 1
ATOM 2713 N N . ILE A 1 331 ? 21.404 5.577 -18.231 1.00 90.50 331 ILE A N 1
ATOM 2714 C CA . ILE A 1 331 ? 20.433 5.157 -17.221 1.00 90.50 331 ILE A CA 1
ATOM 2715 C C . ILE A 1 331 ? 19.098 4.775 -17.874 1.00 90.50 331 ILE A C 1
ATOM 2717 O O . ILE A 1 331 ? 18.531 3.730 -17.558 1.00 90.50 331 ILE A O 1
ATOM 2721 N N . PHE A 1 332 ? 18.615 5.590 -18.813 1.00 92.69 332 PHE A N 1
ATOM 2722 C CA . PHE A 1 332 ? 17.314 5.395 -19.446 1.00 92.69 332 PHE A CA 1
ATOM 2723 C C . PHE A 1 332 ? 17.232 4.084 -20.227 1.00 92.69 332 PHE A C 1
ATOM 2725 O O . PHE A 1 332 ? 16.305 3.306 -20.014 1.00 92.69 332 PHE A O 1
ATOM 2732 N N . GLY A 1 333 ? 18.228 3.796 -21.074 1.00 90.75 333 GLY A N 1
ATOM 2733 C CA . GLY A 1 333 ? 18.271 2.532 -21.808 1.00 90.75 333 GLY A CA 1
ATOM 2734 C C . GLY A 1 333 ? 18.197 1.332 -20.858 1.00 90.75 333 GLY A C 1
ATOM 2735 O O . GLY A 1 333 ? 17.381 0.434 -21.041 1.00 90.75 333 GLY A O 1
ATOM 2736 N N . LYS A 1 334 ? 18.977 1.352 -19.774 1.00 88.25 334 LYS A N 1
ATOM 2737 C CA . LYS A 1 334 ? 18.986 0.272 -18.776 1.00 88.25 334 LYS A CA 1
ATOM 2738 C C . LYS A 1 334 ? 17.628 0.089 -18.094 1.00 88.25 334 LYS A C 1
ATOM 2740 O O . LYS A 1 334 ? 17.151 -1.036 -17.981 1.00 88.25 334 LYS A O 1
ATOM 2745 N N . MET A 1 335 ? 16.974 1.181 -17.697 1.00 92.50 335 MET A N 1
ATOM 2746 C CA . MET A 1 335 ? 15.615 1.134 -17.141 1.00 92.50 335 MET A CA 1
ATOM 2747 C C . MET A 1 335 ? 14.635 0.472 -18.122 1.00 92.50 335 MET A C 1
ATOM 2749 O O . MET A 1 335 ? 13.854 -0.398 -17.742 1.00 92.50 335 MET A O 1
ATOM 2753 N N . MET A 1 336 ? 14.711 0.840 -19.399 1.00 92.81 336 MET A N 1
ATOM 2754 C CA . MET A 1 336 ? 13.814 0.325 -20.434 1.00 92.81 336 MET A CA 1
ATOM 2755 C C . MET A 1 336 ? 14.079 -1.147 -20.752 1.00 92.81 336 MET A C 1
ATOM 2757 O O . MET A 1 336 ? 13.134 -1.904 -20.965 1.00 92.81 336 MET A O 1
ATOM 2761 N N . GLN A 1 337 ? 15.338 -1.583 -20.688 1.00 88.75 337 GLN A N 1
ATOM 2762 C CA . GLN A 1 337 ? 15.691 -2.999 -20.743 1.00 88.75 337 GLN A CA 1
ATOM 2763 C C . GLN A 1 337 ? 15.042 -3.770 -19.582 1.00 88.75 337 GLN A C 1
ATOM 2765 O O . GLN A 1 337 ? 14.452 -4.823 -19.788 1.00 88.75 337 GLN A O 1
ATOM 2770 N N . ILE A 1 338 ? 15.061 -3.230 -18.366 1.00 89.19 338 ILE A N 1
ATOM 2771 C CA . ILE A 1 338 ? 14.459 -3.900 -17.205 1.00 89.19 338 ILE A CA 1
ATOM 2772 C C . ILE A 1 338 ? 12.940 -4.018 -17.338 1.00 89.19 338 ILE A C 1
ATOM 2774 O O . ILE A 1 338 ? 12.362 -5.025 -16.933 1.00 89.19 338 ILE A O 1
ATOM 2778 N N . PHE A 1 339 ? 12.286 -3.030 -17.939 1.00 92.00 339 PHE A N 1
ATOM 2779 C CA . PHE A 1 339 ? 10.843 -3.073 -18.167 1.00 92.00 339 PHE A CA 1
ATOM 2780 C C . PHE A 1 339 ? 10.453 -4.065 -19.255 1.00 92.00 339 PHE A C 1
ATOM 2782 O O . PHE A 1 339 ? 9.499 -4.822 -19.084 1.00 92.00 339 PHE A O 1
ATOM 2789 N N . TYR A 1 340 ? 11.179 -4.051 -20.370 1.00 90.88 340 TYR A N 1
ATOM 2790 C CA . TYR A 1 340 ? 10.683 -4.598 -21.626 1.00 90.88 340 TYR A CA 1
ATOM 2791 C C . TYR A 1 340 ? 11.597 -5.646 -22.254 1.00 90.88 340 TYR A C 1
ATOM 2793 O O . TYR A 1 340 ? 11.393 -5.973 -23.411 1.00 90.88 340 TYR A O 1
ATOM 2801 N N . TYR A 1 341 ? 12.597 -6.179 -21.545 1.00 87.06 341 TYR A N 1
ATOM 2802 C CA . TYR A 1 341 ? 13.424 -7.263 -22.078 1.00 87.06 341 TYR A CA 1
ATOM 2803 C C . TYR A 1 341 ? 12.698 -8.627 -22.032 1.00 87.06 341 TYR A C 1
ATOM 2805 O O . TYR A 1 341 ? 12.132 -8.965 -20.984 1.00 87.06 341 TYR A O 1
ATOM 2813 N N . PRO A 1 342 ? 12.771 -9.441 -23.107 1.00 85.75 342 PRO A N 1
ATOM 2814 C CA . PRO A 1 342 ? 13.337 -9.111 -24.421 1.00 85.75 342 PRO A CA 1
ATOM 2815 C C . PRO A 1 342 ? 12.451 -8.111 -25.172 1.00 85.75 342 PRO A C 1
ATOM 2817 O O . PRO A 1 342 ? 11.232 -8.218 -25.108 1.00 85.75 342 PRO A O 1
ATOM 2820 N N . PHE A 1 343 ? 13.068 -7.160 -25.884 1.00 83.00 343 PHE A N 1
ATOM 2821 C CA . PHE A 1 343 ? 12.351 -6.082 -26.574 1.00 83.00 343 PHE A CA 1
ATOM 2822 C C . PHE A 1 343 ? 11.510 -6.662 -27.728 1.00 83.00 343 PHE A C 1
ATOM 2824 O O . PHE A 1 343 ? 12.088 -7.094 -28.727 1.00 83.00 343 PHE A O 1
ATOM 2831 N N . PRO A 1 344 ? 10.172 -6.738 -27.608 1.00 82.38 344 PRO A N 1
ATOM 2832 C CA . PRO A 1 344 ? 9.356 -7.507 -28.539 1.00 82.38 344 PRO A CA 1
ATOM 2833 C C . PRO A 1 344 ? 9.119 -6.732 -29.844 1.00 82.38 344 PRO A C 1
ATOM 2835 O O . PRO A 1 344 ? 8.976 -5.510 -29.830 1.00 82.38 344 PRO A O 1
ATOM 2838 N N . TYR A 1 345 ? 9.005 -7.448 -30.970 1.00 79.50 345 TYR A N 1
ATOM 2839 C CA . TYR A 1 345 ? 8.817 -6.859 -32.308 1.00 79.50 345 TYR A CA 1
ATOM 2840 C C . TYR A 1 345 ? 7.690 -5.806 -32.392 1.00 79.50 345 TYR A C 1
ATOM 2842 O O . TYR A 1 345 ? 7.927 -4.742 -32.951 1.00 79.50 345 TYR A O 1
ATOM 2850 N N . PRO A 1 346 ? 6.497 -5.981 -31.782 1.00 87.00 346 PRO A N 1
ATOM 2851 C CA . PRO A 1 346 ? 5.465 -4.938 -31.808 1.00 87.00 346 PRO A CA 1
ATOM 2852 C C . PRO A 1 346 ? 5.917 -3.576 -31.250 1.00 87.00 346 PRO A C 1
ATOM 2854 O O . PRO A 1 346 ? 5.433 -2.539 -31.701 1.00 87.00 346 PRO A O 1
ATOM 2857 N N . MET A 1 347 ? 6.875 -3.550 -30.316 1.00 89.06 347 MET A N 1
ATOM 2858 C CA . MET A 1 347 ? 7.388 -2.296 -29.757 1.00 89.06 347 MET A CA 1
ATOM 2859 C C . MET A 1 347 ? 8.286 -1.526 -30.730 1.00 89.06 347 MET A C 1
ATOM 2861 O O . MET A 1 347 ? 8.415 -0.311 -30.591 1.00 89.06 347 MET A O 1
ATOM 2865 N N . THR A 1 348 ? 8.888 -2.181 -31.728 1.00 92.00 348 THR A N 1
ATOM 2866 C CA . THR A 1 348 ? 9.686 -1.484 -32.751 1.00 92.00 348 THR A CA 1
ATOM 2867 C C . THR A 1 348 ? 8.778 -0.642 -33.648 1.00 92.00 348 THR A C 1
ATOM 2869 O O . THR A 1 348 ? 9.067 0.527 -33.897 1.00 92.00 348 THR A O 1
ATOM 2872 N N . GLN A 1 349 ? 7.614 -1.175 -34.025 1.00 93.06 349 GLN A N 1
ATOM 2873 C CA . GLN A 1 349 ? 6.589 -0.433 -34.764 1.00 93.06 349 GLN A CA 1
ATOM 2874 C C . GLN A 1 349 ? 6.016 0.727 -33.940 1.00 93.06 349 GLN A C 1
ATOM 2876 O O . GLN A 1 349 ? 5.834 1.831 -34.454 1.00 93.06 349 GLN A O 1
ATOM 2881 N N . ASP A 1 350 ? 5.801 0.516 -32.640 1.00 94.25 350 ASP A N 1
ATOM 2882 C CA . ASP A 1 350 ? 5.377 1.584 -31.732 1.00 94.25 350 ASP A CA 1
ATOM 2883 C C . ASP A 1 350 ? 6.414 2.708 -31.615 1.00 94.25 350 ASP A C 1
ATOM 2885 O O . ASP A 1 350 ? 6.045 3.885 -31.612 1.00 94.25 350 ASP A O 1
ATOM 2889 N N . LEU A 1 351 ? 7.707 2.372 -31.578 1.00 95.31 351 LEU A N 1
ATOM 2890 C CA . LEU A 1 351 ? 8.785 3.360 -31.611 1.00 95.31 351 LEU A CA 1
ATOM 2891 C C . LEU A 1 351 ? 8.775 4.180 -32.905 1.00 95.31 351 LEU A C 1
ATOM 2893 O O . LEU A 1 351 ? 8.906 5.403 -32.837 1.00 95.31 351 LEU A O 1
ATOM 2897 N N . LEU A 1 352 ? 8.587 3.542 -34.066 1.00 95.38 352 LEU A N 1
ATOM 2898 C CA . LEU A 1 352 ? 8.498 4.253 -35.347 1.00 95.38 352 LEU A CA 1
ATOM 2899 C C . LEU A 1 352 ? 7.274 5.166 -35.406 1.00 95.38 352 LEU A C 1
ATOM 2901 O O . LEU A 1 352 ? 7.384 6.308 -35.850 1.00 95.38 352 LEU A O 1
ATOM 2905 N N . LEU A 1 353 ? 6.124 4.710 -34.907 1.00 95.06 353 LEU A N 1
ATOM 2906 C CA . LEU A 1 353 ? 4.913 5.527 -34.836 1.00 95.06 353 LEU A CA 1
ATOM 2907 C C . LEU A 1 353 ? 5.112 6.755 -33.931 1.00 95.06 353 LEU A C 1
ATOM 2909 O O . LEU A 1 353 ? 4.737 7.876 -34.289 1.00 95.06 353 LEU A O 1
ATOM 2913 N N . TRP A 1 354 ? 5.729 6.560 -32.764 1.00 95.62 354 TRP A N 1
ATOM 2914 C CA . TRP A 1 354 ? 6.029 7.646 -31.830 1.00 95.62 354 TRP A CA 1
ATOM 2915 C C . TRP A 1 354 ? 7.048 8.641 -32.404 1.00 95.62 354 TRP A C 1
ATOM 2917 O O . TRP A 1 354 ? 6.902 9.856 -32.220 1.00 95.62 354 TRP A O 1
ATOM 2927 N N . LEU A 1 355 ? 8.028 8.144 -33.167 1.00 94.44 355 LEU A N 1
ATOM 2928 C CA . LEU A 1 355 ? 9.001 8.958 -33.893 1.00 94.44 355 LEU A CA 1
ATOM 2929 C C . LEU A 1 355 ? 8.375 9.742 -35.050 1.00 94.44 355 LEU A C 1
ATOM 2931 O O . LEU A 1 355 ? 8.719 10.903 -35.251 1.00 94.44 355 LEU A O 1
ATOM 2935 N N . GLY A 1 356 ? 7.448 9.136 -35.796 1.00 93.06 356 GLY A N 1
ATOM 2936 C CA . GLY A 1 356 ? 6.819 9.743 -36.973 1.00 93.06 356 GLY A CA 1
ATOM 2937 C C . GLY A 1 356 ? 6.043 11.026 -36.666 1.00 93.06 356 GLY A C 1
ATOM 2938 O O . GLY A 1 356 ? 5.932 11.899 -37.520 1.00 93.06 356 GLY A O 1
ATOM 2939 N N . SER A 1 357 ? 5.568 11.179 -35.427 1.00 85.50 357 SER A N 1
ATOM 2940 C CA . SER A 1 357 ? 4.909 12.397 -34.931 1.00 85.50 357 SER A CA 1
ATOM 2941 C C . SER A 1 357 ? 5.850 13.346 -34.168 1.00 85.50 357 SER A C 1
ATOM 2943 O O . SER A 1 357 ? 5.385 14.283 -33.519 1.00 85.50 357 SER A O 1
ATOM 2945 N N . GLY A 1 358 ? 7.159 13.074 -34.184 1.00 84.81 358 GLY A N 1
ATOM 2946 C CA . GLY A 1 358 ? 8.144 13.630 -33.262 1.00 84.81 358 GLY A CA 1
ATOM 2947 C C . GLY A 1 358 ? 9.118 14.665 -33.819 1.00 84.81 358 GLY A C 1
ATOM 2948 O O . GLY A 1 358 ? 9.281 14.847 -35.025 1.00 84.81 358 GLY A O 1
ATOM 2949 N N . ASP A 1 359 ? 9.819 15.314 -32.891 1.00 94.25 359 ASP A N 1
ATOM 2950 C CA . ASP A 1 359 ? 10.940 16.216 -33.148 1.00 94.25 359 ASP A CA 1
ATOM 2951 C C . ASP A 1 359 ? 12.300 15.533 -32.875 1.00 94.25 359 ASP A C 1
ATOM 2953 O O . ASP A 1 359 ? 12.390 14.349 -32.530 1.00 94.25 359 ASP A O 1
ATOM 2957 N N . LYS A 1 360 ? 13.386 16.309 -32.973 1.00 96.06 360 LYS A N 1
ATOM 2958 C CA . LYS A 1 360 ? 14.748 15.846 -32.659 1.00 96.06 360 LYS A CA 1
ATOM 2959 C C . LYS A 1 360 ? 14.907 15.316 -31.227 1.00 96.06 360 LYS A C 1
ATOM 2961 O O . LYS A 1 360 ? 15.756 14.458 -30.993 1.00 96.06 360 LYS A O 1
ATOM 2966 N N . LYS A 1 361 ? 14.113 15.789 -30.255 1.00 96.06 361 LYS A N 1
ATOM 2967 C CA . LYS A 1 361 ? 14.195 15.298 -28.869 1.00 96.06 361 LYS A CA 1
ATOM 2968 C C . LYS A 1 361 ? 13.677 13.872 -28.772 1.00 96.06 361 LYS A C 1
ATOM 2970 O O . LYS A 1 361 ? 14.311 13.049 -28.116 1.00 96.06 361 LYS A O 1
ATOM 2975 N N . ARG A 1 362 ? 12.571 13.558 -29.455 1.00 96.81 362 ARG A N 1
ATOM 2976 C CA . ARG A 1 362 ? 12.067 12.178 -29.534 1.00 96.81 362 ARG A CA 1
ATOM 2977 C C . ARG A 1 362 ? 13.079 11.247 -30.186 1.00 96.81 362 ARG A C 1
ATOM 2979 O O . ARG A 1 362 ? 13.355 10.177 -29.649 1.00 96.81 362 ARG A O 1
ATOM 2986 N N . PHE A 1 363 ? 13.708 11.685 -31.275 1.00 97.38 363 PHE A N 1
ATOM 2987 C CA . PHE A 1 363 ? 14.792 10.922 -31.890 1.00 97.38 363 PHE A CA 1
ATOM 2988 C C . PHE A 1 363 ? 15.945 10.657 -30.909 1.00 97.38 363 PHE A C 1
ATOM 2990 O O . PHE A 1 363 ? 16.403 9.522 -30.793 1.00 97.38 363 PHE A O 1
ATOM 2997 N N . ALA A 1 364 ? 16.369 11.665 -30.138 1.00 96.44 364 ALA A N 1
ATOM 2998 C CA . ALA A 1 364 ? 17.423 11.500 -29.138 1.00 96.44 364 ALA A CA 1
ATOM 2999 C C . ALA A 1 364 ? 17.070 10.449 -28.066 1.00 96.44 364 ALA A C 1
ATOM 3001 O O . ALA A 1 364 ? 17.938 9.659 -27.689 1.00 96.44 364 ALA A O 1
ATOM 3002 N N . VAL A 1 365 ? 15.806 10.392 -27.617 1.00 96.75 365 VAL A N 1
ATOM 3003 C CA . VAL A 1 365 ? 15.315 9.342 -26.702 1.00 96.75 365 VAL A CA 1
ATOM 3004 C C . VAL A 1 365 ? 15.456 7.957 -27.341 1.00 96.75 365 VAL A C 1
ATOM 3006 O O . VAL A 1 365 ? 15.997 7.050 -26.709 1.00 96.75 365 VAL A O 1
ATOM 3009 N N . ILE A 1 366 ? 15.030 7.787 -28.599 1.00 96.50 366 ILE A N 1
ATOM 3010 C CA . ILE A 1 366 ? 15.163 6.504 -29.311 1.00 96.50 366 ILE A CA 1
ATOM 3011 C C . ILE A 1 366 ? 16.627 6.114 -29.445 1.00 96.50 366 ILE A C 1
ATOM 3013 O O . ILE A 1 366 ? 16.987 4.985 -29.132 1.00 96.50 366 ILE A O 1
ATOM 3017 N N . ALA A 1 367 ? 17.492 7.048 -29.828 1.00 95.56 367 ALA A N 1
ATOM 3018 C CA . ALA A 1 367 ? 18.914 6.784 -29.977 1.00 95.56 367 ALA A CA 1
ATOM 3019 C C . ALA A 1 367 ? 19.586 6.331 -28.661 1.00 95.56 367 ALA A C 1
ATOM 3021 O O . ALA A 1 367 ? 20.603 5.636 -28.695 1.00 95.56 367 ALA A O 1
ATOM 3022 N N . TYR A 1 368 ? 19.026 6.673 -27.493 1.00 94.25 368 TYR A N 1
ATOM 3023 C CA . TYR A 1 368 ? 19.455 6.108 -26.207 1.00 94.25 368 TYR A CA 1
ATOM 3024 C C . TYR A 1 368 ? 18.989 4.662 -26.011 1.00 94.25 368 TYR A C 1
ATOM 3026 O O . TYR A 1 368 ? 19.744 3.856 -25.469 1.00 94.25 368 TYR A O 1
ATOM 3034 N N . LEU A 1 369 ? 17.791 4.312 -26.490 1.00 93.94 369 LEU A N 1
ATOM 3035 C CA . LEU A 1 369 ? 17.284 2.936 -26.475 1.00 93.94 369 LEU A CA 1
ATOM 3036 C C . LEU A 1 369 ? 18.076 2.013 -27.395 1.00 93.94 369 LEU A C 1
ATOM 3038 O O . LEU A 1 369 ? 18.321 0.872 -27.016 1.00 93.94 369 LEU A O 1
ATOM 3042 N N . LEU A 1 370 ? 18.521 2.499 -28.560 1.00 94.62 370 LEU A N 1
ATOM 3043 C CA . LEU A 1 370 ? 19.258 1.676 -29.530 1.00 94.62 370 LEU A CA 1
ATOM 3044 C C . LEU A 1 370 ? 20.470 0.971 -28.898 1.00 94.62 370 LEU A C 1
ATOM 3046 O O . LEU A 1 370 ? 20.766 -0.166 -29.237 1.00 94.62 370 LEU A O 1
ATOM 3050 N N . ARG A 1 371 ? 21.103 1.603 -27.903 1.00 91.38 371 ARG A N 1
ATOM 3051 C CA . ARG A 1 371 ? 22.290 1.102 -27.183 1.00 91.38 371 ARG A CA 1
ATOM 3052 C C . ARG A 1 371 ? 22.042 -0.133 -26.320 1.00 91.38 371 ARG A C 1
ATOM 3054 O O . ARG A 1 371 ? 22.984 -0.813 -25.917 1.00 91.38 371 ARG A O 1
ATOM 3061 N N . VAL A 1 372 ? 20.792 -0.380 -25.945 1.00 89.12 372 VAL A N 1
ATOM 3062 C CA . VAL A 1 372 ? 20.419 -1.449 -25.005 1.00 89.12 372 VAL A CA 1
ATOM 3063 C C . VAL A 1 372 ? 19.597 -2.552 -25.657 1.00 89.12 372 VAL A C 1
ATOM 3065 O O . VAL A 1 372 ? 19.154 -3.466 -24.961 1.00 89.12 372 VAL A O 1
ATOM 3068 N N . LEU A 1 373 ? 19.414 -2.487 -26.975 1.00 91.06 373 LEU A N 1
ATOM 3069 C CA . LEU A 1 373 ? 18.705 -3.516 -27.720 1.00 91.06 373 LEU A CA 1
ATOM 3070 C C . LEU A 1 373 ? 19.459 -4.862 -27.672 1.00 91.06 373 LEU A C 1
ATOM 3072 O O . LEU A 1 373 ? 20.657 -4.895 -27.352 1.00 91.06 373 LEU A O 1
ATOM 3076 N N . PRO A 1 374 ? 18.754 -5.982 -27.926 1.00 89.44 374 PRO A N 1
ATOM 3077 C CA . PRO A 1 374 ? 19.370 -7.301 -28.027 1.00 89.44 374 PRO A CA 1
ATOM 3078 C C . PRO A 1 374 ? 20.486 -7.355 -29.079 1.00 89.44 374 PRO A C 1
ATOM 3080 O O . PRO A 1 374 ? 20.461 -6.621 -30.060 1.00 89.44 374 PRO A O 1
ATOM 3083 N N . GLU A 1 375 ? 21.434 -8.267 -28.891 1.00 87.38 375 GLU A N 1
ATOM 3084 C CA . GLU A 1 375 ? 22.643 -8.410 -29.716 1.00 87.38 375 GLU A CA 1
ATOM 3085 C C . GLU A 1 375 ? 22.375 -8.607 -31.212 1.00 87.38 375 GLU A C 1
ATOM 3087 O O . GLU A 1 375 ? 23.026 -7.980 -32.038 1.00 87.38 375 GLU A O 1
ATOM 3092 N N . ASN A 1 376 ? 21.369 -9.403 -31.574 1.00 90.25 376 ASN A N 1
ATOM 3093 C CA . ASN A 1 376 ? 21.019 -9.651 -32.977 1.00 90.25 376 ASN A CA 1
ATOM 3094 C C . ASN A 1 376 ? 19.982 -8.669 -33.531 1.00 90.25 376 ASN A C 1
ATOM 3096 O O . ASN A 1 376 ? 19.570 -8.787 -34.683 1.00 90.25 376 ASN A O 1
ATOM 3100 N N . PHE A 1 377 ? 19.571 -7.666 -32.747 1.00 92.81 377 PHE A N 1
ATOM 3101 C CA . PHE A 1 377 ? 18.457 -6.796 -33.112 1.00 92.81 377 PHE A CA 1
ATOM 3102 C C . PHE A 1 377 ? 18.664 -6.109 -34.468 1.00 92.81 377 PHE A C 1
ATOM 3104 O O . PHE A 1 377 ? 17.720 -6.018 -35.250 1.00 92.81 377 PHE A O 1
ATOM 3111 N N . VAL A 1 378 ? 19.893 -5.656 -34.751 1.00 95.19 378 VAL A N 1
ATOM 3112 C CA . VAL A 1 378 ? 20.263 -4.971 -36.005 1.00 95.19 378 VAL A CA 1
ATOM 3113 C C . VAL A 1 378 ? 20.069 -5.859 -37.240 1.00 95.19 378 VAL A C 1
ATOM 3115 O O . VAL A 1 378 ? 19.794 -5.344 -38.322 1.00 95.19 378 VAL A O 1
ATOM 3118 N N . PHE A 1 379 ? 20.193 -7.177 -37.089 1.00 95.38 379 PHE A N 1
ATOM 3119 C CA . PHE A 1 379 ? 19.999 -8.139 -38.174 1.00 95.38 379 PHE A CA 1
ATOM 3120 C C . PHE A 1 379 ? 18.547 -8.612 -38.256 1.00 95.38 379 PHE A C 1
ATOM 3122 O O . PHE A 1 379 ? 18.008 -8.754 -39.349 1.00 95.38 379 PHE A O 1
ATOM 3129 N N . ASP A 1 380 ? 17.903 -8.795 -37.103 1.00 94.31 380 ASP A N 1
ATOM 3130 C CA . ASP A 1 380 ? 16.548 -9.344 -37.009 1.00 94.31 380 ASP A CA 1
ATOM 3131 C C . ASP A 1 380 ? 15.455 -8.303 -37.330 1.00 94.31 380 ASP A C 1
ATOM 3133 O O . ASP A 1 380 ? 14.307 -8.662 -37.578 1.00 94.31 380 ASP A O 1
ATOM 3137 N N . ASN A 1 381 ? 15.780 -7.002 -37.300 1.00 94.94 381 ASN A N 1
ATOM 3138 C CA . ASN A 1 381 ? 14.813 -5.903 -37.444 1.00 94.94 381 ASN A CA 1
ATOM 3139 C C . ASN A 1 381 ? 15.252 -4.876 -38.503 1.00 94.94 381 ASN A C 1
ATOM 3141 O O . ASN A 1 381 ? 15.264 -3.670 -38.246 1.00 94.94 381 ASN A O 1
ATOM 3145 N N . GLN A 1 382 ? 15.615 -5.347 -39.698 1.00 95.62 382 GLN A N 1
ATOM 3146 C CA . GLN A 1 382 ? 16.179 -4.512 -40.769 1.00 95.62 382 GLN A CA 1
ATOM 3147 C C . GLN A 1 382 ? 15.269 -3.342 -41.170 1.00 95.62 382 GLN A C 1
ATOM 3149 O O . GLN A 1 382 ? 15.750 -2.219 -41.293 1.00 95.62 382 GLN A O 1
ATOM 3154 N N . ASP A 1 383 ? 13.957 -3.566 -41.297 1.00 95.38 383 ASP A N 1
ATOM 3155 C CA . ASP A 1 383 ? 12.990 -2.507 -41.630 1.00 95.38 383 ASP A CA 1
ATOM 3156 C C . ASP A 1 383 ? 13.026 -1.360 -40.615 1.00 95.38 383 ASP A C 1
ATOM 3158 O O . ASP A 1 383 ? 13.019 -0.180 -40.971 1.00 95.38 383 ASP A O 1
ATOM 3162 N N . PHE A 1 384 ? 13.113 -1.706 -39.328 1.00 96.12 384 PHE A N 1
ATOM 3163 C CA . PHE A 1 384 ? 13.227 -0.723 -38.259 1.00 96.12 384 PHE A CA 1
ATOM 3164 C C . PHE A 1 384 ? 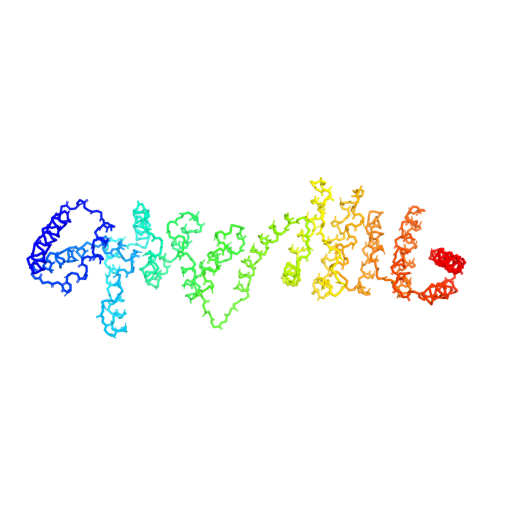14.552 0.035 -38.348 1.00 96.12 384 PHE A C 1
ATOM 3166 O O . PHE A 1 384 ? 14.562 1.260 -38.231 1.00 96.12 384 PHE A O 1
ATOM 3173 N N . VAL A 1 385 ? 15.665 -0.667 -38.586 1.00 97.19 385 VAL A N 1
ATOM 3174 C CA . VAL A 1 385 ? 16.986 -0.043 -38.756 1.00 97.19 385 VAL A CA 1
ATOM 3175 C C . VAL A 1 385 ? 16.974 0.938 -39.927 1.00 97.19 385 VAL A C 1
ATOM 3177 O O . VAL A 1 385 ? 17.380 2.086 -39.754 1.00 97.19 385 VAL A O 1
ATOM 3180 N N . GLN A 1 386 ? 16.451 0.536 -41.087 1.00 97.06 386 GLN A N 1
ATOM 3181 C CA . GLN A 1 386 ? 16.338 1.398 -42.264 1.00 97.06 386 GLN A CA 1
ATOM 3182 C C . GLN A 1 386 ? 15.501 2.647 -41.975 1.00 97.06 386 GLN A C 1
ATOM 3184 O O . GLN A 1 386 ? 15.955 3.761 -42.244 1.00 97.06 386 GLN A O 1
ATOM 3189 N N . ALA A 1 387 ? 14.333 2.485 -41.349 1.00 96.75 387 ALA A N 1
ATOM 3190 C CA . ALA A 1 387 ? 13.463 3.603 -40.995 1.00 96.75 387 ALA A CA 1
ATOM 3191 C C . ALA A 1 387 ? 14.124 4.574 -39.998 1.00 96.75 387 ALA A C 1
ATOM 3193 O O . ALA A 1 387 ? 14.035 5.793 -40.161 1.00 96.75 387 ALA A O 1
ATOM 3194 N N . ILE A 1 388 ? 14.832 4.057 -38.986 1.00 97.81 388 ILE A N 1
ATOM 3195 C CA . ILE A 1 388 ? 15.577 4.884 -38.028 1.00 97.81 388 ILE A CA 1
ATOM 3196 C C . ILE A 1 388 ? 16.716 5.639 -38.714 1.00 97.81 388 ILE A C 1
ATOM 3198 O O . ILE A 1 388 ? 16.870 6.834 -38.466 1.00 97.81 388 ILE A O 1
ATOM 3202 N N . MET A 1 389 ? 17.490 4.983 -39.581 1.00 98.06 389 MET A N 1
ATOM 3203 C CA . MET A 1 389 ? 18.610 5.611 -40.290 1.00 98.06 389 MET A CA 1
ATOM 3204 C C . MET A 1 389 ? 18.136 6.678 -41.279 1.00 98.06 389 MET A C 1
ATOM 3206 O O . MET A 1 389 ? 18.714 7.763 -41.332 1.00 98.06 389 MET A O 1
ATOM 3210 N N . GLN A 1 390 ? 17.041 6.421 -41.997 1.00 97.00 390 GLN A N 1
ATOM 3211 C CA . GLN A 1 390 ? 16.402 7.416 -42.854 1.00 97.00 390 GLN A CA 1
ATOM 3212 C C . GLN A 1 390 ? 15.958 8.635 -42.041 1.00 97.00 390 GLN A C 1
ATOM 3214 O O . GLN A 1 390 ? 16.274 9.771 -42.395 1.00 97.00 390 GLN A O 1
ATOM 3219 N N . LYS A 1 391 ? 15.295 8.414 -40.899 1.00 97.25 391 LYS A N 1
ATOM 3220 C CA . LYS A 1 391 ? 14.865 9.517 -40.036 1.00 97.25 391 LYS A CA 1
ATOM 3221 C C . LYS A 1 391 ? 16.043 10.289 -39.440 1.00 97.25 391 LYS A C 1
ATOM 3223 O O . LYS A 1 391 ? 15.980 11.508 -39.310 1.00 97.25 391 LYS A O 1
ATOM 3228 N N . ALA A 1 392 ? 17.126 9.596 -39.099 1.00 97.31 392 ALA A N 1
ATOM 3229 C CA . ALA A 1 392 ? 18.358 10.216 -38.632 1.00 97.31 392 ALA A CA 1
ATOM 3230 C C . ALA A 1 392 ? 18.935 11.166 -39.691 1.00 97.31 392 ALA A C 1
ATOM 3232 O O . ALA A 1 392 ? 19.278 12.304 -39.378 1.00 97.31 392 ALA A O 1
ATOM 3233 N N . GLN A 1 393 ? 18.966 10.724 -40.952 1.00 96.94 393 GLN A N 1
ATOM 3234 C CA . GLN A 1 393 ? 19.445 11.517 -42.082 1.00 96.94 393 GLN A CA 1
ATOM 3235 C C . GLN A 1 393 ? 18.605 12.782 -42.306 1.00 96.94 393 GLN A C 1
ATOM 3237 O O . GLN A 1 393 ? 19.169 13.838 -42.583 1.00 96.94 393 GLN A O 1
ATOM 3242 N N . GLU A 1 394 ? 17.282 12.707 -42.124 1.00 96.25 394 GLU A N 1
ATOM 3243 C CA . GLU A 1 394 ? 16.402 13.886 -42.167 1.00 96.25 394 GLU A CA 1
ATOM 3244 C C . GLU A 1 394 ? 16.754 14.928 -41.091 1.00 96.25 394 GLU A C 1
ATOM 3246 O O . GLU A 1 394 ? 16.578 16.128 -41.311 1.00 96.25 394 GLU A O 1
ATOM 3251 N N . TYR A 1 395 ? 17.244 14.496 -39.923 1.00 97.25 395 TYR A N 1
ATOM 3252 C CA . TYR A 1 395 ? 17.621 15.400 -38.835 1.00 97.25 395 TYR A CA 1
ATOM 3253 C C . TYR A 1 395 ? 19.064 15.913 -38.928 1.00 97.25 395 TYR A C 1
ATOM 3255 O O . TYR A 1 395 ? 19.320 17.030 -38.463 1.00 97.25 395 TYR A O 1
ATOM 3263 N N . GLY A 1 396 ? 19.973 15.163 -39.551 1.00 97.00 396 GLY A N 1
ATOM 3264 C CA . GLY A 1 396 ? 21.337 15.592 -39.850 1.00 97.00 396 GLY A CA 1
ATOM 3265 C C . GLY A 1 396 ? 22.416 14.584 -39.453 1.00 97.00 396 GLY A C 1
ATOM 3266 O O . GLY A 1 396 ? 22.163 13.535 -38.867 1.00 97.00 396 GLY A O 1
ATOM 3267 N N . GLU A 1 397 ? 23.664 14.924 -39.777 1.00 96.81 397 GLU A N 1
ATOM 3268 C CA . GLU A 1 397 ? 24.829 14.045 -39.604 1.00 96.81 397 GLU A CA 1
ATOM 3269 C C . GLU A 1 397 ? 25.052 13.607 -38.146 1.00 96.81 397 GLU A C 1
ATOM 3271 O O . GLU A 1 397 ? 25.376 12.450 -37.885 1.00 96.81 397 GLU A O 1
ATOM 3276 N N . LYS A 1 398 ? 24.802 14.499 -37.177 1.00 96.62 398 LYS A N 1
ATOM 3277 C CA . LYS A 1 398 ? 24.933 14.185 -35.743 1.00 96.62 398 LYS A CA 1
ATOM 3278 C C . LYS A 1 398 ? 23.959 13.093 -35.306 1.00 96.62 398 LYS A C 1
ATOM 3280 O O . LYS A 1 398 ? 24.315 12.212 -34.526 1.00 96.62 398 LYS A O 1
ATOM 3285 N N . GLU A 1 399 ? 22.724 13.155 -35.789 1.00 97.19 399 GLU A N 1
ATOM 3286 C CA . GLU A 1 399 ? 21.688 12.172 -35.503 1.00 97.19 399 GLU A CA 1
ATOM 3287 C C . GLU A 1 399 ? 21.995 10.820 -36.166 1.00 97.19 399 GLU A C 1
ATOM 3289 O O . GLU A 1 399 ? 21.816 9.783 -35.521 1.00 97.19 399 GLU A O 1
ATOM 3294 N N . VAL A 1 400 ? 22.537 10.824 -37.392 1.00 97.19 400 VAL A N 1
ATOM 3295 C CA . VAL A 1 400 ? 23.055 9.618 -38.072 1.00 97.19 400 VAL A CA 1
ATOM 3296 C C . VAL A 1 400 ? 24.168 8.975 -37.248 1.00 97.19 400 VAL A C 1
ATOM 3298 O O . VAL A 1 400 ? 24.091 7.789 -36.931 1.00 97.19 400 VAL A O 1
ATOM 3301 N N . GLU A 1 401 ? 25.166 9.753 -36.822 1.00 96.06 401 GLU A N 1
ATOM 3302 C CA . GLU A 1 401 ? 26.267 9.264 -35.987 1.00 96.06 401 GLU A CA 1
ATOM 3303 C C . GLU A 1 401 ? 25.750 8.668 -34.666 1.00 96.06 401 GLU A C 1
ATOM 3305 O O . GLU A 1 401 ? 26.199 7.605 -34.225 1.00 96.06 401 GLU A O 1
ATOM 3310 N N . GLN A 1 402 ? 24.782 9.329 -34.024 1.00 95.25 402 GLN A N 1
ATOM 3311 C CA . GLN A 1 402 ? 24.217 8.872 -32.757 1.00 95.25 402 GLN A CA 1
ATOM 3312 C C . GLN A 1 402 ? 23.442 7.555 -32.907 1.00 95.25 402 GLN A C 1
ATOM 3314 O O . GLN A 1 402 ? 23.601 6.675 -32.052 1.00 95.25 402 GLN A O 1
ATOM 3319 N N . ALA A 1 403 ? 22.633 7.413 -33.962 1.00 96.94 403 ALA A N 1
ATOM 3320 C CA . ALA A 1 403 ? 21.911 6.177 -34.252 1.00 96.94 403 ALA A CA 1
ATOM 3321 C C . ALA A 1 403 ? 22.865 5.039 -34.615 1.00 96.94 403 ALA A C 1
ATOM 3323 O O . ALA A 1 403 ? 22.787 3.977 -33.995 1.00 96.94 403 ALA A O 1
ATOM 3324 N N . SER A 1 404 ? 23.820 5.286 -35.518 1.00 96.62 404 SER A N 1
ATOM 3325 C CA . SER A 1 404 ? 24.827 4.297 -35.908 1.00 96.62 404 SER A CA 1
ATOM 3326 C C . SER A 1 404 ? 25.622 3.801 -34.709 1.00 96.62 404 SER A C 1
ATOM 3328 O O . SER A 1 404 ? 25.723 2.599 -34.481 1.00 96.62 404 SER A O 1
ATOM 3330 N N . ARG A 1 405 ? 26.122 4.717 -33.867 1.00 94.81 405 ARG A N 1
ATOM 3331 C CA . ARG A 1 405 ? 26.836 4.351 -32.637 1.00 94.81 405 ARG A CA 1
ATOM 3332 C C . ARG A 1 405 ? 25.957 3.516 -31.707 1.00 94.81 405 ARG A C 1
ATOM 3334 O O . ARG A 1 405 ? 26.450 2.567 -31.109 1.00 94.81 405 ARG A O 1
ATOM 3341 N N . GLY A 1 406 ? 24.678 3.866 -31.568 1.00 94.19 406 GLY A N 1
ATOM 3342 C CA . GLY A 1 406 ? 23.747 3.120 -30.727 1.00 94.19 406 GLY A CA 1
ATOM 3343 C C . GLY A 1 406 ? 23.512 1.692 -31.212 1.00 94.19 406 GLY A C 1
ATOM 3344 O O . GLY A 1 406 ? 23.600 0.762 -30.417 1.00 94.19 406 GLY A O 1
ATOM 3345 N N . LEU A 1 407 ? 23.287 1.522 -32.513 1.00 95.38 407 LEU A N 1
ATOM 3346 C CA . LEU A 1 407 ? 23.074 0.219 -33.141 1.00 95.38 407 LEU A CA 1
ATOM 3347 C C . LEU A 1 407 ? 24.351 -0.633 -33.112 1.00 95.38 407 LEU A C 1
ATOM 3349 O O . LEU A 1 407 ? 24.290 -1.790 -32.710 1.00 95.38 407 LEU A O 1
ATOM 3353 N N . CYS A 1 408 ? 25.523 -0.063 -33.405 1.00 93.62 408 CYS A N 1
ATOM 3354 C CA . CYS A 1 408 ? 26.799 -0.781 -33.311 1.00 93.62 408 CYS A CA 1
ATOM 3355 C C . CYS A 1 408 ? 27.125 -1.265 -31.886 1.00 93.62 408 CYS A C 1
ATOM 3357 O O . CYS A 1 408 ? 27.763 -2.302 -31.730 1.00 93.62 408 CYS A O 1
ATOM 3359 N N . GLN A 1 409 ? 26.688 -0.550 -30.840 1.00 90.69 409 GLN A N 1
ATOM 3360 C CA . GLN A 1 409 ? 26.893 -0.968 -29.443 1.00 90.69 409 GLN A CA 1
ATOM 3361 C C . GLN A 1 409 ? 26.129 -2.245 -29.072 1.00 90.69 409 GLN A C 1
ATOM 3363 O O . GLN A 1 409 ? 26.521 -2.937 -28.133 1.00 90.69 409 GLN A O 1
ATOM 3368 N N . THR A 1 410 ? 25.065 -2.594 -29.801 1.00 88.44 410 THR A N 1
ATOM 3369 C CA . THR A 1 410 ? 24.345 -3.858 -29.569 1.00 88.44 410 THR A CA 1
ATOM 3370 C C . THR A 1 410 ? 25.231 -5.074 -29.846 1.00 88.44 410 THR A C 1
ATOM 3372 O O . THR A 1 410 ? 25.136 -6.069 -29.131 1.00 88.44 410 THR A O 1
ATOM 3375 N N . LEU A 1 411 ? 26.158 -4.948 -30.802 1.00 87.62 411 LEU A N 1
ATOM 3376 C CA . LEU A 1 411 ? 27.052 -6.012 -31.258 1.00 87.62 411 LEU A CA 1
ATOM 3377 C C . LEU A 1 411 ? 28.277 -6.207 -30.358 1.00 87.62 411 LEU A C 1
ATOM 3379 O O . LEU A 1 411 ? 28.837 -7.298 -30.314 1.00 87.62 411 LEU A O 1
ATOM 3383 N N . GLU A 1 412 ? 28.686 -5.185 -29.599 1.00 82.50 412 GLU A N 1
ATOM 3384 C CA . GLU A 1 412 ? 29.862 -5.268 -28.713 1.00 82.50 412 GLU A CA 1
ATOM 3385 C C . GLU A 1 412 ? 29.707 -6.352 -27.634 1.00 82.50 412 GLU A C 1
ATOM 3387 O O . GLU A 1 412 ? 30.696 -6.919 -27.172 1.00 82.50 412 GLU A O 1
ATOM 3392 N N . LYS A 1 413 ? 28.463 -6.691 -27.273 1.00 73.19 413 LYS A N 1
ATOM 3393 C CA . LYS A 1 413 ? 28.151 -7.722 -26.275 1.00 73.19 413 LYS A CA 1
ATOM 3394 C C . LYS A 1 413 ? 28.374 -9.154 -26.782 1.00 73.19 413 LYS A C 1
ATOM 3396 O O . LYS A 1 413 ? 28.623 -10.028 -25.961 1.00 73.19 413 LYS A O 1
ATOM 3401 N N . VAL A 1 414 ? 28.334 -9.382 -28.099 1.00 68.19 414 VAL A N 1
ATOM 3402 C CA . VAL A 1 414 ? 28.567 -10.707 -28.714 1.00 68.19 414 VAL A CA 1
ATOM 3403 C C . VAL A 1 414 ? 30.044 -11.103 -28.634 1.00 68.19 414 VAL A C 1
ATOM 3405 O O . VAL A 1 414 ? 30.368 -12.277 -28.507 1.00 68.19 414 VAL A O 1
ATOM 3408 N N . SER A 1 415 ? 30.953 -10.122 -28.667 1.00 56.62 415 SER A N 1
ATOM 3409 C CA . SER A 1 415 ? 32.384 -10.359 -28.920 1.00 56.62 415 SER A CA 1
ATOM 3410 C C . SER A 1 415 ? 33.179 -11.038 -27.794 1.00 56.62 415 SER A C 1
ATOM 3412 O O . SER A 1 415 ? 34.326 -11.404 -28.019 1.00 56.62 415 SER A O 1
ATOM 3414 N N . TRP A 1 416 ? 32.597 -11.244 -26.607 1.00 55.88 416 TRP A N 1
ATOM 3415 C CA . TRP A 1 416 ? 33.353 -11.689 -25.424 1.00 55.88 416 TRP A CA 1
ATOM 3416 C C . TRP A 1 416 ? 32.973 -13.066 -24.880 1.00 55.88 416 TRP A C 1
ATOM 3418 O O . TRP A 1 416 ? 33.646 -13.543 -23.971 1.00 55.88 416 TRP A O 1
ATOM 3428 N N . ILE A 1 417 ? 31.896 -13.689 -25.367 1.00 56.22 417 ILE A N 1
ATOM 3429 C CA . ILE A 1 417 ? 31.276 -14.798 -24.624 1.00 56.22 417 ILE A CA 1
ATOM 3430 C C . ILE A 1 417 ? 31.840 -16.174 -25.004 1.00 56.22 417 ILE A C 1
ATOM 3432 O O . ILE A 1 417 ? 31.960 -17.000 -24.107 1.00 56.22 417 ILE A O 1
ATOM 3436 N N . ASP A 1 418 ? 32.292 -16.403 -26.243 1.00 53.88 418 ASP A N 1
ATOM 3437 C CA . ASP A 1 418 ? 32.574 -17.784 -26.683 1.00 53.88 418 ASP A CA 1
ATOM 3438 C C . ASP A 1 418 ? 33.992 -18.077 -27.191 1.00 53.88 418 ASP A C 1
ATOM 3440 O O . ASP A 1 418 ? 34.252 -19.200 -27.602 1.00 53.88 418 ASP A O 1
ATOM 3444 N N . GLY A 1 419 ? 34.946 -17.140 -27.146 1.00 59.97 419 GLY A N 1
ATOM 3445 C CA . GLY A 1 419 ? 36.352 -17.441 -27.489 1.00 59.97 419 GLY A CA 1
ATOM 3446 C C . GLY A 1 419 ? 36.621 -17.846 -28.952 1.00 59.97 419 GLY A C 1
ATOM 3447 O O . GLY A 1 419 ? 37.762 -17.797 -29.382 1.00 59.97 419 GLY A O 1
ATOM 3448 N N . GLU A 1 420 ? 35.598 -18.160 -29.742 1.00 60.50 420 GLU A N 1
ATOM 3449 C CA . GLU A 1 420 ? 35.709 -18.618 -31.124 1.00 60.50 420 GLU A CA 1
ATOM 3450 C C . GLU A 1 420 ? 35.577 -17.453 -32.115 1.00 60.50 420 GLU A C 1
ATOM 3452 O O . GLU A 1 420 ? 34.705 -16.593 -31.978 1.00 60.50 420 GLU A O 1
ATOM 3457 N N . ASP A 1 421 ? 36.401 -17.449 -33.163 1.00 65.75 421 ASP A N 1
ATOM 3458 C CA . ASP A 1 421 ? 36.347 -16.499 -34.294 1.00 65.75 421 ASP A CA 1
ATOM 3459 C C . ASP A 1 421 ? 35.046 -16.574 -35.112 1.00 65.75 421 ASP A C 1
ATOM 3461 O O . ASP A 1 421 ? 34.775 -15.754 -35.996 1.00 65.75 421 ASP A O 1
ATOM 3465 N N . SER A 1 422 ? 34.203 -17.558 -34.796 1.00 74.81 422 SER A N 1
ATOM 3466 C CA . SER A 1 422 ? 32.933 -17.828 -35.455 1.00 74.81 422 SER A CA 1
ATOM 3467 C C . SER A 1 422 ? 31.942 -16.663 -35.321 1.00 74.81 422 SER A C 1
ATOM 3469 O O . SER A 1 422 ? 31.174 -16.410 -36.251 1.00 74.81 422 SER A O 1
ATOM 3471 N N . GLY A 1 423 ? 31.976 -15.904 -34.220 1.00 84.94 423 GLY A N 1
ATOM 3472 C CA . GLY A 1 423 ? 31.032 -14.810 -33.967 1.00 84.94 423 GLY A CA 1
ATOM 3473 C C . GLY A 1 423 ? 31.216 -13.604 -34.896 1.00 84.94 423 GLY A C 1
ATOM 3474 O O . GLY A 1 423 ? 30.256 -13.112 -35.494 1.00 84.94 423 GLY A O 1
ATOM 3475 N N . GLN A 1 424 ? 32.451 -13.124 -35.053 1.00 88.44 424 GLN A N 1
ATOM 3476 C CA . GLN A 1 424 ? 32.768 -11.960 -35.885 1.00 88.44 424 GLN A CA 1
ATOM 3477 C C . GLN A 1 424 ? 32.582 -12.276 -37.372 1.00 88.44 424 GLN A C 1
ATOM 3479 O O . GLN A 1 424 ? 32.025 -11.455 -38.103 1.00 88.44 424 GLN A O 1
ATOM 3484 N N . GLN A 1 425 ? 32.969 -13.478 -37.810 1.00 91.06 425 GLN A N 1
ATOM 3485 C CA . GLN A 1 425 ? 32.754 -13.920 -39.187 1.00 91.06 425 GLN A CA 1
ATOM 3486 C C . GLN A 1 425 ? 31.257 -13.970 -39.533 1.00 91.06 425 GLN A C 1
ATOM 3488 O O . GLN A 1 425 ? 30.842 -13.440 -40.564 1.00 91.06 425 GLN A O 1
ATOM 3493 N N . GLN A 1 426 ? 30.420 -14.496 -38.631 1.00 91.19 426 GLN A N 1
ATOM 3494 C CA . GLN A 1 426 ? 28.963 -14.481 -38.807 1.00 91.19 426 GLN A CA 1
ATOM 3495 C C . GLN A 1 426 ? 28.392 -13.058 -38.883 1.00 91.19 426 GLN A C 1
ATOM 3497 O O . GLN A 1 426 ? 27.481 -12.804 -39.672 1.00 91.19 426 GLN A O 1
ATOM 3502 N N . ILE A 1 427 ? 28.908 -12.120 -38.079 1.00 93.00 427 ILE A N 1
ATOM 3503 C CA . ILE A 1 427 ? 28.511 -10.703 -38.139 1.00 93.00 427 ILE A CA 1
ATOM 3504 C C . ILE A 1 427 ? 28.838 -10.108 -39.515 1.00 93.00 427 ILE A C 1
ATOM 3506 O O . ILE A 1 427 ? 27.985 -9.436 -40.100 1.00 93.00 427 ILE A O 1
ATOM 3510 N N . ILE A 1 428 ? 30.037 -10.371 -40.044 1.00 95.00 428 ILE A N 1
ATOM 3511 C CA . ILE A 1 428 ? 30.476 -9.891 -41.362 1.00 95.00 428 ILE A CA 1
ATOM 3512 C C . ILE A 1 428 ? 29.584 -10.455 -42.466 1.00 95.00 428 ILE A C 1
ATOM 3514 O O . ILE A 1 428 ? 29.102 -9.697 -43.306 1.00 95.00 428 ILE A O 1
ATOM 3518 N N . GLU A 1 429 ? 29.341 -11.766 -42.462 1.00 95.56 429 GLU A N 1
ATOM 3519 C CA . GLU A 1 429 ? 28.517 -12.440 -43.470 1.00 95.56 429 GLU A CA 1
ATOM 3520 C C . GLU A 1 429 ? 27.081 -11.914 -43.469 1.00 95.56 429 GLU A C 1
ATOM 3522 O O . GLU A 1 429 ? 26.563 -11.539 -44.523 1.00 95.56 429 GLU A O 1
ATOM 3527 N N . LYS A 1 430 ? 26.462 -11.790 -42.287 1.00 95.94 430 LYS A N 1
ATOM 3528 C CA . LYS A 1 430 ? 25.117 -11.213 -42.149 1.00 95.94 430 LYS A CA 1
ATOM 3529 C C . LYS A 1 430 ? 25.069 -9.767 -42.634 1.00 95.94 430 LYS A C 1
ATOM 3531 O O . LYS A 1 430 ? 24.163 -9.406 -43.377 1.00 95.94 430 LYS A O 1
ATOM 3536 N N . ALA A 1 431 ? 26.034 -8.935 -42.244 1.00 96.75 431 ALA A N 1
ATOM 3537 C CA . ALA A 1 431 ? 26.065 -7.537 -42.661 1.00 96.75 431 ALA A CA 1
ATOM 3538 C C . ALA A 1 431 ? 26.290 -7.385 -44.178 1.00 96.75 431 ALA A C 1
ATOM 3540 O O . ALA A 1 431 ? 25.634 -6.549 -44.796 1.00 96.75 431 ALA A O 1
ATOM 3541 N N . LYS A 1 432 ? 27.156 -8.208 -44.793 1.00 97.38 432 LYS A N 1
ATOM 3542 C CA . LYS A 1 432 ? 27.378 -8.228 -46.252 1.00 97.38 432 LYS A CA 1
ATOM 3543 C C . LYS A 1 432 ? 26.106 -8.617 -47.005 1.00 97.38 432 LYS A C 1
ATOM 3545 O O . LYS A 1 432 ? 25.732 -7.908 -47.935 1.00 97.38 432 LYS A O 1
ATOM 3550 N N . ALA A 1 433 ? 25.419 -9.669 -46.554 1.00 97.31 433 ALA A N 1
ATOM 3551 C CA . ALA A 1 433 ? 24.151 -10.098 -47.140 1.00 97.31 433 ALA A CA 1
ATOM 3552 C C . ALA A 1 433 ? 23.093 -8.982 -47.095 1.00 97.31 433 ALA A C 1
ATOM 3554 O O . ALA A 1 433 ? 22.429 -8.718 -48.092 1.00 97.31 433 ALA A O 1
ATOM 3555 N N . ILE A 1 434 ? 22.993 -8.262 -45.971 1.00 97.19 434 ILE A N 1
ATOM 3556 C CA . ILE A 1 434 ? 22.045 -7.149 -45.843 1.00 97.19 434 ILE A CA 1
ATOM 3557 C C . ILE A 1 434 ? 22.410 -5.985 -46.769 1.00 97.19 434 ILE A C 1
ATOM 3559 O O . ILE A 1 434 ? 21.520 -5.420 -47.393 1.00 97.19 434 ILE A O 1
ATOM 3563 N N . VAL A 1 435 ? 23.692 -5.617 -46.894 1.00 97.19 435 VAL A N 1
ATOM 3564 C CA . VAL A 1 435 ? 24.125 -4.546 -47.817 1.00 97.19 435 VAL A CA 1
ATOM 3565 C C . VAL A 1 435 ? 23.775 -4.881 -49.268 1.00 97.19 435 VAL A C 1
ATOM 3567 O O . VAL A 1 435 ? 23.349 -3.995 -50.010 1.00 97.19 435 VAL A O 1
ATOM 3570 N N . GLU A 1 436 ? 23.938 -6.145 -49.665 1.00 97.19 436 GLU A N 1
ATOM 3571 C CA . GLU A 1 436 ? 23.539 -6.630 -50.989 1.00 97.19 436 GLU A CA 1
ATOM 3572 C C . GLU A 1 436 ? 22.017 -6.537 -51.190 1.00 97.19 436 GLU A C 1
ATOM 3574 O O . GLU A 1 436 ? 21.569 -6.074 -52.238 1.00 97.19 436 GLU A O 1
ATOM 3579 N N . GLU A 1 437 ? 21.232 -6.894 -50.170 1.00 97.12 437 GLU A N 1
ATOM 3580 C CA . GLU A 1 437 ? 19.766 -6.864 -50.198 1.00 97.12 437 GLU A CA 1
ATOM 3581 C C . GLU A 1 437 ? 19.188 -5.438 -50.258 1.00 97.12 437 GLU A C 1
ATOM 3583 O O . GLU A 1 437 ? 18.347 -5.143 -51.109 1.00 97.12 437 GLU A O 1
ATOM 3588 N N . ILE A 1 438 ? 19.631 -4.532 -49.378 1.00 96.56 438 ILE A N 1
ATOM 3589 C CA . ILE A 1 438 ? 19.063 -3.174 -49.264 1.00 96.56 438 ILE A CA 1
ATOM 3590 C C . ILE A 1 438 ? 19.642 -2.188 -50.291 1.00 96.56 438 ILE A C 1
ATOM 3592 O O . ILE A 1 438 ? 19.081 -1.110 -50.506 1.00 96.56 438 ILE A O 1
ATOM 3596 N N . GLY A 1 439 ? 20.773 -2.536 -50.909 1.00 95.88 439 GLY A N 1
ATOM 3597 C CA . GLY A 1 439 ? 21.492 -1.717 -51.879 1.00 95.88 439 GLY A CA 1
ATOM 3598 C C . GLY A 1 439 ? 22.320 -0.579 -51.265 1.00 95.88 439 GLY A C 1
ATOM 3599 O O . GLY A 1 439 ? 22.016 -0.024 -50.208 1.00 95.88 439 GLY A O 1
ATOM 3600 N N . CYS A 1 440 ? 23.365 -0.164 -51.988 1.00 94.50 440 CYS A N 1
ATOM 3601 C CA . CYS A 1 440 ? 24.348 0.828 -51.525 1.00 94.50 440 CYS A CA 1
ATOM 3602 C C . CYS A 1 440 ? 23.791 2.246 -51.302 1.00 94.50 440 CYS A C 1
ATOM 3604 O O . CYS A 1 440 ? 24.438 3.067 -50.654 1.00 94.50 440 CYS A O 1
ATOM 3606 N N . PHE A 1 441 ? 22.600 2.543 -51.829 1.00 93.62 441 PHE A N 1
ATOM 3607 C CA . PHE A 1 441 ? 21.935 3.837 -51.661 1.00 93.62 441 PHE A CA 1
ATOM 3608 C C . PHE A 1 441 ? 21.015 3.895 -50.434 1.00 93.62 441 PHE A C 1
ATOM 3610 O O . PHE A 1 441 ? 20.495 4.968 -50.124 1.00 93.62 441 PHE A O 1
ATOM 3617 N N . SER A 1 442 ? 20.800 2.777 -49.729 1.00 95.44 442 SER A N 1
ATOM 3618 C CA . SER A 1 442 ? 20.014 2.781 -48.495 1.00 95.44 442 SER A CA 1
ATOM 3619 C C . SER A 1 442 ? 20.743 3.568 -47.396 1.00 95.44 442 SER A C 1
ATOM 3621 O O . SER A 1 442 ? 21.940 3.344 -47.186 1.00 95.44 442 SER A O 1
ATOM 3623 N N . PRO A 1 443 ? 20.050 4.425 -46.619 1.00 91.81 443 PRO A N 1
ATOM 3624 C CA . PRO A 1 443 ? 20.642 5.119 -45.472 1.00 91.81 443 PRO A CA 1
ATOM 3625 C C . PRO A 1 443 ? 21.287 4.176 -44.441 1.00 91.81 443 PRO A C 1
ATOM 3627 O O . PRO A 1 443 ? 22.201 4.575 -43.721 1.00 91.81 443 PRO A O 1
ATOM 3630 N N . ALA A 1 444 ? 20.842 2.915 -44.372 1.00 97.00 444 ALA A N 1
ATOM 3631 C CA . ALA A 1 444 ? 21.429 1.906 -43.494 1.00 97.00 444 ALA A CA 1
ATOM 3632 C C . ALA A 1 444 ? 22.678 1.220 -44.081 1.00 97.00 444 ALA A C 1
ATOM 3634 O O . ALA A 1 444 ? 23.439 0.621 -43.324 1.00 97.00 444 ALA A O 1
ATOM 3635 N N . SER A 1 445 ? 22.957 1.335 -45.386 1.00 96.62 445 SER A N 1
ATOM 3636 C CA . SER A 1 445 ? 24.128 0.693 -46.005 1.00 96.62 445 SER A CA 1
ATOM 3637 C C . SER A 1 445 ? 25.443 1.171 -45.382 1.00 96.62 445 SER A C 1
ATOM 3639 O O . SER A 1 445 ? 26.349 0.364 -45.182 1.00 96.62 445 SER A O 1
ATOM 3641 N N . ALA A 1 446 ? 25.540 2.457 -45.027 1.00 95.44 446 ALA A N 1
ATOM 3642 C CA . ALA A 1 446 ? 26.717 3.012 -44.357 1.00 95.44 446 ALA A CA 1
ATOM 3643 C C . ALA A 1 446 ? 26.924 2.414 -42.954 1.00 95.44 446 ALA A C 1
ATOM 3645 O O . ALA A 1 446 ? 28.054 2.124 -42.568 1.00 95.44 446 ALA A O 1
ATOM 3646 N N . LEU A 1 447 ? 25.836 2.173 -42.211 1.00 96.88 447 LEU A N 1
ATOM 3647 C CA . LEU A 1 447 ? 25.888 1.513 -40.906 1.00 96.88 447 LEU A CA 1
ATOM 3648 C C . LEU A 1 447 ? 26.441 0.088 -41.031 1.00 96.88 447 LEU A C 1
ATOM 3650 O O . LEU A 1 447 ? 27.369 -0.268 -40.308 1.00 96.88 447 LEU A O 1
ATOM 3654 N N . TYR A 1 448 ? 25.898 -0.720 -41.945 1.00 97.62 448 TYR A N 1
ATOM 3655 C CA . TYR A 1 448 ? 26.356 -2.100 -42.122 1.00 97.62 448 TYR A CA 1
ATOM 3656 C C . TYR A 1 448 ? 27.799 -2.171 -42.640 1.00 97.62 448 TYR A C 1
ATOM 3658 O O . TYR A 1 448 ? 28.553 -3.027 -42.184 1.00 97.62 448 TYR A O 1
ATOM 3666 N N . ALA A 1 449 ? 28.229 -1.231 -43.488 1.00 96.19 449 ALA A N 1
ATOM 3667 C CA . ALA A 1 449 ? 29.637 -1.102 -43.869 1.00 96.19 449 ALA A CA 1
ATOM 3668 C C . ALA A 1 449 ? 30.543 -0.834 -42.652 1.00 96.19 449 ALA A C 1
ATOM 3670 O O . ALA A 1 449 ? 31.562 -1.503 -42.491 1.00 96.19 449 ALA A O 1
ATOM 3671 N N . SER A 1 450 ? 30.145 0.068 -41.745 1.00 95.06 450 SER A N 1
ATOM 3672 C CA . SER A 1 450 ? 30.882 0.305 -40.493 1.00 95.06 450 SER A CA 1
ATOM 3673 C C . SER A 1 450 ? 30.887 -0.909 -39.554 1.00 95.06 450 SER A C 1
ATOM 3675 O O . SER A 1 450 ? 31.856 -1.111 -38.824 1.00 95.06 450 SER A O 1
ATOM 3677 N N . ILE A 1 451 ? 29.822 -1.719 -39.552 1.00 95.56 451 ILE A N 1
ATOM 3678 C CA . ILE A 1 451 ? 29.768 -2.978 -38.792 1.00 95.56 451 ILE A CA 1
ATOM 3679 C C . ILE A 1 451 ? 30.777 -3.986 -39.355 1.00 95.56 451 ILE A C 1
ATOM 3681 O O . ILE A 1 451 ? 31.529 -4.567 -38.573 1.00 95.56 451 ILE A O 1
ATOM 3685 N N . ILE A 1 452 ? 30.825 -4.154 -40.682 1.00 95.81 452 ILE A N 1
ATOM 3686 C CA . ILE A 1 452 ? 31.790 -5.027 -41.372 1.00 95.81 452 ILE A CA 1
ATOM 3687 C C . ILE A 1 452 ? 33.217 -4.594 -41.038 1.00 95.81 452 ILE A C 1
ATOM 3689 O O . ILE A 1 452 ? 33.986 -5.395 -40.520 1.00 95.81 452 ILE A O 1
ATOM 3693 N N . GLU A 1 453 ? 33.540 -3.315 -41.247 1.00 95.50 453 GLU A N 1
ATOM 3694 C CA . GLU A 1 453 ? 34.877 -2.766 -40.995 1.00 95.50 453 GLU A CA 1
ATOM 3695 C C . GLU A 1 453 ? 35.318 -2.983 -39.541 1.00 95.50 453 GLU 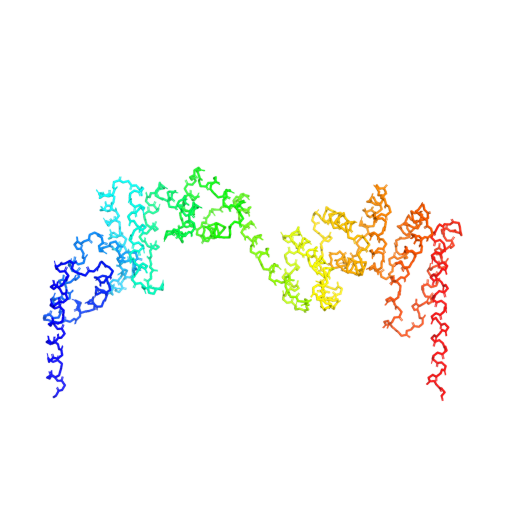A C 1
ATOM 3697 O O . GLU A 1 453 ? 36.453 -3.376 -39.269 1.00 95.50 453 GLU A O 1
ATOM 3702 N N . LYS A 1 454 ? 34.415 -2.752 -38.579 1.00 93.00 454 LYS A N 1
ATOM 3703 C CA . LYS A 1 454 ? 34.711 -2.962 -37.160 1.00 93.00 454 LYS A CA 1
ATOM 3704 C C . LYS A 1 454 ? 34.924 -4.440 -36.830 1.00 93.00 454 LYS A C 1
ATOM 3706 O O . LYS A 1 454 ? 35.833 -4.748 -36.065 1.00 93.00 454 LYS A O 1
ATOM 3711 N N . ALA A 1 455 ? 34.100 -5.335 -37.370 1.00 91.50 455 ALA A N 1
ATOM 3712 C CA . ALA A 1 455 ? 34.233 -6.770 -37.143 1.00 91.50 455 ALA A CA 1
ATOM 3713 C C . ALA A 1 455 ? 35.519 -7.334 -37.774 1.00 91.50 455 ALA A C 1
ATOM 3715 O O . ALA A 1 455 ? 36.220 -8.098 -37.119 1.00 91.50 455 ALA A O 1
ATOM 3716 N N . GLU A 1 456 ? 35.876 -6.893 -38.985 1.00 94.44 456 GLU A N 1
ATOM 3717 C CA . GLU A 1 456 ? 37.132 -7.255 -39.659 1.00 94.44 456 GLU A CA 1
ATOM 3718 C C . GLU A 1 456 ? 38.352 -6.780 -38.853 1.00 94.44 456 GLU A C 1
ATOM 3720 O O . GLU A 1 456 ? 39.280 -7.553 -38.633 1.00 94.44 456 GLU A O 1
ATOM 3725 N N . ARG A 1 457 ? 38.330 -5.551 -38.314 1.00 92.56 457 ARG A N 1
ATOM 3726 C CA . ARG A 1 457 ? 39.397 -5.065 -37.417 1.00 92.56 457 ARG A CA 1
ATOM 3727 C C . ARG A 1 457 ? 39.541 -5.905 -36.151 1.00 92.56 457 ARG A C 1
ATOM 3729 O O . ARG A 1 457 ? 40.660 -6.178 -35.740 1.00 92.56 457 ARG A O 1
ATOM 3736 N N . LEU A 1 458 ? 38.428 -6.298 -35.527 1.00 88.94 458 LEU A N 1
ATOM 3737 C CA . LEU A 1 458 ? 38.463 -7.124 -34.317 1.00 88.94 458 LEU A CA 1
ATOM 3738 C C . LEU A 1 458 ? 39.020 -8.528 -34.588 1.00 88.94 458 LEU A C 1
ATOM 3740 O O . LEU A 1 458 ? 39.699 -9.065 -33.720 1.00 88.94 458 LEU A O 1
ATOM 3744 N N . LEU A 1 459 ? 38.763 -9.098 -35.771 1.00 89.62 459 LEU A N 1
ATOM 3745 C CA . LEU A 1 459 ? 39.374 -10.362 -36.194 1.00 89.62 459 LEU A CA 1
ATOM 3746 C C . LEU A 1 459 ? 40.893 -10.232 -36.345 1.00 89.62 459 LEU A C 1
ATOM 3748 O O . LEU A 1 459 ? 41.618 -11.066 -35.817 1.00 89.62 459 LEU A O 1
ATOM 3752 N N . VAL A 1 460 ? 41.371 -9.171 -37.004 1.00 92.25 460 VAL A N 1
ATOM 3753 C CA . VAL A 1 460 ? 42.816 -8.930 -37.177 1.00 92.25 460 VAL A CA 1
ATOM 3754 C C . VAL A 1 460 ? 43.510 -8.725 -35.830 1.00 92.25 460 VAL A C 1
ATOM 3756 O O . VAL A 1 460 ? 44.487 -9.405 -35.550 1.00 92.25 460 VAL A O 1
ATOM 3759 N N . CYS A 1 461 ? 42.979 -7.855 -34.960 1.00 89.06 461 CYS A N 1
ATOM 3760 C CA . CYS A 1 461 ? 43.583 -7.620 -33.643 1.00 89.06 461 CYS A CA 1
ATOM 3761 C C . CYS A 1 461 ? 43.642 -8.888 -32.782 1.00 89.06 461 CYS A C 1
ATOM 3763 O O . CYS A 1 461 ? 44.547 -9.025 -31.968 1.00 89.06 461 CYS A O 1
ATOM 3765 N N . ARG A 1 462 ? 42.680 -9.806 -32.935 1.00 84.50 462 ARG A N 1
ATOM 3766 C CA . ARG A 1 462 ? 42.718 -11.087 -32.227 1.00 84.50 462 ARG A CA 1
ATOM 3767 C C . ARG A 1 462 ? 43.797 -12.012 -32.790 1.00 84.50 462 ARG A C 1
ATOM 3769 O O . ARG A 1 462 ? 44.535 -12.580 -32.002 1.00 84.50 462 ARG A O 1
ATOM 3776 N N . GLN A 1 463 ? 43.909 -12.119 -34.116 1.00 87.75 463 GLN A N 1
ATOM 3777 C CA . GLN A 1 463 ? 44.965 -12.908 -34.763 1.00 87.75 463 GLN A CA 1
ATOM 3778 C C . GLN A 1 463 ? 46.360 -12.445 -34.327 1.00 87.75 463 GLN A C 1
ATOM 3780 O O . GLN A 1 463 ? 47.212 -13.276 -34.045 1.00 87.75 463 GLN A O 1
ATOM 3785 N N . GLU A 1 464 ? 46.565 -11.132 -34.200 1.00 90.12 464 GLU A N 1
ATOM 3786 C CA . GLU A 1 464 ? 47.818 -10.562 -33.690 1.00 90.12 464 GLU A CA 1
ATOM 3787 C C . GLU A 1 464 ? 48.087 -10.959 -32.224 1.00 90.12 464 GLU A C 1
ATOM 3789 O O . GLU A 1 464 ? 49.211 -11.318 -31.888 1.00 90.12 464 GLU A O 1
ATOM 3794 N N . TRP A 1 465 ? 47.072 -10.951 -31.350 1.00 87.06 465 TRP A N 1
ATOM 3795 C CA . TRP A 1 465 ? 47.233 -11.382 -29.950 1.00 87.06 465 TRP A CA 1
ATOM 3796 C C . TRP A 1 465 ? 47.490 -12.884 -29.811 1.00 87.06 465 TRP A C 1
ATOM 3798 O O . TRP A 1 465 ? 48.307 -13.288 -28.987 1.00 87.06 465 TRP A O 1
ATOM 3808 N N . ASP A 1 466 ? 46.828 -13.701 -30.629 1.00 85.56 466 ASP A N 1
ATOM 3809 C CA . ASP A 1 466 ? 47.048 -15.146 -30.649 1.00 85.56 466 ASP A CA 1
ATOM 3810 C C . ASP A 1 466 ? 48.438 -15.502 -31.212 1.00 85.56 466 ASP A C 1
ATOM 3812 O O . ASP A 1 466 ? 48.967 -16.557 -30.888 1.00 85.56 466 ASP A O 1
ATOM 3816 N N . GLU A 1 467 ? 49.062 -14.650 -32.031 1.00 88.38 467 GLU A N 1
ATOM 3817 C CA . GLU A 1 467 ? 50.456 -14.828 -32.464 1.00 88.38 467 GLU A CA 1
ATOM 3818 C C . GLU A 1 467 ? 51.459 -14.420 -31.365 1.00 88.38 467 GLU A C 1
ATOM 3820 O O . GLU A 1 467 ? 52.470 -15.097 -31.190 1.00 88.38 467 GLU A O 1
ATOM 3825 N N . GLU A 1 468 ? 51.168 -13.372 -30.581 1.00 86.00 468 GLU A N 1
ATOM 3826 C CA . GLU A 1 468 ? 52.041 -12.881 -29.497 1.00 86.00 468 GLU A CA 1
ATOM 3827 C C . GLU A 1 468 ? 52.067 -13.785 -28.249 1.00 86.00 468 GLU A C 1
ATOM 3829 O O . GLU A 1 468 ? 53.095 -13.856 -27.579 1.00 86.00 468 GLU A O 1
ATOM 3834 N N . ASP A 1 469 ? 50.978 -14.492 -27.924 1.00 78.12 469 ASP A N 1
ATOM 3835 C CA . ASP A 1 469 ? 50.911 -15.375 -26.742 1.00 78.12 469 ASP A CA 1
ATOM 3836 C C . ASP A 1 469 ? 51.625 -16.737 -26.940 1.00 78.12 469 ASP A C 1
ATOM 3838 O O . ASP A 1 469 ? 51.786 -17.503 -25.98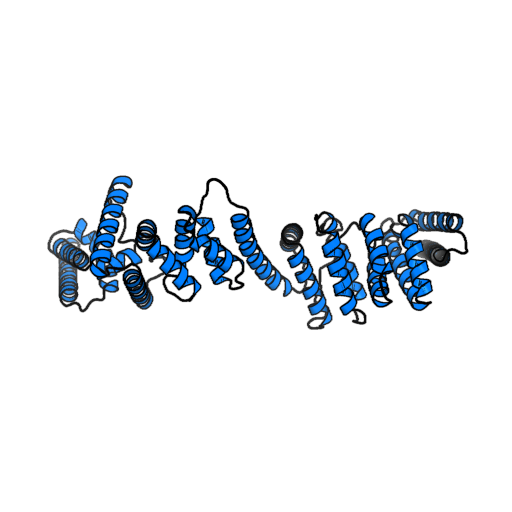1 1.00 78.12 469 ASP A O 1
ATOM 3842 N N . PHE A 1 470 ? 52.050 -17.064 -28.168 1.00 68.06 470 PHE A N 1
ATOM 3843 C CA . PHE A 1 470 ? 52.733 -18.323 -28.509 1.00 68.06 470 PHE A CA 1
ATOM 3844 C C . PHE A 1 470 ? 54.256 -18.199 -28.715 1.00 68.06 470 PHE A C 1
ATOM 3846 O O . PHE A 1 470 ? 54.914 -19.241 -28.832 1.00 68.06 470 PHE A O 1
ATOM 3853 N N . ASP A 1 471 ? 54.807 -16.981 -28.704 1.00 57.66 471 ASP A N 1
ATOM 3854 C CA . ASP A 1 471 ? 56.251 -16.677 -28.746 1.00 57.66 471 ASP A CA 1
ATOM 3855 C C . ASP A 1 471 ? 56.807 -16.327 -27.350 1.00 57.66 471 ASP A C 1
ATOM 3857 O O . ASP A 1 471 ? 57.949 -16.758 -27.037 1.00 57.66 471 ASP A O 1
#

Secondary structure (DSSP, 8-state):
-HHHHHHHHHHHHHHHHHHHHHHHHTT-S-HHHHHHHHHHHHHHHHH--HHHHHHHHHHHHHHHH-HHHHHHHHHHSGGG---S-S-HHHHHHHHHHHHHHHHHHHHHHH-SHHHHHHHHHHHHHHHHHTT--GGG--THHHHHHHHHH-HHHHHHHHHHHHH-TTSTTGGGHHHHHHHHHHTT-HHHHHHHHHHHH---HHHHHHHHHHHTT---SS--HHHHHHHHHHHHHHHHHHHHHHTT-S----HHHHHHHHHHHHHSHHHHHHHHHHHHHHHHTTS-TT--SS-TTS-GGG---GGGSTTHHHHHHHHHHHHHTTTT-TTHHHHHHHHHHHHHSS--HHHHHHHHHHHHT--HHHHHHHHHHHTTS-TTHHHHTHHHHHHHHHHHHHH-HHHHHHHHHHHHHHHTTGGGSS--THHHHHHHHHHHHHHHHH-TTSTTHHHHHHHHHHHHHHHHHHHHHHHHTT-

Sequence (471 aa):
MAKKWLEDWGTEFANTLEQIYSLSLSGKLSSVTMTAIGQIVRRHARYSNGKIKEFATLILEHIETSVHTRTIAALINGWSVVWEMSDHKAAEAEYGKRIDALIERLYSIHKTDKKLLEYIKQSLIEISAAEIPSNEFRPDMLIGRIQDKSNTFSWLLLKDAYDDTSSPIYDHAGQALAILLSKKHKDAENMRNALSNDEDRLRKGIIASAYARYYPEKYTDEDIYSLSQVLKSKVKNILSKIEKIKEIADYHITKFLRYVAHKFTQITIEYFHRRVESSLAGEDPYFRVIDLELDRAKSLELYQHPEARKWFFYSLDWATGLIGKDFFKHIFGKMMQIFYYPFPYPMTQDLLLWLGSGDKKRFAVIAYLLRVLPENFVFDNQDFVQAIMQKAQEYGEKEVEQASRGLCQTLEKVSWIDGEDSGQQQIIEKAKAIVEEIGCFSPASALYASIIEKAERLLVCRQEWDEEDFD

Organism: NCBI:txid34034

pLDDT: mean 91.34, std 9.14, range [47.78, 98.56]

Radius of gyration: 37.1 Å; chains: 1; bounding box: 88×42×115 Å

Foldseek 3Di:
DVVVVCVVVVVVLLVVLVVVLVCLVVVVADLLRLLVLLVVLVCQCPPPDDSSVVSSVSSNVSCVVDLLSVLLVCQQQVVDFDDPDPDNVVRVVVSLVVLVVSLVVLCVPQVDLVSSLVSNLVSLVVNVVVVPPPVRGDNCNNLLSNLLVDLPNLVVLLVVCVVPVPGSSVLCNLSSLLNCVVVVPPVSLVLLVVLLPDLDLSSLVSLVSNVVRHDDPDQDPSNVSSVLSNVVNVLLVVLVVVLPPQEDPDPVVLVVLLVCCQSPVPSSLVSLLVSLVVCLVPPDVSRQSYDQVCDLVRASQLVPHPCSLVSVVVLLVSLLVVPPRPPSLVNSLSVVSSHCPQPDPVVLVSLLVQPVVDDVSSLSSVLSNLQNHALCCCLVPVVSLLSNLVSLVVVHDVSNVSNLVSNLNNNVVQPPDDPDLVSLVVLLVSLVVVCVVCDPPGSCNVSSVVSNVVSVVVSVVVVVVVVVVVD